Protein AF-0000000086676047 (afdb_homodimer)

InterPro domains:
  IPR011042 Six-bladed beta-propeller, TolB-like [G3DSA:2.120.10.30] (9-260)
  IPR013658 SMP-30/Gluconolactonase/LRE-like region [PF08450] (18-252)
  IPR051262 SMP-30/CGR1 Lactonase [PTHR47572] (7-251)

pLDDT: mean 97.27, std 2.63, range [82.69, 98.94]

Foldseek 3Di:
DFFQAQQFPPVVFQAQWAEWEAAPVQWIWTAHQQFFIKTADNSRPDIDGLDGPRAGWAAWYADNVRQWIWTQGQRQQFIWIAGPVPSDIDGQEQDAPPDGAHGFHYWDADPQGKIKTARFDAPVDAFQGIKIAHPNSHIDRQGTGGANTFAAWEAQPVNQWIWTQRQRVHAIKIWGADPPPRGTDDIDGLEDDPPFGWAHWYQAPVRWIWTQTLPPQWIWTADPVGDIDTQDGDNVCDQRNRWHYWYDDHQWIWTRHSRHRTIHIGGD/DFFQAQQFPPVVFQAQWAEWEAAPVQWIWTAHQQFFIKTADNSRPDIDGLDGPRAGWAAWYADNVRQWIWTQGQRQQFIWIAGPVPSDIDGQEQDAPPDGAHGFHYWDADPQGKIKTAGFDAPVDAFQGIKIAHPNSHIDRQGTGGALTFAAWEAQPVNQWIWTQRQRVHAIKIWGADPPPRGTDDIDGLEDDPPFGWAHWYAAPVRWIWTQTLPPQWIWTADNVRDIDTQDGDNVCDQRNRWHYWYDDHQWIWTRHSGRRTIHIGGD

Organism: NCBI:txid175570

Secondary structure (DSSP, 8-state):
-EEEEE-TTSSS-------EEE-TTS-EEEE-TTSEEEEE-TTSS-EEEEEE-SS-EEEEEE-TTSSEEEEEETTTTEEEEEETTT--EEEEESEETTEE-S-EEEEEE-TT--EEEEE---TTS---SEEEE-TTS-EEEEE-S--SSEEEEEE-TTSSEEEEEETTTTEEEEEEE-TTT--EEEEEEEEE-TT-EEEEEEE-TTS-EEEEEEETTEEEEE-TTS-EEEEEE-TT-SSS-SEEEEEEETTEEEEEETTSSEEEEEE-/-EEEEE-SSSSS-------EEE-TTS-EEEE-TTSEEEEE-TTSS-EEEEEE-SS-EEEEEE-TTSSEEEEEETTTTEEEEEETTT--EEEEESEETTEE-S-EEEEEE-TT--EEEEE---TTS---SEEEE-TTS-EEEEE-S--SSEEEEEE-TTSSEEEEEETTTTEEEEEEE-TTT--EEEEEEEEE-TT-EEEEEEE-TTS-EEEEEEETTEEEEE-TTS-EEEEEE-TTSSSS-SEEEEEEETTEEEEEETTSSEEEEEE-

Sequence (536 aa):
MRTFYDGFLTEPRLDHPEGVAVHPDGSVWCGGEAGQIYRVEPDGSAARVVASTGGFILGVTVTPDGRSVYACDIAHRAVFRYDVETGALERFASGADGVNLRNPNAIAIDDAGRLYVSDSYPPDVPGPSVFRFTPDGSGTIWYAESSAFANGIALAPDGSALYVAESFLPGVRRIAIDPETSAPGARDLVVELPGTVPDGVAFGPDGLLYVACYEPSQILRVRADGSVETVAHDPTAHLLCHPTNVAFRGTTMLVANLGRWHLTAVPVMRTFYDGFLTEPRLDHPEGVAVHPDGSVWCGGEAGQIYRVEPDGSAARVVASTGGFILGVTVTPDGRSVYACDIAHRAVFRYDVETGALERFASGADGVNLRNPNAIAIDDAGRLYVSDSYPPDVPGPSVFRFTPDGSGTIWYAESSAFANGIALAPDGSALYVAESFLPGVRRIAIDPETSAPGARDLVVELPGTVPDGVA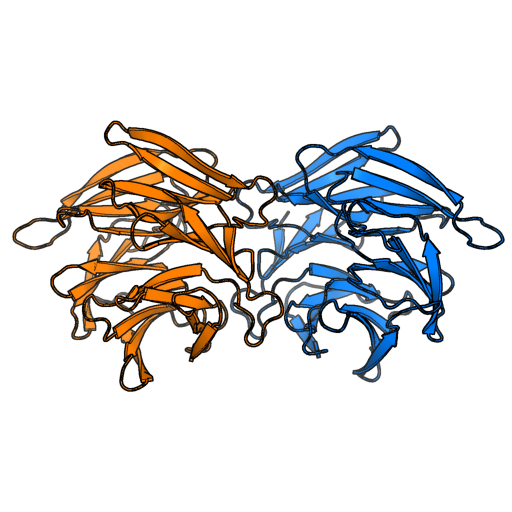FGPDGLLYVACYEPSQILRVRADGSVETVAHDPTAHLLCHPTNVAFRGTTMLVANLGRWHLTAVPV

Structure (mmCIF, N/CA/C/O backbone):
data_AF-0000000086676047-model_v1
#
loop_
_entity.id
_entity.type
_entity.pdbx_description
1 polymer 'SMP-30/Gluconolactonase/LRE-like region domain-containing protein'
#
loop_
_atom_site.group_PDB
_atom_site.id
_atom_site.type_symbol
_atom_site.label_atom_id
_atom_site.label_alt_id
_atom_site.label_comp_id
_atom_site.label_asym_id
_atom_site.label_entity_id
_atom_site.label_seq_id
_atom_site.pdbx_PDB_ins_code
_atom_site.Cartn_x
_atom_site.Cartn_y
_atom_site.Cartn_z
_atom_site.occupancy
_atom_site.B_iso_or_equiv
_atom_site.auth_seq_id
_atom_site.auth_comp_id
_atom_site.auth_asym_id
_atom_site.auth_atom_id
_atom_site.pdbx_PDB_model_num
ATOM 1 N N . MET A 1 1 ? 14.375 1.209 14.758 1 95.81 1 MET A N 1
ATOM 2 C CA . MET A 1 1 ? 12.961 1.284 14.406 1 95.81 1 MET A CA 1
ATOM 3 C C . MET A 1 1 ? 12.266 -0.051 14.648 1 95.81 1 MET A C 1
ATOM 5 O O . MET A 1 1 ? 12.883 -1.109 14.523 1 95.81 1 MET A O 1
ATOM 9 N N . ARG A 1 2 ? 10.977 -0.087 15.109 1 97.5 2 ARG A N 1
ATOM 10 C CA . ARG A 1 2 ? 10.164 -1.264 15.391 1 97.5 2 ARG A CA 1
ATOM 11 C C . ARG A 1 2 ? 8.711 -1.032 14.992 1 97.5 2 ARG A C 1
ATOM 13 O O . ARG A 1 2 ? 8.289 0.11 14.797 1 97.5 2 ARG A O 1
ATOM 20 N N . THR A 1 3 ? 8.008 -2.16 14.836 1 98.19 3 THR A N 1
ATOM 21 C CA . THR A 1 3 ? 6.559 -2.053 14.68 1 98.19 3 THR A CA 1
ATOM 22 C C . THR A 1 3 ? 5.914 -1.553 15.969 1 98.19 3 THR A C 1
ATOM 24 O O . THR A 1 3 ? 6.133 -2.123 17.047 1 98.19 3 THR A O 1
ATOM 27 N N . PHE A 1 4 ? 5.246 -0.454 15.922 1 98.69 4 PHE A N 1
ATOM 28 C CA . PHE A 1 4 ? 4.512 0.044 17.078 1 98.69 4 PHE A CA 1
ATOM 29 C C . PHE A 1 4 ? 3.189 -0.697 17.25 1 98.69 4 PHE A C 1
ATOM 31 O O . PHE A 1 4 ? 2.867 -1.171 18.328 1 98.69 4 PHE A O 1
ATOM 38 N N . TYR A 1 5 ? 2.451 -0.784 16.188 1 98.56 5 TYR A N 1
ATOM 39 C CA . TYR A 1 5 ? 1.206 -1.539 16.094 1 98.56 5 TYR A CA 1
ATOM 40 C C . TYR A 1 5 ? 1.126 -2.295 14.766 1 98.56 5 TYR A C 1
ATOM 42 O O . TYR A 1 5 ? 1.317 -1.712 13.695 1 98.56 5 TYR A O 1
ATOM 50 N N . ASP A 1 6 ? 0.885 -3.559 14.836 1 97.5 6 ASP A N 1
ATOM 51 C CA . ASP A 1 6 ? 0.707 -4.41 13.664 1 97.5 6 ASP A CA 1
ATOM 52 C C . ASP A 1 6 ? -0.765 -4.758 13.461 1 97.5 6 ASP A C 1
ATOM 54 O O . ASP A 1 6 ? -1.322 -5.578 14.188 1 97.5 6 ASP A O 1
ATOM 58 N N . GLY A 1 7 ? -1.38 -4.156 12.43 1 97.38 7 GLY A N 1
ATOM 59 C CA . GLY A 1 7 ? -2.793 -4.387 12.172 1 97.38 7 GLY A CA 1
ATOM 60 C C . GLY A 1 7 ? -3.047 -5.332 11.016 1 97.38 7 GLY A C 1
ATOM 61 O O . GLY A 1 7 ? -4.145 -5.355 10.453 1 97.38 7 GLY A O 1
ATOM 62 N N . PHE A 1 8 ? -2.078 -6.078 10.516 1 94.5 8 PHE A N 1
ATOM 63 C CA . PHE A 1 8 ? -2.119 -6.871 9.289 1 94.5 8 PHE A CA 1
ATOM 64 C C . PHE A 1 8 ? -3.24 -7.898 9.344 1 94.5 8 PHE A C 1
ATOM 66 O O . PHE A 1 8 ? -4.078 -7.969 8.445 1 94.5 8 PHE A O 1
ATOM 73 N N . LEU A 1 9 ? -3.41 -8.719 10.336 1 93.12 9 LEU A N 1
ATOM 74 C CA . LEU A 1 9 ? -4.445 -9.742 10.422 1 93.12 9 LEU A CA 1
ATOM 75 C C . LEU A 1 9 ? -5.273 -9.57 11.695 1 93.12 9 LEU A C 1
ATOM 77 O O . LEU A 1 9 ? -5.836 -10.539 12.211 1 93.12 9 LEU A O 1
ATOM 81 N N . THR A 1 10 ? -5.297 -8.32 12.164 1 94.38 10 THR A N 1
ATOM 82 C CA . THR A 1 10 ? -6.16 -8.016 13.297 1 94.38 10 THR A CA 1
ATOM 83 C C . THR A 1 10 ? -7.582 -7.719 12.836 1 94.38 10 THR A C 1
ATOM 85 O O . THR A 1 10 ? -7.832 -7.594 11.633 1 94.38 10 THR A O 1
ATOM 88 N N . GLU A 1 11 ? -8.469 -7.691 13.797 1 93.31 11 GLU A N 1
ATOM 89 C CA . GLU A 1 11 ? -9.812 -7.164 13.609 1 93.31 11 GLU A CA 1
ATOM 90 C C . GLU A 1 11 ? -10.062 -5.969 14.531 1 93.31 11 GLU A C 1
ATOM 92 O O . GLU A 1 11 ? -10.141 -6.121 15.75 1 93.31 11 GLU A O 1
ATOM 97 N N . PRO A 1 12 ? -10.125 -4.781 14.07 1 95.06 12 PRO A N 1
ATOM 98 C CA . PRO A 1 12 ? -10.023 -4.441 12.648 1 95.06 12 PRO A CA 1
ATOM 99 C C . PRO A 1 12 ? -8.586 -4.473 12.133 1 95.06 12 PRO A C 1
ATOM 101 O O . PRO A 1 12 ? -7.645 -4.27 12.906 1 95.06 12 PRO A O 1
ATOM 104 N N . ARG A 1 13 ? -8.422 -4.75 10.875 1 96.88 13 ARG A N 1
ATOM 105 C CA . ARG A 1 13 ? -7.152 -4.512 10.203 1 96.88 13 ARG A CA 1
ATOM 106 C C . ARG A 1 13 ? -6.863 -3.016 10.086 1 96.88 13 ARG A C 1
ATOM 108 O O . ARG A 1 13 ? -7.77 -2.223 9.82 1 96.88 13 ARG A O 1
ATOM 115 N N . LEU A 1 14 ? -5.652 -2.611 10.344 1 97.94 14 LEU A N 1
ATOM 116 C CA . LEU A 1 14 ? -5.273 -1.234 10.047 1 97.94 14 LEU A CA 1
ATOM 117 C C . LEU A 1 14 ? -5.148 -1.023 8.539 1 97.94 14 LEU A C 1
ATOM 119 O O . LEU A 1 14 ? -4.301 -1.643 7.891 1 97.94 14 LEU A O 1
ATOM 123 N N . ASP A 1 15 ? -5.973 -0.263 8.055 1 97.88 15 ASP A N 1
ATOM 124 C CA . ASP A 1 15 ? -6.223 -0.157 6.617 1 97.88 15 ASP A CA 1
ATOM 125 C C . ASP A 1 15 ? -5.367 0.942 5.988 1 97.88 15 ASP A C 1
ATOM 127 O O . ASP A 1 15 ? -5.879 2.004 5.629 1 97.88 15 ASP A O 1
ATOM 131 N N . HIS A 1 16 ? -3.998 0.664 5.895 1 98.25 16 HIS A N 1
ATOM 132 C CA . HIS A 1 16 ? -3.045 1.517 5.195 1 98.25 16 HIS A CA 1
ATOM 133 C C . HIS A 1 16 ? -3.105 2.951 5.711 1 98.25 16 HIS A C 1
ATOM 135 O O . HIS A 1 16 ? -3.434 3.871 4.957 1 98.25 16 HIS A O 1
ATOM 141 N N . PRO A 1 17 ? -2.674 3.166 6.898 1 98.5 17 PRO A N 1
ATOM 142 C CA . PRO A 1 17 ? -2.775 4.512 7.473 1 98.5 17 PRO A CA 1
ATOM 143 C C . PRO A 1 17 ? -1.907 5.531 6.738 1 98.5 17 PRO A C 1
ATOM 145 O O . PRO A 1 17 ? -0.733 5.266 6.465 1 98.5 17 PRO A O 1
ATOM 148 N N . GLU A 1 18 ? -2.453 6.648 6.387 1 97.88 18 GLU A N 1
ATOM 149 C CA . GLU A 1 18 ? -1.727 7.73 5.73 1 97.88 18 GLU A CA 1
ATOM 150 C C . GLU A 1 18 ? -1.342 8.82 6.727 1 97.88 18 GLU A C 1
ATOM 152 O O . GLU A 1 18 ? -0.207 9.297 6.723 1 97.88 18 GLU A O 1
ATOM 157 N N . GLY A 1 19 ? -2.305 9.32 7.527 1 98.31 19 GLY A N 1
ATOM 158 C CA . GLY A 1 19 ? -2.041 10.312 8.555 1 98.31 19 GLY A CA 1
ATOM 159 C C . GLY A 1 19 ? -1.892 9.711 9.938 1 98.31 19 GLY A C 1
ATOM 160 O O . GLY A 1 19 ? -2.393 8.617 10.211 1 98.31 19 GLY A O 1
ATOM 161 N N . VAL A 1 20 ? -1.201 10.445 10.844 1 98.88 20 VAL A N 1
ATOM 162 C CA . VAL A 1 20 ? -1 9.992 12.219 1 98.88 20 VAL A CA 1
ATOM 163 C C . VAL A 1 20 ? -0.849 11.203 13.141 1 98.88 20 VAL A C 1
ATOM 165 O O . VAL A 1 20 ? -0.25 12.211 12.766 1 98.88 20 VAL A O 1
ATOM 168 N N . ALA A 1 21 ? -1.385 11.133 14.281 1 98.88 21 ALA A N 1
ATOM 169 C CA . ALA A 1 21 ? -1.285 12.148 15.328 1 98.88 21 ALA A CA 1
ATOM 170 C C . ALA A 1 21 ? -1.23 11.516 16.703 1 98.88 21 ALA A C 1
ATOM 172 O O . ALA A 1 21 ? -1.75 10.414 16.922 1 98.88 21 ALA A O 1
ATOM 173 N N . VAL A 1 22 ? -0.597 12.172 17.578 1 98.81 22 VAL A N 1
ATOM 174 C CA . VAL A 1 22 ? -0.524 11.695 18.953 1 98.81 22 VAL A CA 1
ATOM 175 C C . VAL A 1 22 ? -1.46 12.523 19.844 1 98.81 22 VAL A C 1
ATOM 177 O O . VAL A 1 22 ? -1.391 13.75 19.844 1 98.81 22 VAL A O 1
ATOM 180 N N . HIS A 1 23 ? -2.318 11.805 20.5 1 98.81 23 HIS A N 1
ATOM 181 C CA . HIS A 1 23 ? -3.234 12.414 21.453 1 98.81 23 HIS A CA 1
ATOM 182 C C . HIS A 1 23 ? -2.535 12.703 22.766 1 98.81 23 HIS A C 1
ATOM 184 O O . HIS A 1 23 ? -1.607 11.992 23.156 1 98.81 23 HIS A O 1
ATOM 190 N N . PRO A 1 24 ? -3.057 13.734 23.531 1 98.12 24 PRO A N 1
ATOM 191 C CA . PRO A 1 24 ? -2.428 14.07 24.812 1 98.12 24 PRO A CA 1
ATOM 192 C C . PRO A 1 24 ? -2.434 12.898 25.797 1 98.12 24 PRO A C 1
ATOM 194 O O . PRO A 1 24 ? -1.571 12.82 26.672 1 98.12 24 PRO A O 1
ATOM 197 N N . ASP A 1 25 ? -3.303 11.992 25.672 1 98.31 25 ASP A N 1
ATOM 198 C CA . ASP A 1 25 ? -3.369 10.859 26.578 1 98.31 25 ASP A CA 1
ATOM 199 C C . ASP A 1 25 ? -2.393 9.758 26.172 1 98.31 25 ASP A C 1
ATOM 201 O O . ASP A 1 25 ? -2.348 8.695 26.797 1 98.31 25 ASP A O 1
ATOM 205 N N . GLY A 1 26 ? -1.711 9.969 25.094 1 98.56 26 GLY A N 1
ATOM 206 C CA . GLY A 1 26 ? -0.688 9.039 24.656 1 98.56 26 GLY A CA 1
ATOM 207 C C . GLY A 1 26 ? -1.161 8.109 23.547 1 98.56 26 GLY A C 1
ATOM 208 O O . GLY A 1 26 ? -0.354 7.426 22.922 1 98.56 26 GLY A O 1
ATOM 209 N N . SER A 1 27 ? -2.422 8.094 23.297 1 98.81 27 SER A N 1
ATOM 210 C CA . SER A 1 27 ? -2.916 7.258 22.219 1 98.81 27 SER A CA 1
ATOM 211 C C . SER A 1 27 ? -2.516 7.824 20.859 1 98.81 27 SER A C 1
ATOM 213 O O . SER A 1 27 ? -2.139 8.992 20.75 1 98.81 27 SER A O 1
ATOM 215 N N . VAL A 1 28 ? -2.502 6.977 19.891 1 98.94 28 VAL A N 1
ATOM 216 C CA . VAL A 1 28 ? -2.121 7.352 18.531 1 98.94 28 VAL A CA 1
ATOM 217 C C . VAL A 1 28 ? -3.332 7.25 17.609 1 98.94 28 VAL A C 1
ATOM 219 O O . VAL A 1 28 ? -4.023 6.227 17.594 1 98.94 28 VAL A O 1
ATOM 222 N N . TRP A 1 29 ? -3.588 8.297 16.906 1 98.94 29 TRP A N 1
ATOM 223 C CA . TRP A 1 29 ? -4.73 8.367 16 1 98.94 29 TRP A CA 1
ATOM 224 C C . TRP A 1 29 ? -4.277 8.383 14.539 1 98.94 29 TRP A C 1
ATOM 226 O O . TRP A 1 29 ? -3.289 9.031 14.195 1 98.94 29 TRP A O 1
ATOM 236 N N . CYS A 1 30 ? -4.957 7.613 13.719 1 98.88 30 CYS A N 1
ATOM 237 C CA . CYS A 1 30 ? -4.609 7.586 12.305 1 98.88 30 CYS A CA 1
ATOM 238 C C . CYS A 1 30 ? -5.836 7.297 11.445 1 98.88 30 CYS A C 1
ATOM 240 O O . CYS A 1 30 ? -6.887 6.922 11.969 1 98.88 30 CYS A O 1
ATOM 242 N N . GLY A 1 31 ? -5.742 7.633 10.211 1 98.56 31 GLY A N 1
ATOM 243 C CA . GLY A 1 31 ? -6.812 7.398 9.258 1 98.56 31 GLY A CA 1
ATOM 244 C C . GLY A 1 31 ? -6.594 6.16 8.406 1 98.56 31 GLY A C 1
ATOM 245 O O . GLY A 1 31 ? -5.465 5.676 8.289 1 98.56 31 GLY A O 1
ATOM 246 N N . GLY A 1 32 ? -7.684 5.652 7.871 1 98.19 32 GLY A N 1
ATOM 247 C CA . GLY A 1 32 ? -7.645 4.543 6.934 1 98.19 32 GLY A CA 1
ATOM 248 C C . GLY A 1 32 ? -8.188 4.902 5.562 1 98.19 32 GLY A C 1
ATOM 249 O O . GLY A 1 32 ? -8.836 5.938 5.398 1 98.19 32 GLY A O 1
ATOM 250 N N . GLU A 1 33 ? -7.926 4.059 4.586 1 97.75 33 GLU A N 1
ATOM 251 C CA . GLU A 1 33 ? -8.234 4.375 3.193 1 97.75 33 GLU A CA 1
ATOM 252 C C . GLU A 1 33 ? -9.711 4.129 2.889 1 97.75 33 GLU A C 1
ATOM 254 O O . GLU A 1 33 ? -10.172 4.414 1.783 1 97.75 33 GLU A O 1
ATOM 259 N N . ALA A 1 34 ? -10.469 3.604 3.791 1 96.44 34 ALA A N 1
ATOM 260 C CA . ALA A 1 34 ? -11.914 3.492 3.621 1 96.44 34 ALA A CA 1
ATOM 261 C C . ALA A 1 34 ? -12.648 4.453 4.551 1 96.44 34 ALA A C 1
ATOM 263 O O . ALA A 1 34 ? -13.812 4.23 4.887 1 96.44 34 ALA A O 1
ATOM 264 N N . GLY A 1 35 ? -11.953 5.445 5.027 1 98.25 35 GLY A N 1
ATOM 265 C CA . GLY A 1 35 ? -12.562 6.512 5.809 1 98.25 35 GLY A CA 1
ATOM 266 C C . GLY A 1 35 ? -12.5 6.262 7.305 1 98.25 35 GLY A C 1
ATOM 267 O O . GLY A 1 35 ? -13.023 7.055 8.094 1 98.25 35 GLY A O 1
ATOM 268 N N . GLN A 1 36 ? -11.828 5.207 7.707 1 98.69 36 GLN A N 1
ATOM 269 C CA . GLN A 1 36 ? -11.766 4.875 9.125 1 98.69 36 GLN A CA 1
ATOM 270 C C . GLN A 1 36 ? -10.961 5.91 9.898 1 98.69 36 GLN A C 1
ATOM 272 O O . GLN A 1 36 ? -9.953 6.418 9.406 1 98.69 36 GLN A O 1
ATOM 277 N N . ILE A 1 37 ? -11.344 6.223 11.016 1 98.94 37 ILE A N 1
ATOM 278 C CA . ILE A 1 37 ? -10.555 6.91 12.031 1 98.94 37 ILE A CA 1
ATOM 279 C C . ILE A 1 37 ? -10.211 5.945 13.156 1 98.94 37 ILE A C 1
ATOM 281 O O . ILE A 1 37 ? -11.102 5.457 13.859 1 98.94 37 ILE A O 1
ATOM 285 N N . TYR A 1 38 ? -8.93 5.668 13.312 1 98.94 38 TYR A N 1
ATOM 286 C CA . TYR A 1 38 ? -8.461 4.691 14.289 1 98.94 38 TYR A CA 1
ATOM 287 C C . TYR A 1 38 ? -7.914 5.383 15.531 1 98.94 38 TYR A C 1
ATOM 289 O O . TYR A 1 38 ? -7.266 6.426 15.438 1 98.94 38 TYR A O 1
ATOM 297 N N . ARG A 1 39 ? -8.203 4.801 16.656 1 98.88 39 ARG A N 1
ATOM 298 C CA . ARG A 1 39 ? -7.477 5.066 17.891 1 98.88 39 ARG A CA 1
ATOM 299 C C . ARG A 1 39 ? -6.66 3.855 18.312 1 98.88 39 ARG A C 1
ATOM 301 O O . ARG A 1 39 ? -7.215 2.789 18.594 1 98.88 39 ARG A O 1
ATOM 308 N N . VAL A 1 40 ? -5.41 3.99 18.344 1 98.88 40 VAL A N 1
ATOM 309 C CA . VAL A 1 40 ? -4.496 2.957 18.812 1 98.88 40 VAL A CA 1
ATOM 310 C C . VAL A 1 40 ? -4.105 3.238 20.266 1 98.88 40 VAL A C 1
ATOM 312 O O . VAL A 1 40 ? -3.822 4.383 20.625 1 98.88 40 VAL A O 1
ATOM 315 N N . GLU A 1 41 ? -4.066 2.189 21.078 1 98.75 41 GLU A N 1
ATOM 316 C CA . GLU A 1 41 ? -3.727 2.334 22.484 1 98.75 41 GLU A CA 1
ATOM 317 C C . GLU A 1 41 ? -2.305 2.863 22.656 1 98.75 41 GLU A C 1
ATOM 319 O O . GLU A 1 41 ? -1.438 2.609 21.828 1 98.75 41 GLU A O 1
ATOM 324 N N . PRO A 1 42 ? -2.102 3.553 23.797 1 98.56 42 PRO A N 1
ATOM 325 C CA . PRO A 1 42 ? -0.786 4.16 24.016 1 98.56 42 PRO A CA 1
ATOM 326 C C . PRO A 1 42 ? 0.352 3.145 23.938 1 98.56 42 PRO A C 1
ATOM 328 O O . PRO A 1 42 ? 1.45 3.477 23.484 1 98.56 42 PRO A O 1
ATOM 331 N N . ASP A 1 43 ? 0.12 1.914 24.297 1 98 43 ASP A N 1
ATOM 332 C CA . ASP A 1 43 ? 1.187 0.918 24.328 1 98 43 ASP A CA 1
ATOM 333 C C . ASP A 1 43 ? 1.245 0.14 23.016 1 98 43 ASP A C 1
ATOM 335 O O . ASP A 1 43 ? 2.053 -0.78 22.875 1 98 43 ASP A O 1
ATOM 339 N N . GLY A 1 44 ? 0.361 0.495 22.078 1 97.94 44 GLY A N 1
ATOM 340 C CA . GLY A 1 44 ? 0.372 -0.149 20.781 1 97.94 44 GLY A CA 1
ATOM 341 C C . GLY A 1 44 ? -0.198 -1.555 20.797 1 97.94 44 GLY A C 1
ATOM 342 O O . GLY A 1 44 ? 0.104 -2.367 19.922 1 97.94 44 GLY A O 1
ATOM 343 N N . SER A 1 45 ? -1.046 -1.862 21.797 1 97.25 45 SER A N 1
ATOM 344 C CA . SER A 1 45 ? -1.487 -3.238 22 1 97.25 45 SER A CA 1
ATOM 345 C C . SER A 1 45 ? -2.771 -3.525 21.219 1 97.25 45 SER A C 1
ATOM 347 O O . SER A 1 45 ? -3.096 -4.684 20.953 1 97.25 45 SER A O 1
ATOM 349 N N . ALA A 1 46 ? -3.512 -2.477 20.969 1 97.88 46 ALA A N 1
ATOM 350 C CA . ALA A 1 46 ? -4.809 -2.648 20.312 1 97.88 46 ALA A CA 1
ATOM 351 C C . ALA A 1 46 ? -5.215 -1.386 19.562 1 97.88 46 ALA A C 1
ATOM 353 O O . ALA A 1 46 ? -4.68 -0.304 19.812 1 97.88 46 ALA A O 1
ATOM 354 N N . ALA A 1 47 ? -6.047 -1.533 18.672 1 98.56 47 ALA A N 1
ATOM 355 C CA . ALA A 1 47 ? -6.648 -0.428 17.922 1 98.56 47 ALA A CA 1
ATOM 356 C C . ALA A 1 47 ? -8.148 -0.633 17.75 1 98.56 47 ALA A C 1
ATOM 358 O O . ALA A 1 47 ? -8.633 -1.769 17.734 1 98.56 47 ALA A O 1
ATOM 359 N N . ARG A 1 48 ? -8.906 0.418 17.672 1 98.44 48 ARG A N 1
ATOM 360 C CA . ARG A 1 48 ? -10.328 0.368 17.328 1 98.44 48 ARG A CA 1
ATOM 361 C C . ARG A 1 48 ? -10.695 1.459 16.328 1 98.44 48 ARG A C 1
ATOM 363 O O . ARG A 1 48 ? -10.031 2.494 16.266 1 98.44 48 ARG A O 1
ATOM 370 N N . VAL A 1 49 ? -11.648 1.213 15.531 1 98.81 49 VAL A N 1
ATOM 371 C CA . VAL A 1 49 ? -12.266 2.244 14.695 1 98.81 49 VAL A CA 1
ATOM 372 C C . VAL A 1 49 ? -13.281 3.027 15.523 1 98.81 49 VAL A C 1
ATOM 374 O O . VAL A 1 49 ? -14.281 2.469 15.977 1 98.81 49 VAL A O 1
ATOM 377 N N . VAL A 1 50 ? -13.078 4.305 15.656 1 98.81 50 VAL A N 1
ATOM 378 C CA . VAL A 1 50 ? -13.977 5.094 16.5 1 98.81 50 VAL A CA 1
ATOM 379 C C . VAL A 1 50 ? -15.055 5.734 15.625 1 98.81 50 VAL A C 1
ATOM 381 O O . VAL A 1 50 ? -16.141 6.066 16.125 1 98.81 50 VAL A O 1
ATOM 384 N N . ALA A 1 51 ? -14.789 6.004 14.398 1 98.81 51 ALA A N 1
ATOM 385 C CA . ALA A 1 51 ? -15.703 6.566 13.414 1 98.81 51 ALA A CA 1
ATOM 386 C C . ALA A 1 51 ? -15.227 6.293 11.992 1 98.81 51 ALA A C 1
ATOM 388 O O . ALA A 1 51 ? -14.094 5.84 11.789 1 98.81 51 ALA A O 1
ATOM 389 N N . SER A 1 52 ? -16.078 6.512 11.078 1 98.75 52 SER A N 1
ATOM 390 C CA . SER A 1 52 ? -15.711 6.383 9.672 1 98.75 52 SER A CA 1
ATOM 391 C C . SER A 1 52 ? -16.516 7.344 8.805 1 98.75 52 SER A C 1
ATOM 393 O O . SER A 1 52 ? -17.719 7.512 9 1 98.75 52 SER A O 1
ATOM 395 N N . THR A 1 53 ? -15.859 7.93 7.879 1 98.69 53 THR A N 1
ATOM 396 C CA . THR A 1 53 ? -16.531 8.773 6.891 1 98.69 53 THR A CA 1
ATOM 397 C C . THR A 1 53 ? -17.016 7.934 5.711 1 98.69 53 THR A C 1
ATOM 399 O O . THR A 1 53 ? -17.828 8.398 4.91 1 98.69 53 THR A O 1
ATOM 402 N N . GLY A 1 54 ? -16.5 6.703 5.547 1 97.81 54 GLY A N 1
ATOM 403 C CA . GLY A 1 54 ? -16.719 5.91 4.348 1 97.81 54 GLY A CA 1
ATOM 404 C C . GLY A 1 54 ? -15.914 6.391 3.158 1 97.81 54 GLY A C 1
ATOM 405 O O . GLY A 1 54 ? -16.125 5.93 2.033 1 97.81 54 GLY A O 1
ATOM 406 N N . GLY A 1 55 ? -15.055 7.363 3.357 1 98.31 55 GLY A N 1
ATOM 407 C CA . GLY A 1 55 ? -14.25 7.945 2.293 1 98.31 55 GLY A CA 1
ATOM 408 C C . GLY A 1 55 ? -12.828 7.426 2.27 1 98.31 55 GLY A C 1
ATOM 409 O O . GLY A 1 55 ? -12.602 6.215 2.209 1 98.31 55 GLY A O 1
ATOM 410 N N . PHE A 1 56 ? -11.836 8.32 2.438 1 98.62 56 PHE A N 1
ATOM 411 C CA . PHE A 1 56 ? -10.406 8.062 2.43 1 98.62 56 PHE A CA 1
ATOM 412 C C . PHE A 1 56 ? -9.656 9.125 3.223 1 98.62 56 PHE A C 1
ATOM 414 O O . PHE A 1 56 ? -9.477 10.25 2.744 1 98.62 56 PHE A O 1
ATOM 421 N N . ILE A 1 57 ? -9.195 8.719 4.352 1 98.75 57 ILE A N 1
ATOM 422 C CA . ILE A 1 57 ? -8.625 9.68 5.289 1 98.75 57 ILE A CA 1
ATOM 423 C C . ILE A 1 57 ? -7.133 9.844 5.02 1 98.75 57 ILE A C 1
ATOM 425 O O . ILE A 1 57 ? -6.402 8.852 4.926 1 98.75 57 ILE A O 1
ATOM 429 N N . LEU A 1 58 ? -6.699 11.07 4.84 1 98.56 58 LEU A N 1
ATOM 430 C CA . LEU A 1 58 ? -5.289 11.422 4.73 1 98.56 58 LEU A CA 1
ATOM 431 C C . LEU A 1 58 ? -4.781 12.055 6.023 1 98.56 58 LEU A C 1
ATOM 433 O O . LEU A 1 58 ? -4.75 11.398 7.066 1 98.56 58 LEU A O 1
ATOM 437 N N . GLY A 1 59 ? -4.551 13.328 6.062 1 98.75 59 GLY A N 1
ATOM 438 C CA . GLY A 1 59 ? -4.02 14.008 7.23 1 98.75 59 GLY A CA 1
ATOM 439 C C . GLY A 1 59 ? -4.957 13.969 8.422 1 98.75 59 GLY A C 1
ATOM 440 O O . GLY A 1 59 ? -6.176 14.07 8.266 1 98.75 59 GLY A O 1
ATOM 441 N N . VAL A 1 60 ? -4.371 13.836 9.625 1 98.81 60 VAL A N 1
ATOM 442 C CA . VAL A 1 60 ? -5.09 13.82 10.891 1 98.81 60 VAL A CA 1
ATOM 443 C C . VAL A 1 60 ? -4.375 14.711 11.906 1 98.81 60 VAL A C 1
ATOM 445 O O . VAL A 1 60 ? -3.143 14.766 11.93 1 98.81 60 VAL A O 1
ATOM 448 N N . THR A 1 61 ? -5.102 15.406 12.688 1 98.75 61 THR A N 1
ATOM 449 C CA . THR A 1 61 ? -4.523 16.125 13.82 1 98.75 61 THR A CA 1
ATOM 450 C C . THR A 1 61 ? -5.48 16.109 15.008 1 98.75 61 THR A C 1
ATOM 452 O O . THR A 1 61 ? -6.668 15.812 14.859 1 98.75 61 THR A O 1
ATOM 455 N N . VAL A 1 62 ? -4.949 16.297 16.156 1 98.44 62 VAL A N 1
ATOM 456 C CA . VAL A 1 62 ? -5.699 16.359 17.406 1 98.44 62 VAL A CA 1
ATOM 457 C C . VAL A 1 62 ? -5.516 17.734 18.062 1 98.44 62 VAL A C 1
ATOM 459 O O . VAL A 1 62 ? -4.41 18.266 18.078 1 98.44 62 VAL A O 1
ATOM 462 N N . THR A 1 63 ? -6.648 18.25 18.594 1 98.06 63 THR A N 1
ATOM 463 C CA . THR A 1 63 ? -6.531 19.516 19.297 1 98.06 63 THR A CA 1
ATOM 464 C C . THR A 1 63 ? -5.711 19.344 20.578 1 98.06 63 THR A C 1
ATOM 466 O O . THR A 1 63 ? -5.707 18.266 21.172 1 98.06 63 THR A O 1
ATOM 469 N N . PRO A 1 64 ? -5.078 20.5 21 1 96.19 64 PRO A N 1
ATOM 470 C CA . PRO A 1 64 ? -4.219 20.391 22.172 1 96.19 64 PRO A CA 1
ATOM 471 C C . PRO A 1 64 ? -4.973 19.891 23.406 1 96.19 64 PRO A C 1
ATOM 473 O O . PRO A 1 64 ? -4.387 19.219 24.266 1 96.19 64 PRO A O 1
ATOM 476 N N . ASP A 1 65 ? -6.246 20.188 23.531 1 96.88 65 ASP A N 1
ATOM 477 C CA . ASP A 1 65 ? -7.023 19.766 24.688 1 96.88 65 ASP A CA 1
ATOM 478 C C . ASP A 1 65 ? -7.539 18.344 24.531 1 96.88 65 ASP A C 1
ATOM 480 O O . ASP A 1 65 ? -8.195 17.812 25.422 1 96.88 65 ASP A O 1
ATOM 484 N N . GLY A 1 66 ? -7.301 17.75 23.344 1 98 66 GLY A N 1
ATOM 485 C CA . GLY A 1 66 ? -7.652 16.359 23.094 1 98 66 GLY A CA 1
ATOM 486 C C . GLY A 1 66 ? -9.125 16.172 22.797 1 98 66 GLY A C 1
ATOM 487 O O . GLY A 1 66 ? -9.594 15.031 22.656 1 98 66 GLY A O 1
ATOM 488 N N . ARG A 1 67 ? -9.859 17.219 22.609 1 97.88 67 ARG A N 1
ATOM 489 C CA . ARG A 1 67 ? -11.312 17.094 22.531 1 97.88 67 ARG A CA 1
ATOM 490 C C . ARG A 1 67 ? -11.75 16.781 21.094 1 97.88 67 ARG A C 1
ATOM 492 O O . ARG A 1 67 ? -12.828 16.219 20.891 1 97.88 67 ARG A O 1
ATOM 499 N N . SER A 1 68 ? -10.914 17.219 20.141 1 98.38 68 SER A N 1
ATOM 500 C CA . SER A 1 68 ? -11.312 17.047 18.75 1 98.38 68 SER A CA 1
ATOM 501 C C . SER A 1 68 ? -10.195 16.438 17.922 1 98.38 68 SER A C 1
ATOM 503 O O . SER A 1 68 ? -9.016 16.766 18.125 1 98.38 68 SER A O 1
ATOM 505 N N . VAL A 1 69 ? -10.602 15.555 17.062 1 98.75 69 VAL A N 1
ATOM 506 C CA . VAL A 1 69 ? -9.742 15.055 16 1 98.75 69 VAL A CA 1
ATOM 507 C C . VAL A 1 69 ? -10.242 15.555 14.648 1 98.75 69 VAL A C 1
ATOM 509 O O . VAL A 1 69 ? -11.43 15.445 14.336 1 98.75 69 VAL A O 1
ATOM 512 N N . TYR A 1 70 ? -9.414 16.188 13.891 1 98.88 70 TYR A N 1
ATOM 513 C CA . TYR A 1 70 ? -9.727 16.609 12.523 1 98.88 70 TYR A CA 1
ATOM 514 C C . TYR A 1 70 ? -9.047 15.695 11.508 1 98.88 70 TYR A C 1
ATOM 516 O O . TYR A 1 70 ? -7.93 15.227 11.734 1 98.88 70 TYR A O 1
ATOM 524 N N . ALA A 1 71 ? -9.734 15.438 10.438 1 98.88 71 ALA A N 1
ATOM 525 C CA . ALA A 1 71 ? -9.219 14.516 9.43 1 98.88 71 ALA A CA 1
ATOM 526 C C . ALA A 1 71 ? -9.539 15.016 8.023 1 98.88 71 ALA A C 1
ATOM 528 O O . ALA A 1 71 ? -10.672 15.398 7.734 1 98.88 71 ALA A O 1
ATOM 529 N N . CYS A 1 72 ? -8.539 15.039 7.152 1 98.94 72 CYS A N 1
ATOM 530 C CA . CYS A 1 72 ? -8.727 15.32 5.734 1 98.94 72 CYS A CA 1
ATOM 531 C C . CYS A 1 72 ? -9.234 14.086 4.996 1 98.94 72 CYS A C 1
ATOM 533 O O . CYS A 1 72 ? -8.695 12.992 5.168 1 98.94 72 CYS A O 1
ATOM 535 N N . ASP A 1 73 ? -10.266 14.258 4.273 1 98.88 73 ASP A N 1
ATOM 536 C CA . ASP A 1 73 ? -10.828 13.164 3.49 1 98.88 73 ASP A CA 1
ATOM 537 C C . ASP A 1 73 ? -10.82 13.492 1.999 1 98.88 73 ASP A C 1
ATOM 539 O O . ASP A 1 73 ? -11.539 14.391 1.555 1 98.88 73 ASP A O 1
ATOM 543 N N . ILE A 1 74 ? -10.102 12.75 1.229 1 98.25 74 ILE A N 1
ATOM 544 C CA . ILE A 1 74 ? -9.906 13.086 -0.177 1 98.25 74 ILE A CA 1
ATOM 545 C C . ILE A 1 74 ? -11.117 12.641 -0.991 1 98.25 74 ILE A C 1
ATOM 547 O O . ILE A 1 74 ? -11.43 13.242 -2.021 1 98.25 74 ILE A O 1
ATOM 551 N N . ALA A 1 75 ? -11.773 11.578 -0.584 1 98.25 75 ALA A N 1
ATOM 552 C CA . ALA A 1 75 ? -12.961 11.125 -1.308 1 98.25 75 ALA A CA 1
ATOM 553 C C . ALA A 1 75 ? -14.094 12.141 -1.192 1 98.25 75 ALA A C 1
ATOM 555 O O . ALA A 1 75 ? -14.781 12.43 -2.178 1 98.25 75 ALA A O 1
ATOM 556 N N . HIS A 1 76 ? -14.281 12.664 0.021 1 98.56 76 HIS A N 1
ATOM 557 C CA . HIS A 1 76 ? -15.336 13.641 0.264 1 98.56 76 HIS A CA 1
ATOM 558 C C . HIS A 1 76 ? -14.852 15.062 -0.023 1 98.56 76 HIS A C 1
ATOM 560 O O . HIS A 1 76 ? -15.641 16.016 0.003 1 98.56 76 HIS A O 1
ATOM 566 N N . ARG A 1 77 ? -13.602 15.227 -0.284 1 98.25 77 ARG A N 1
ATOM 567 C CA . ARG A 1 77 ? -12.992 16.531 -0.515 1 98.25 77 ARG A CA 1
ATOM 568 C C . ARG A 1 77 ? -13.352 17.516 0.595 1 98.25 77 ARG A C 1
ATOM 570 O O . ARG A 1 77 ? -13.836 18.609 0.323 1 98.25 77 ARG A O 1
ATOM 577 N N . ALA A 1 78 ? -13.039 17.047 1.821 1 98.69 78 ALA A N 1
ATOM 578 C CA . ALA A 1 78 ? -13.469 17.812 2.984 1 98.69 78 ALA A CA 1
ATOM 579 C C . ALA A 1 78 ? -12.602 17.5 4.203 1 98.69 78 ALA A C 1
ATOM 581 O O . ALA A 1 78 ? -11.852 16.531 4.203 1 98.69 78 ALA A O 1
ATOM 582 N N . VAL A 1 79 ? -12.711 18.375 5.152 1 98.81 79 VAL A N 1
ATOM 583 C CA . VAL A 1 79 ? -12.195 18.125 6.496 1 98.81 79 VAL A CA 1
ATOM 584 C C . VAL A 1 79 ? -13.344 17.703 7.414 1 98.81 79 VAL A C 1
ATOM 586 O O . VAL A 1 79 ? -14.406 18.328 7.414 1 98.81 79 VAL A O 1
ATOM 589 N N . PHE A 1 80 ? -13.094 16.656 8.125 1 98.94 80 PHE A N 1
ATOM 590 C CA . PHE A 1 80 ? -14.062 16.219 9.117 1 98.94 80 PHE A CA 1
ATOM 591 C C . PHE A 1 80 ? -13.555 16.5 10.531 1 98.94 80 PHE A C 1
ATOM 593 O O . PHE A 1 80 ? -12.352 16.562 10.758 1 98.94 80 PHE A O 1
ATOM 600 N N . ARG A 1 81 ? -14.477 16.672 11.438 1 98.88 81 ARG A N 1
ATOM 601 C CA . ARG A 1 81 ? -14.188 16.828 12.859 1 98.88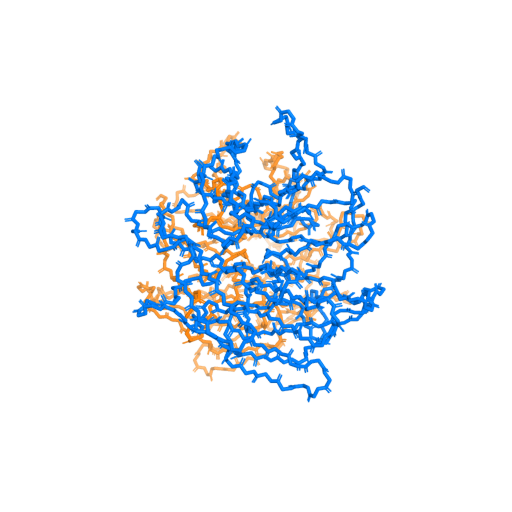 81 ARG A CA 1
ATOM 602 C C . ARG A 1 81 ? -14.875 15.727 13.672 1 98.88 81 ARG A C 1
ATOM 604 O O . ARG A 1 81 ? -16.078 15.508 13.531 1 98.88 81 ARG A O 1
ATOM 611 N N . TYR A 1 82 ? -14.078 15.047 14.398 1 98.88 82 TYR A N 1
ATOM 612 C CA . TYR A 1 82 ? -14.555 14.039 15.344 1 98.88 82 TYR A CA 1
ATOM 613 C C . TYR A 1 82 ? -14.453 14.539 16.781 1 98.88 82 TYR A C 1
ATOM 615 O O . TYR A 1 82 ? -13.375 14.938 17.234 1 98.88 82 TYR A O 1
ATOM 623 N N . ASP A 1 83 ? -15.602 14.5 17.5 1 98.81 83 ASP A N 1
ATOM 624 C CA . ASP A 1 83 ? -15.617 14.844 18.922 1 98.81 83 ASP A CA 1
ATOM 625 C C . ASP A 1 83 ? -15.281 13.633 19.781 1 98.81 83 ASP A C 1
ATOM 627 O O . ASP A 1 83 ? -16.047 12.664 19.828 1 98.81 83 ASP A O 1
ATOM 631 N N . VAL A 1 84 ? -14.234 13.75 20.484 1 98.62 84 VAL A N 1
ATOM 632 C CA . VAL A 1 84 ? -13.695 12.602 21.203 1 98.62 84 VAL A CA 1
ATOM 633 C C . VAL A 1 84 ? -14.633 12.203 22.344 1 98.62 84 VAL A C 1
ATOM 635 O O . VAL A 1 84 ? -14.781 11.016 22.641 1 98.62 84 VAL A O 1
ATOM 638 N N . GLU A 1 85 ? -15.258 13.117 22.953 1 97.81 85 GLU A N 1
ATOM 639 C CA . GLU A 1 85 ? -16.141 12.852 24.094 1 97.81 85 GLU A CA 1
ATOM 640 C C . GLU A 1 85 ? -17.469 12.273 23.641 1 97.81 85 GLU A C 1
ATOM 642 O O . GLU A 1 85 ? -17.922 11.258 24.172 1 97.81 85 GLU A O 1
ATOM 647 N N . THR A 1 86 ? -18.062 12.836 22.641 1 98.31 86 THR A N 1
ATOM 648 C CA . THR A 1 86 ? -19.422 12.469 22.281 1 98.31 86 THR A CA 1
ATOM 649 C C . THR A 1 86 ? -19.406 11.406 21.188 1 98.31 86 THR A C 1
ATOM 651 O O . THR A 1 86 ? -20.406 10.727 20.969 1 98.31 86 THR A O 1
ATOM 654 N N . GLY A 1 87 ? -18.391 11.352 20.453 1 98.38 87 GLY A N 1
ATOM 655 C CA . GLY A 1 87 ? -18.312 10.445 19.328 1 98.38 87 GLY A CA 1
ATOM 656 C C . GLY A 1 87 ? -18.938 11.008 18.062 1 98.38 87 GLY A C 1
ATOM 657 O O . GLY A 1 87 ? -19.031 10.32 17.047 1 98.38 87 GLY A O 1
ATOM 658 N N . ALA A 1 88 ? -19.297 12.219 18.094 1 98.56 88 ALA A N 1
ATOM 659 C CA . ALA A 1 88 ? -19.922 12.836 16.922 1 98.56 88 ALA A CA 1
ATOM 660 C C . ALA A 1 88 ? -18.891 13.117 15.836 1 98.56 88 ALA A C 1
ATOM 662 O O . ALA A 1 88 ? -17.781 13.578 16.125 1 98.56 88 ALA A O 1
ATOM 663 N N . LEU A 1 89 ? -19.234 12.75 14.594 1 98.81 89 LEU A N 1
ATOM 664 C CA . LEU A 1 89 ? -18.422 13.031 13.406 1 98.81 89 LEU A CA 1
ATOM 665 C C . LEU A 1 89 ? -19.172 13.969 12.461 1 98.81 89 LEU A C 1
ATOM 667 O O . LEU A 1 89 ? -20.281 13.664 12.023 1 98.81 89 LEU A O 1
ATOM 671 N N . GLU A 1 90 ? -18.609 15.055 12.141 1 98.25 90 GLU A N 1
ATOM 672 C CA . GLU A 1 90 ? -19.281 16.016 11.273 1 98.25 90 GLU A CA 1
ATOM 673 C C . GLU A 1 90 ? -18.359 16.484 10.156 1 98.25 90 GLU A C 1
ATOM 675 O O . GLU A 1 90 ? -17.141 16.547 10.328 1 98.25 90 GLU A O 1
ATOM 680 N N . ARG A 1 91 ? -18.938 16.797 8.984 1 98.25 91 ARG A N 1
ATOM 681 C CA . ARG A 1 91 ? -18.219 17.5 7.93 1 98.25 91 ARG A CA 1
ATOM 682 C C . ARG A 1 91 ? -17.922 18.938 8.328 1 98.25 91 ARG A C 1
ATOM 684 O O . ARG A 1 91 ? -18.844 19.766 8.359 1 98.25 91 ARG A O 1
ATOM 691 N N . PHE A 1 92 ? -16.719 19.266 8.57 1 98.62 92 PHE A N 1
ATOM 692 C CA . PHE A 1 92 ? -16.328 20.531 9.188 1 98.62 92 PHE A CA 1
ATOM 693 C C . PHE A 1 92 ? -16.141 21.609 8.141 1 98.62 92 PHE A C 1
ATOM 695 O O . PHE A 1 92 ? -16.609 22.75 8.312 1 98.62 92 PHE A O 1
ATOM 702 N N . ALA A 1 93 ? -15.461 21.281 7.043 1 98.38 93 ALA A N 1
ATOM 703 C CA . ALA A 1 93 ? -15.172 22.25 5.992 1 98.38 93 ALA A CA 1
ATOM 704 C C . ALA A 1 93 ? -14.969 21.562 4.648 1 98.38 93 ALA A C 1
ATOM 706 O O . ALA A 1 93 ? -14.453 20.438 4.594 1 98.38 93 ALA A O 1
ATOM 707 N N . SER A 1 94 ? -15.312 22.234 3.566 1 97.88 94 SER A N 1
ATOM 708 C CA . SER A 1 94 ? -15.156 21.656 2.234 1 97.88 94 SER A CA 1
ATOM 709 C C . SER A 1 94 ? -14.547 22.672 1.266 1 97.88 94 SER A C 1
ATOM 711 O O . SER A 1 94 ? -14.422 22.391 0.07 1 97.88 94 SER A O 1
ATOM 713 N N . GLY A 1 95 ? -14.211 23.844 1.764 1 97.88 95 GLY A N 1
ATOM 714 C CA . GLY A 1 95 ? -13.648 24.891 0.932 1 97.88 95 GLY A CA 1
ATOM 715 C C . GLY A 1 95 ? -13.742 26.266 1.565 1 97.88 95 GLY A C 1
ATOM 716 O O . GLY A 1 95 ? -14.141 26.406 2.725 1 97.88 95 GLY A O 1
ATOM 717 N N . ALA A 1 96 ? -13.273 27.266 0.867 1 98.25 96 ALA A N 1
ATOM 718 C CA . ALA A 1 96 ? -13.312 28.656 1.302 1 98.25 96 ALA A CA 1
ATOM 719 C C . ALA A 1 96 ? -13.188 29.609 0.113 1 98.25 96 ALA A C 1
ATOM 721 O O . ALA A 1 96 ? -12.586 29.25 -0.908 1 98.25 96 ALA A O 1
ATOM 722 N N . ASP A 1 97 ? -13.82 30.844 0.304 1 97.88 97 ASP A N 1
ATOM 723 C CA . ASP A 1 97 ? -13.695 31.906 -0.672 1 97.88 97 ASP A CA 1
ATOM 724 C C . ASP A 1 97 ? -14.18 31.469 -2.049 1 97.88 97 ASP A C 1
ATOM 726 O O . ASP A 1 97 ? -13.555 31.781 -3.064 1 97.88 97 ASP A O 1
ATOM 730 N N . GLY A 1 98 ? -15.164 30.641 -2.027 1 96.69 98 GLY A N 1
ATOM 731 C CA . GLY A 1 98 ? -15.789 30.203 -3.266 1 96.69 98 GLY A CA 1
ATOM 732 C C . GLY A 1 98 ? -15.039 29.078 -3.953 1 96.69 98 GLY A C 1
ATOM 733 O O . GLY A 1 98 ? -15.391 28.672 -5.062 1 96.69 98 GLY A O 1
ATOM 734 N N . VAL A 1 99 ? -13.977 28.672 -3.375 1 97.31 99 VAL A N 1
ATOM 735 C CA . VAL A 1 99 ? -13.18 27.594 -3.953 1 97.31 99 VAL A CA 1
ATOM 736 C C . VAL A 1 99 ? -13.297 26.344 -3.084 1 97.31 99 VAL A C 1
ATOM 738 O O . VAL A 1 99 ? -13.07 26.406 -1.873 1 97.31 99 VAL A O 1
ATOM 741 N N . ASN A 1 100 ? -13.648 25.203 -3.711 1 97.56 100 ASN A N 1
ATOM 742 C CA . ASN A 1 100 ? -13.742 23.938 -2.996 1 97.56 100 ASN A CA 1
ATOM 743 C C . ASN A 1 100 ? -12.375 23.281 -2.822 1 97.56 100 ASN A C 1
ATOM 745 O O . ASN A 1 100 ? -11.516 23.391 -3.699 1 97.56 100 ASN A O 1
ATOM 749 N N . LEU A 1 101 ? -12.219 22.625 -1.673 1 98 101 LEU A N 1
ATOM 750 C CA . LEU A 1 101 ? -11.062 21.75 -1.546 1 98 101 LEU A CA 1
ATOM 751 C C . LEU A 1 101 ? -11.055 20.703 -2.656 1 98 101 LEU A C 1
ATOM 753 O O . LEU A 1 101 ? -12.094 20.141 -2.992 1 98 101 LEU A O 1
ATOM 757 N N . ARG A 1 102 ? -9.922 20.453 -3.223 1 97.06 102 ARG A N 1
ATOM 758 C CA . ARG A 1 102 ? -9.773 19.422 -4.246 1 97.06 102 ARG A CA 1
ATOM 759 C C . ARG A 1 102 ? -9.203 18.141 -3.656 1 97.06 102 ARG A C 1
ATOM 761 O O . ARG A 1 102 ? -9.805 17.062 -3.779 1 97.06 102 ARG A O 1
ATOM 768 N N . ASN A 1 103 ? -8.016 18.156 -3.053 1 97.69 103 ASN A N 1
ATOM 769 C CA . ASN A 1 103 ? -7.309 17.062 -2.404 1 97.69 103 ASN A CA 1
ATOM 770 C C . ASN A 1 103 ? -6.758 17.469 -1.045 1 97.69 103 ASN A C 1
ATOM 772 O O . ASN A 1 103 ? -5.543 17.609 -0.876 1 97.69 103 ASN A O 1
ATOM 776 N N . PRO A 1 104 ? -7.75 17.734 -0.029 1 98.75 104 PRO A N 1
ATOM 777 C CA . PRO A 1 104 ? -7.203 18.031 1.299 1 98.75 104 PRO A CA 1
ATOM 778 C C . PRO A 1 104 ? -6.27 16.922 1.803 1 98.75 104 PRO A C 1
ATOM 780 O O . PRO A 1 104 ? -6.691 15.773 1.963 1 98.75 104 PRO A O 1
ATOM 783 N N . ASN A 1 105 ? -5.039 17.312 2.035 1 98.75 105 ASN A N 1
ATOM 784 C CA . ASN A 1 105 ? -4.012 16.297 2.223 1 98.75 105 ASN A CA 1
ATOM 785 C C . ASN A 1 105 ? -3.533 16.25 3.67 1 98.75 105 ASN A C 1
ATOM 787 O O . ASN A 1 105 ? -3.676 15.219 4.336 1 98.75 105 ASN A O 1
ATOM 791 N N . ALA A 1 106 ? -2.969 17.25 4.152 1 98.88 106 ALA A N 1
ATOM 792 C CA . ALA A 1 106 ? -2.439 17.312 5.512 1 98.88 106 ALA A CA 1
ATOM 793 C C . ALA A 1 106 ? -3.041 18.484 6.277 1 98.88 106 ALA A C 1
ATOM 795 O O . ALA A 1 106 ? -3.566 19.438 5.676 1 98.88 106 ALA A O 1
ATOM 796 N N . ILE A 1 107 ? -2.961 18.406 7.594 1 98.88 107 ILE A N 1
ATOM 797 C CA . ILE A 1 107 ? -3.623 19.391 8.453 1 98.88 107 ILE A CA 1
ATOM 798 C C . ILE A 1 107 ? -2.754 19.672 9.68 1 98.88 107 ILE A C 1
ATOM 800 O O . ILE A 1 107 ? -2.186 18.75 10.273 1 98.88 107 ILE A O 1
ATOM 804 N N . ALA A 1 108 ? -2.527 20.906 9.977 1 98.62 108 ALA A N 1
ATOM 805 C CA . ALA A 1 108 ? -1.839 21.375 11.172 1 98.62 108 ALA A CA 1
ATOM 806 C C . ALA A 1 108 ? -2.697 22.375 11.938 1 98.62 108 ALA A C 1
ATOM 808 O O . ALA A 1 108 ? -3.529 23.078 11.352 1 98.62 108 ALA A O 1
ATOM 809 N N . ILE A 1 109 ? -2.541 22.438 13.156 1 98.12 109 ILE A N 1
ATOM 810 C CA . ILE A 1 109 ? -3.33 23.328 14.008 1 98.12 109 ILE A CA 1
ATOM 811 C C . ILE A 1 109 ? -2.402 24.234 14.805 1 98.12 109 ILE A C 1
ATOM 813 O O . ILE A 1 109 ? -1.379 23.781 15.328 1 98.12 109 ILE A O 1
ATOM 817 N N . ASP A 1 110 ? -2.732 25.562 14.82 1 96.62 110 ASP A N 1
ATOM 818 C CA . ASP A 1 110 ? -1.908 26.469 15.594 1 96.62 110 ASP A CA 1
ATOM 819 C C . ASP A 1 110 ? -2.488 26.688 17 1 96.62 110 ASP A C 1
ATOM 821 O O . ASP A 1 110 ? -3.482 26.047 17.359 1 96.62 110 ASP A O 1
ATOM 825 N N . ASP A 1 111 ? -1.865 27.547 17.797 1 92.88 111 ASP A N 1
ATOM 826 C CA . ASP A 1 111 ? -2.213 27.734 19.203 1 92.88 111 ASP A CA 1
ATOM 827 C C . ASP A 1 111 ? -3.582 28.391 19.344 1 92.88 111 ASP A C 1
ATOM 829 O O . ASP A 1 111 ? -4.23 28.266 20.391 1 92.88 111 ASP A O 1
ATOM 833 N N . ALA A 1 112 ? -4.027 29.109 18.312 1 92.38 112 ALA A N 1
ATOM 834 C CA . ALA A 1 112 ? -5.324 29.781 18.359 1 92.38 112 ALA A CA 1
ATOM 835 C C . ALA A 1 112 ? -6.438 28.844 17.875 1 92.38 112 ALA A C 1
ATOM 837 O O . ALA A 1 112 ? -7.605 29.234 17.828 1 92.38 112 ALA A O 1
ATOM 838 N N . GLY A 1 113 ? -6.023 27.609 17.516 1 95.12 113 GLY A N 1
ATOM 839 C CA . GLY A 1 113 ? -6.996 26.625 17.062 1 95.12 113 GLY A CA 1
ATOM 840 C C . GLY A 1 113 ? -7.289 26.719 15.57 1 95.12 113 GLY A C 1
ATOM 841 O O . GLY A 1 113 ? -8.203 26.062 15.07 1 95.12 113 GLY A O 1
ATOM 842 N N . ARG A 1 114 ? -6.59 27.594 14.859 1 97 114 ARG A N 1
ATOM 843 C CA . ARG A 1 114 ? -6.777 27.656 13.414 1 97 114 ARG A CA 1
ATOM 844 C C . ARG A 1 114 ? -6.156 26.453 12.719 1 97 114 ARG A C 1
ATOM 846 O O . ARG A 1 114 ? -5.074 26 13.102 1 97 114 ARG A O 1
ATOM 853 N N . LEU A 1 115 ? -6.867 25.984 11.734 1 98.5 115 LEU A N 1
ATOM 854 C CA . LEU A 1 115 ? -6.434 24.812 10.992 1 98.5 115 LEU A CA 1
ATOM 855 C C . LEU A 1 115 ? -5.871 25.203 9.633 1 98.5 115 LEU A C 1
ATOM 857 O O . LEU A 1 115 ? -6.527 25.922 8.867 1 98.5 115 LEU A O 1
ATOM 861 N N . TYR A 1 116 ? -4.637 24.844 9.383 1 98.88 116 TYR A N 1
ATOM 862 C CA . TYR A 1 116 ? -4.062 24.922 8.047 1 98.88 116 TYR A CA 1
ATOM 863 C C . TYR A 1 116 ? -4.211 23.594 7.312 1 98.88 116 TYR A C 1
ATOM 865 O O . TYR A 1 116 ? -3.896 22.547 7.863 1 98.88 116 TYR A O 1
ATOM 873 N N . VAL A 1 117 ? -4.734 23.641 6.113 1 98.88 117 VAL A N 1
ATOM 874 C CA . VAL A 1 117 ? -4.965 22.438 5.324 1 98.88 117 VAL A CA 1
ATOM 875 C C . VAL A 1 117 ? -4.297 22.562 3.959 1 98.88 117 VAL A C 1
ATOM 877 O O . VAL A 1 117 ? -4.625 23.469 3.188 1 98.88 117 VAL A O 1
ATOM 880 N N . SER A 1 118 ? -3.279 21.734 3.725 1 98.81 118 SER A N 1
ATOM 881 C CA . SER A 1 118 ? -2.727 21.703 2.375 1 98.81 118 SER A CA 1
ATOM 882 C C . SER A 1 118 ? -3.717 21.094 1.385 1 98.81 118 SER A C 1
ATOM 884 O O . SER A 1 118 ? -4.461 20.172 1.729 1 98.81 118 SER A O 1
ATOM 886 N N . ASP A 1 119 ? -3.764 21.594 0.229 1 98.56 119 ASP A N 1
ATOM 887 C CA . ASP A 1 119 ? -4.578 21.094 -0.876 1 98.56 119 ASP A CA 1
ATOM 888 C C . ASP A 1 119 ? -3.707 20.703 -2.066 1 98.56 119 ASP A C 1
ATOM 890 O O . ASP A 1 119 ? -3.121 21.562 -2.727 1 98.56 119 ASP A O 1
ATOM 894 N N . SER A 1 120 ? -3.578 19.375 -2.332 1 97.94 120 SER A N 1
ATOM 895 C CA . SER A 1 120 ? -2.629 18.859 -3.318 1 97.94 120 SER A CA 1
ATOM 896 C C . SER A 1 120 ? -3.176 19 -4.734 1 97.94 120 SER A C 1
ATOM 898 O O . SER A 1 120 ? -4.289 18.547 -5.02 1 97.94 120 SER A O 1
ATOM 900 N N . TYR A 1 121 ? -2.496 19.656 -5.527 1 95.56 121 TYR A N 1
ATOM 901 C CA . TYR A 1 121 ? -2.754 19.734 -6.961 1 95.56 121 TYR A CA 1
ATOM 902 C C . TYR A 1 121 ? -1.601 19.141 -7.758 1 95.56 121 TYR A C 1
ATOM 904 O O . TYR A 1 121 ? -0.437 19.266 -7.371 1 95.56 121 TYR A O 1
ATOM 912 N N . PRO A 1 122 ? -2.014 18.484 -8.891 1 88.69 122 PRO A N 1
ATOM 913 C CA . PRO A 1 122 ? -0.925 18.094 -9.789 1 88.69 122 PRO A CA 1
ATOM 914 C C . PRO A 1 122 ? -0.09 19.281 -10.258 1 88.69 122 PRO A C 1
ATOM 916 O O . PRO A 1 122 ? -0.599 20.406 -10.352 1 88.69 122 PRO A O 1
ATOM 919 N N . PRO A 1 123 ? 1.237 19.047 -10.578 1 83.25 123 PRO A N 1
ATOM 920 C CA . PRO A 1 123 ? 2.131 20.141 -10.953 1 83.25 123 PRO A CA 1
ATOM 921 C C . PRO A 1 123 ? 1.605 20.953 -12.141 1 83.25 123 PRO A C 1
ATOM 923 O O . PRO A 1 123 ? 1.854 22.156 -12.227 1 83.25 123 PRO A O 1
ATOM 926 N N . ASP A 1 124 ? 0.82 20.438 -12.961 1 85.44 124 ASP A N 1
ATOM 927 C CA . ASP A 1 124 ? 0.397 21.141 -14.172 1 85.44 124 ASP A CA 1
ATOM 928 C C . ASP A 1 124 ? -0.979 21.766 -13.992 1 85.44 124 ASP A C 1
ATOM 930 O O . ASP A 1 124 ? -1.514 22.391 -14.914 1 85.44 124 ASP A O 1
ATOM 934 N N . VAL A 1 125 ? -1.521 21.75 -12.773 1 89.56 125 VAL A N 1
ATOM 935 C CA . VAL A 1 125 ? -2.84 22.297 -12.484 1 89.56 125 VAL A CA 1
ATOM 936 C C . VAL A 1 125 ? -2.725 23.391 -11.422 1 89.56 125 VAL A C 1
ATOM 938 O O . VAL A 1 125 ? -2.307 23.125 -10.289 1 89.56 125 VAL A O 1
ATOM 941 N N . PRO A 1 126 ? -3.08 24.578 -11.805 1 87.94 126 PRO A N 1
ATOM 942 C CA . PRO A 1 126 ? -3.02 25.656 -10.812 1 87.94 126 PRO A CA 1
ATOM 943 C C . PRO A 1 126 ? -4.074 25.5 -9.719 1 87.94 126 PRO A C 1
ATOM 945 O O . PRO A 1 126 ? -5.184 25.031 -9.984 1 87.94 126 PRO A O 1
ATOM 948 N N . GLY A 1 127 ? -3.854 25.75 -8.516 1 89.5 127 GLY A N 1
ATOM 949 C CA . GLY A 1 127 ? -4.781 25.766 -7.395 1 89.5 127 GLY A CA 1
ATOM 950 C C . GLY A 1 127 ? -4.133 26.203 -6.094 1 89.5 127 GLY A C 1
ATOM 951 O O . GLY A 1 127 ? -2.926 26.453 -6.047 1 89.5 127 GLY A O 1
ATOM 952 N N . PRO A 1 128 ? -5.02 26.594 -5.18 1 93.75 128 PRO A N 1
ATOM 953 C CA . PRO A 1 128 ? -4.438 26.984 -3.893 1 93.75 128 PRO A CA 1
ATOM 954 C C . PRO A 1 128 ? -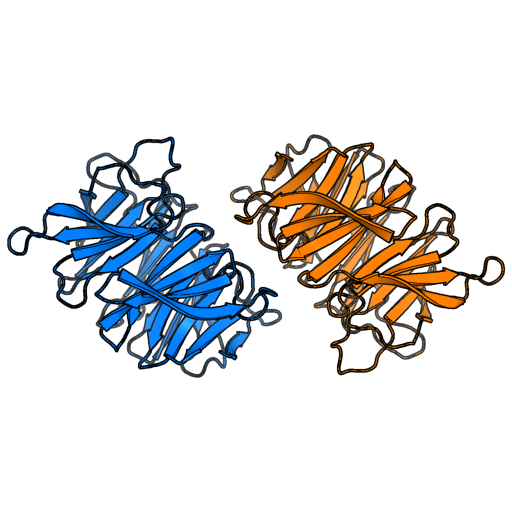3.611 25.875 -3.256 1 93.75 128 PRO A C 1
ATOM 956 O O . PRO A 1 128 ? -3.916 24.688 -3.441 1 93.75 128 PRO A O 1
ATOM 959 N N . SER A 1 129 ? -2.617 26.281 -2.545 1 96.12 129 SER A N 1
ATOM 960 C CA . SER A 1 129 ? -1.763 25.312 -1.865 1 96.12 129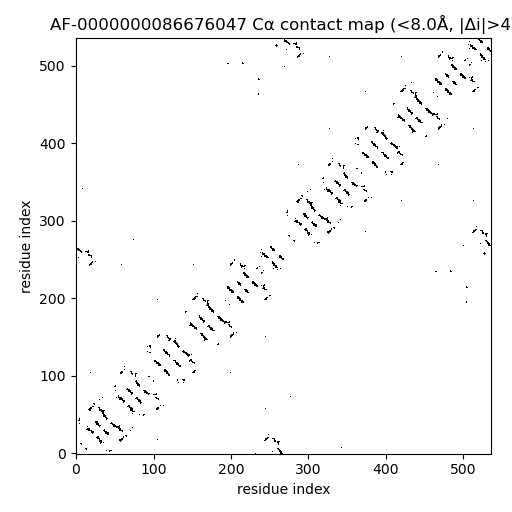 SER A CA 1
ATOM 961 C C . SER A 1 129 ? -2.246 25.047 -0.443 1 96.12 129 SER A C 1
ATOM 963 O O . SER A 1 129 ? -2.145 23.938 0.057 1 96.12 129 SER A O 1
ATOM 965 N N . VAL A 1 130 ? -2.797 26.109 0.197 1 98.75 130 VAL A N 1
ATOM 966 C CA . VAL A 1 130 ? -3.125 25.953 1.609 1 98.75 130 VAL A CA 1
ATOM 967 C C . VAL A 1 130 ? -4.391 26.734 1.938 1 98.75 130 VAL A C 1
ATOM 969 O O . VAL A 1 130 ? -4.504 27.906 1.594 1 98.75 130 VAL A O 1
ATOM 972 N N . PHE A 1 131 ? -5.348 26.078 2.543 1 98.81 131 PHE A N 1
ATOM 973 C CA . PHE A 1 131 ? -6.504 26.703 3.172 1 98.81 131 PHE A CA 1
ATOM 974 C C . PHE A 1 131 ? -6.273 26.891 4.668 1 98.81 131 PHE A C 1
ATOM 976 O O . PHE A 1 131 ? -5.461 26.188 5.27 1 98.81 131 PHE A O 1
ATOM 983 N N . ARG A 1 132 ? -6.965 27.859 5.211 1 98.75 132 ARG A N 1
ATOM 984 C CA . ARG A 1 132 ? -7.004 28.016 6.66 1 98.75 132 ARG A CA 1
ATOM 985 C C . ARG A 1 132 ? -8.438 28.125 7.16 1 98.75 132 ARG A C 1
ATOM 987 O O . ARG A 1 132 ? -9.258 28.828 6.551 1 98.75 132 ARG A O 1
ATOM 994 N N . PHE A 1 133 ? -8.703 27.453 8.18 1 98.56 133 PHE A N 1
ATOM 995 C CA . PHE A 1 133 ? -10.031 27.484 8.781 1 98.56 133 PHE A CA 1
ATOM 996 C C . PHE A 1 133 ? -9.953 27.875 10.25 1 98.56 133 PHE A C 1
ATOM 998 O O . PHE A 1 133 ? -9.023 27.469 10.953 1 98.56 133 PHE A O 1
ATOM 1005 N N . THR A 1 134 ? -10.961 28.641 10.734 1 96.75 134 THR A N 1
ATOM 1006 C CA . THR A 1 134 ? -11.117 28.938 12.156 1 96.75 134 THR A CA 1
ATOM 1007 C C . THR A 1 134 ? -11.969 27.875 12.844 1 96.75 134 THR A C 1
ATOM 1009 O O . THR A 1 134 ? -12.602 27.047 12.172 1 96.75 134 THR A O 1
ATOM 1012 N N . PRO A 1 135 ? -11.898 27.812 14.133 1 93.19 135 PRO A N 1
ATOM 1013 C CA . PRO A 1 135 ? -12.602 26.75 14.859 1 93.19 135 PRO A CA 1
ATOM 1014 C C . PRO A 1 135 ? -14.094 26.703 14.539 1 93.19 135 PRO A C 1
ATOM 1016 O O . PRO A 1 135 ? -14.734 25.672 14.695 1 93.19 135 PRO A O 1
ATOM 1019 N N . ASP A 1 136 ? -14.672 27.781 14.086 1 91.12 136 ASP A N 1
ATOM 1020 C CA . ASP A 1 136 ? -16.109 27.797 13.805 1 91.12 136 ASP A CA 1
ATOM 1021 C C . ASP A 1 136 ? -16.391 27.312 12.383 1 91.12 136 ASP A C 1
ATOM 1023 O O . ASP A 1 136 ? -17.547 27.281 11.953 1 91.12 136 ASP A O 1
ATOM 1027 N N . GLY A 1 137 ? -15.312 27.031 11.664 1 91.5 137 GLY A N 1
ATOM 1028 C CA . GLY A 1 137 ? -15.492 26.469 10.336 1 91.5 137 GLY A CA 1
ATOM 1029 C C . GLY A 1 137 ? -15.328 27.5 9.234 1 91.5 137 GLY A C 1
ATOM 1030 O O . GLY A 1 137 ? -15.297 27.156 8.055 1 91.5 137 GLY A O 1
ATOM 1031 N N . SER A 1 138 ? -15.25 28.812 9.672 1 95.31 138 SER A N 1
ATOM 1032 C CA . SER A 1 138 ? -14.984 29.828 8.664 1 95.31 138 SER A CA 1
ATOM 1033 C C . SER A 1 138 ? -13.609 29.641 8.031 1 95.31 138 SER A C 1
ATOM 1035 O O . SER A 1 138 ? -12.633 29.359 8.734 1 95.31 138 SER A O 1
ATOM 1037 N N . GLY A 1 139 ? -13.602 29.797 6.625 1 97.69 139 GLY A N 1
ATOM 1038 C CA . GLY A 1 139 ? -12.367 29.484 5.93 1 97.69 139 GLY A CA 1
ATOM 1039 C C . GLY A 1 139 ? -11.906 30.594 5.004 1 97.69 139 GLY A C 1
ATOM 1040 O O . GLY A 1 139 ? -12.688 31.469 4.648 1 97.69 139 GLY A O 1
ATOM 1041 N N . THR A 1 140 ? -10.656 30.594 4.664 1 98.19 140 THR A N 1
ATOM 1042 C CA . THR A 1 140 ? -10.039 31.406 3.631 1 98.19 140 THR A CA 1
ATOM 1043 C C . THR A 1 140 ? -8.984 30.625 2.869 1 98.19 140 THR A C 1
ATOM 1045 O O . THR A 1 140 ? -8.469 29.625 3.371 1 98.19 140 THR A O 1
ATOM 1048 N N . ILE A 1 141 ? -8.75 31.016 1.612 1 98.44 141 ILE A N 1
ATOM 1049 C CA . ILE A 1 141 ? -7.52 30.594 0.948 1 98.44 141 ILE A CA 1
ATOM 1050 C C . ILE A 1 141 ? -6.328 31.328 1.55 1 98.44 141 ILE A C 1
ATOM 1052 O O . ILE A 1 141 ? -6.152 32.531 1.315 1 98.44 141 ILE A O 1
ATOM 1056 N N . TRP A 1 142 ? -5.574 30.656 2.328 1 98.56 142 TRP A N 1
ATOM 1057 C CA . TRP A 1 142 ? -4.484 31.297 3.051 1 98.56 142 TRP A CA 1
ATOM 1058 C C . TRP A 1 142 ? -3.281 31.516 2.139 1 98.56 142 TRP A C 1
ATOM 1060 O O . TRP A 1 142 ? -2.66 32.594 2.164 1 98.56 142 TRP A O 1
ATOM 1070 N N . TYR A 1 143 ? -2.941 30.562 1.404 1 98.25 143 TYR A N 1
ATOM 1071 C CA . TYR A 1 143 ? -1.871 30.656 0.417 1 98.25 143 TYR A CA 1
ATOM 1072 C C . TYR A 1 143 ? -2.35 30.172 -0.951 1 98.25 143 TYR A C 1
ATOM 1074 O O . TYR A 1 143 ? -2.521 28.984 -1.174 1 98.25 143 TYR A O 1
ATOM 1082 N N . ALA A 1 144 ? -2.383 31.016 -1.912 1 95.88 144 ALA A N 1
ATOM 1083 C CA . ALA A 1 144 ? -3.088 30.797 -3.17 1 95.88 144 ALA A CA 1
ATOM 1084 C C . ALA A 1 144 ? -2.125 30.344 -4.266 1 95.88 144 ALA A C 1
ATOM 1086 O O . ALA A 1 144 ? -2.551 29.875 -5.324 1 95.88 144 ALA A O 1
ATOM 1087 N N . GLU A 1 145 ? -0.877 30.516 -3.973 1 94.12 145 GLU A N 1
ATOM 1088 C CA . GLU A 1 145 ? 0.086 30.219 -5.031 1 94.12 145 GLU A CA 1
ATOM 1089 C C . GLU A 1 145 ? 0.207 28.719 -5.266 1 94.12 145 GLU A C 1
ATOM 1091 O O . GLU A 1 145 ? 0.154 27.938 -4.32 1 94.12 145 GLU A O 1
ATOM 1096 N N . SER A 1 146 ? 0.43 28.422 -6.477 1 91.62 146 SER A N 1
ATOM 1097 C CA . SER A 1 146 ? 0.579 27.016 -6.855 1 91.62 146 SER A CA 1
ATOM 1098 C C . SER A 1 146 ? 1.799 26.391 -6.188 1 91.62 146 SER A C 1
ATOM 1100 O O . SER A 1 146 ? 2.783 27.078 -5.91 1 91.62 146 SER A O 1
ATOM 1102 N N . SER A 1 147 ? 1.692 25.141 -5.938 1 93.5 147 SER A N 1
ATOM 1103 C CA . SER A 1 147 ? 2.76 24.312 -5.383 1 93.5 147 SER A CA 1
ATOM 1104 C C . SER A 1 147 ? 2.908 23 -6.16 1 93.5 147 SER A C 1
ATOM 1106 O O . SER A 1 147 ? 2 22.609 -6.891 1 93.5 147 SER A O 1
ATOM 1108 N N . ALA A 1 148 ? 4.125 22.438 -6.156 1 94.62 148 ALA A N 1
ATOM 1109 C CA . ALA A 1 148 ? 4.379 21.156 -6.797 1 94.62 148 ALA A CA 1
ATOM 1110 C C . ALA A 1 148 ? 3.82 20 -5.961 1 94.62 148 ALA A C 1
ATOM 1112 O O . ALA A 1 148 ? 4.562 19.109 -5.543 1 94.62 148 ALA A O 1
ATOM 1113 N N . PHE A 1 149 ? 2.422 20.078 -5.766 1 97.38 149 PHE A N 1
ATOM 1114 C CA . PHE A 1 149 ? 1.712 19.078 -4.977 1 97.38 149 PHE A CA 1
ATOM 1115 C C . PHE A 1 149 ? 1.947 19.297 -3.488 1 97.38 149 PHE A C 1
ATOM 1117 O O . PHE A 1 149 ? 2.613 18.5 -2.834 1 97.38 149 PHE A O 1
ATOM 1124 N N . ALA A 1 150 ? 1.354 20.328 -2.959 1 98.19 150 ALA A N 1
ATOM 1125 C CA . ALA A 1 150 ? 1.422 20.594 -1.525 1 98.19 150 ALA A CA 1
ATOM 1126 C C . ALA A 1 150 ? 0.91 19.391 -0.722 1 98.19 150 ALA A C 1
ATOM 1128 O O . ALA A 1 150 ? -0.255 19.016 -0.844 1 98.19 150 ALA A O 1
ATOM 1129 N N . ASN A 1 151 ? 1.772 18.812 0.043 1 98.44 151 ASN A N 1
ATOM 1130 C CA . ASN A 1 151 ? 1.478 17.594 0.789 1 98.44 151 ASN A CA 1
ATOM 1131 C C . ASN A 1 151 ? 1.569 17.828 2.295 1 98.44 151 ASN A C 1
ATOM 1133 O O . ASN A 1 151 ? 0.824 18.641 2.852 1 98.44 151 ASN A O 1
ATOM 1137 N N . GLY A 1 152 ? 2.514 17.219 2.994 1 98.75 152 GLY A N 1
ATOM 1138 C CA . GLY A 1 152 ? 2.66 17.406 4.43 1 98.75 152 GLY A CA 1
ATOM 1139 C C . GLY A 1 152 ? 2.938 18.844 4.82 1 98.75 152 GLY A C 1
ATOM 1140 O O . GLY A 1 152 ? 3.656 19.562 4.121 1 98.75 152 GLY A O 1
ATOM 1141 N N . ILE A 1 153 ? 2.375 19.266 5.98 1 98.88 153 ILE A N 1
ATOM 1142 C CA . ILE A 1 153 ? 2.637 20.609 6.48 1 98.88 153 ILE A CA 1
ATOM 1143 C C . ILE A 1 153 ? 2.912 20.547 7.98 1 98.88 153 ILE A C 1
ATOM 1145 O O . ILE A 1 153 ? 2.393 19.672 8.68 1 98.88 153 ILE A O 1
ATOM 1149 N N . ALA A 1 154 ? 3.689 21.438 8.406 1 98.75 154 ALA A N 1
ATOM 1150 C CA . ALA A 1 154 ? 4 21.609 9.828 1 98.75 154 ALA A CA 1
ATOM 1151 C C . ALA A 1 154 ? 4.227 23.078 10.172 1 98.75 154 ALA A C 1
ATOM 1153 O O . ALA A 1 154 ? 4.844 23.812 9.398 1 98.75 154 ALA A O 1
ATOM 1154 N N . LEU A 1 155 ? 3.682 23.484 11.242 1 98.38 155 LEU A N 1
ATOM 1155 C CA . LEU A 1 155 ? 3.973 24.812 11.758 1 98.38 155 LEU A CA 1
ATOM 1156 C C . LEU A 1 155 ? 5.316 24.828 12.484 1 98.38 155 LEU A C 1
ATOM 1158 O O . LEU A 1 155 ? 5.645 23.906 13.219 1 98.38 155 LEU A O 1
ATOM 1162 N N . ALA A 1 156 ? 6.051 25.922 12.234 1 97.62 156 ALA A N 1
ATOM 1163 C CA . ALA A 1 156 ? 7.25 26.109 13.047 1 97.62 156 ALA A CA 1
ATOM 1164 C C . ALA A 1 156 ? 6.906 26.125 14.531 1 97.62 156 ALA A C 1
ATOM 1166 O O . ALA A 1 156 ? 5.848 26.625 14.93 1 97.62 156 ALA A O 1
ATOM 1167 N N . PRO A 1 157 ? 7.902 25.641 15.352 1 95.31 157 PRO A N 1
ATOM 1168 C CA . PRO A 1 157 ? 7.621 25.594 16.781 1 95.31 157 PRO A CA 1
ATOM 1169 C C . PRO A 1 157 ? 7.227 26.938 17.375 1 95.31 157 PRO A C 1
ATOM 1171 O O . PRO A 1 157 ? 6.441 27 18.312 1 95.31 157 PRO A O 1
ATOM 1174 N N . ASP A 1 158 ? 7.73 28.047 16.797 1 95.38 158 ASP A N 1
ATOM 1175 C CA . ASP A 1 158 ? 7.426 29.375 17.328 1 95.38 158 ASP A CA 1
ATOM 1176 C C . ASP A 1 158 ? 6.254 30 16.578 1 95.38 158 ASP A C 1
ATOM 1178 O O . ASP A 1 158 ? 5.922 31.172 16.797 1 95.38 158 ASP A O 1
ATOM 1182 N N . GLY A 1 159 ? 5.676 29.266 15.664 1 96.38 159 GLY A N 1
ATOM 1183 C CA . GLY A 1 159 ? 4.504 29.719 14.93 1 96.38 159 GLY A CA 1
ATOM 1184 C C . GLY A 1 159 ? 4.836 30.734 13.852 1 96.38 159 GLY A C 1
ATOM 1185 O O . GLY A 1 159 ? 3.936 31.328 13.258 1 96.38 159 GLY A O 1
ATOM 1186 N N . SER A 1 160 ? 6.109 30.891 13.484 1 97.19 160 SER A N 1
ATOM 1187 C CA . SER A 1 160 ? 6.547 31.969 12.609 1 97.19 160 SER A CA 1
ATOM 1188 C C . SER A 1 160 ? 6.406 31.594 11.141 1 97.19 160 SER A C 1
ATOM 1190 O O . SER A 1 160 ? 6.512 32.438 10.258 1 97.19 160 SER A O 1
ATOM 1192 N N . ALA A 1 161 ? 6.152 30.328 10.922 1 98.44 161 ALA A N 1
ATOM 1193 C CA . ALA A 1 161 ? 6.109 29.891 9.531 1 98.44 161 ALA A CA 1
ATOM 1194 C C . ALA A 1 161 ? 5.379 28.562 9.391 1 98.44 161 ALA A C 1
ATOM 1196 O O . ALA A 1 161 ? 5.227 27.828 10.367 1 98.44 161 ALA A O 1
ATOM 1197 N N . LEU A 1 162 ? 4.91 28.328 8.18 1 98.75 162 LEU A N 1
ATOM 1198 C CA . LEU A 1 162 ? 4.379 27.031 7.77 1 98.75 162 LEU A CA 1
ATOM 1199 C C . LEU A 1 162 ? 5.336 26.328 6.812 1 98.75 162 LEU A C 1
ATOM 1201 O O . LEU A 1 162 ? 5.758 26.922 5.812 1 98.75 162 LEU A O 1
ATOM 1205 N N . TYR A 1 163 ? 5.734 25.156 7.156 1 98.5 163 TYR A N 1
ATOM 1206 C CA . TYR A 1 163 ? 6.555 24.328 6.281 1 98.5 163 TYR A CA 1
ATOM 1207 C C . TYR A 1 163 ? 5.688 23.375 5.465 1 98.5 163 TYR A C 1
ATOM 1209 O O . TYR A 1 163 ? 4.758 22.766 5.992 1 98.5 163 TYR A O 1
ATOM 1217 N N . VAL A 1 164 ? 5.957 23.312 4.188 1 98.69 164 VAL A N 1
ATOM 1218 C CA . VAL A 1 164 ? 5.141 22.531 3.256 1 98.69 164 VAL A CA 1
ATOM 1219 C C . VAL A 1 164 ? 6.027 21.594 2.447 1 98.69 164 VAL A C 1
ATOM 1221 O O . VAL A 1 164 ? 6.957 22.031 1.769 1 98.69 164 VAL A O 1
ATOM 1224 N N . ALA A 1 165 ? 5.816 20.312 2.588 1 98.62 165 ALA A N 1
ATOM 1225 C CA . ALA A 1 165 ? 6.449 19.375 1.668 1 98.62 165 ALA A CA 1
ATOM 1226 C C . ALA A 1 165 ? 5.852 19.484 0.268 1 98.62 165 ALA A C 1
ATOM 1228 O O . ALA A 1 165 ? 4.629 19.469 0.103 1 98.62 165 ALA A O 1
ATOM 1229 N N . GLU A 1 166 ? 6.617 19.688 -0.675 1 97.81 166 GLU A N 1
ATOM 1230 C CA . GLU A 1 166 ? 6.23 19.594 -2.08 1 97.81 166 GLU A CA 1
ATOM 1231 C C . GLU A 1 166 ? 6.773 18.328 -2.727 1 97.81 166 GLU A C 1
ATOM 1233 O O . GLU A 1 166 ? 7.953 18.266 -3.078 1 97.81 166 GLU A O 1
ATOM 1238 N N . SER A 1 167 ? 5.934 17.391 -2.947 1 97.94 167 SER A N 1
ATOM 1239 C CA . SER A 1 167 ? 6.34 16.016 -3.24 1 97.94 167 SER A CA 1
ATOM 1240 C C . SER A 1 167 ? 7.039 15.922 -4.594 1 97.94 167 SER A C 1
ATOM 1242 O O . SER A 1 167 ? 7.914 15.078 -4.789 1 97.94 167 SER A O 1
ATOM 1244 N N . PHE A 1 168 ? 6.648 16.812 -5.488 1 95.44 168 PHE A N 1
ATOM 1245 C CA . PHE A 1 168 ? 7.176 16.641 -6.836 1 95.44 168 PHE A CA 1
ATOM 1246 C C . PHE A 1 168 ? 8.125 17.781 -7.199 1 95.44 168 PHE A C 1
ATOM 1248 O O . PHE A 1 168 ? 8.445 17.969 -8.375 1 95.44 168 PHE A O 1
ATOM 1255 N N . LEU A 1 169 ? 8.43 18.609 -6.031 1 86.69 169 LEU A N 1
ATOM 1256 C CA . LEU A 1 169 ? 9.453 19.641 -6.211 1 86.69 169 LEU A CA 1
ATOM 1257 C C . LEU A 1 169 ? 10.781 19.016 -6.633 1 86.69 169 LEU A C 1
ATOM 1259 O O . LEU A 1 169 ? 11.43 19.484 -7.562 1 86.69 169 LEU A O 1
ATOM 1263 N N . PRO A 1 170 ? 11.484 17.734 -5.773 1 96.88 170 PRO A N 1
ATOM 1264 C CA . PRO A 1 170 ? 10.938 17.406 -4.453 1 96.88 170 PRO A CA 1
ATOM 1265 C C . PRO A 1 170 ? 11.695 18.094 -3.318 1 96.88 170 PRO A C 1
ATOM 1267 O O . PRO A 1 170 ? 12.922 18.203 -3.371 1 96.88 170 PRO A O 1
ATOM 1270 N N . GLY A 1 171 ? 11.047 18.547 -2.338 1 97.25 171 GLY A N 1
ATOM 1271 C CA . GLY A 1 171 ? 11.656 19.266 -1.23 1 97.25 171 GLY A CA 1
ATOM 1272 C C . GLY A 1 171 ? 10.641 19.891 -0.283 1 97.25 171 GLY A C 1
ATOM 1273 O O . GLY A 1 171 ? 9.477 19.484 -0.27 1 97.25 171 GLY A O 1
ATOM 1274 N N . VAL A 1 172 ? 11.117 20.719 0.591 1 97.81 172 VAL A N 1
ATOM 1275 C CA . VAL A 1 172 ? 10.289 21.406 1.571 1 97.81 172 VAL A CA 1
ATOM 1276 C C . VAL A 1 172 ? 10.43 22.922 1.395 1 97.81 172 VAL A C 1
ATOM 1278 O O . VAL A 1 172 ? 11.539 23.422 1.206 1 97.81 172 VAL A O 1
ATOM 1281 N N . ARG A 1 173 ? 9.328 23.578 1.408 1 97.31 173 ARG A N 1
ATOM 1282 C CA . ARG A 1 173 ? 9.281 25.031 1.394 1 97.31 173 ARG A CA 1
ATOM 1283 C C . ARG A 1 173 ? 8.773 25.578 2.725 1 97.31 173 ARG A C 1
ATOM 1285 O O . ARG A 1 173 ? 8.102 24.859 3.479 1 97.31 173 ARG A O 1
ATOM 1292 N N . ARG A 1 174 ? 9.164 26.766 2.939 1 97.38 174 ARG A N 1
ATOM 1293 C CA . ARG A 1 174 ? 8.719 27.484 4.121 1 97.38 174 ARG A CA 1
ATOM 1294 C C . ARG A 1 174 ? 7.973 28.766 3.729 1 97.38 174 ARG A C 1
ATOM 1296 O O . ARG A 1 174 ? 8.445 29.531 2.879 1 97.38 174 ARG A O 1
ATOM 1303 N N . ILE A 1 175 ? 6.789 28.969 4.262 1 98.5 175 ILE A N 1
ATOM 1304 C CA . ILE A 1 175 ? 6.004 30.172 4.082 1 98.5 175 ILE A CA 1
ATOM 1305 C C . ILE A 1 175 ? 5.941 30.953 5.398 1 98.5 175 ILE A C 1
ATOM 1307 O O . ILE A 1 175 ? 5.414 30.453 6.395 1 98.5 175 ILE A O 1
ATOM 1311 N N . ALA A 1 176 ? 6.465 32.125 5.371 1 98.62 176 ALA A N 1
ATOM 1312 C CA . ALA A 1 176 ? 6.445 32.938 6.578 1 98.62 176 ALA A CA 1
ATOM 1313 C C . ALA A 1 176 ? 5.016 33.312 6.984 1 98.62 176 ALA A C 1
ATOM 1315 O O . ALA A 1 176 ? 4.133 33.406 6.129 1 98.62 176 ALA A O 1
ATOM 1316 N N . ILE A 1 177 ? 4.809 33.438 8.25 1 98.44 177 ILE A N 1
ATOM 1317 C CA . ILE A 1 177 ? 3.533 33.875 8.797 1 98.44 177 ILE A CA 1
ATOM 1318 C C . ILE A 1 177 ? 3.711 35.219 9.484 1 98.44 177 ILE A C 1
ATOM 1320 O O . ILE A 1 177 ? 4.512 35.375 10.406 1 98.44 177 ILE A O 1
ATOM 1324 N N . ASP A 1 178 ? 2.93 36.219 9.039 1 97.38 178 ASP A N 1
ATOM 1325 C CA . ASP A 1 178 ? 2.979 37.531 9.672 1 97.38 178 ASP A CA 1
ATOM 1326 C C . ASP A 1 178 ? 2.516 37.438 11.125 1 97.38 178 ASP A C 1
ATOM 1328 O O . ASP A 1 178 ? 1.408 37 11.406 1 97.38 178 ASP A O 1
ATOM 1332 N N . PRO A 1 179 ? 3.299 37.906 12.023 1 93.75 179 PRO A N 1
ATOM 1333 C CA . PRO A 1 179 ? 2.963 37.75 13.438 1 93.75 179 PRO A CA 1
ATOM 1334 C C . PRO A 1 179 ? 1.747 38.562 13.867 1 93.75 179 PRO A C 1
ATOM 1336 O O . PRO A 1 179 ? 1.086 38.219 14.852 1 93.75 179 PRO A O 1
ATOM 1339 N N . GLU A 1 180 ? 1.405 39.594 13.164 1 94 180 GLU A N 1
ATOM 1340 C CA . GLU A 1 180 ? 0.295 40.469 13.531 1 94 180 GLU A CA 1
ATOM 1341 C C . GLU A 1 180 ? -1.001 40.031 12.859 1 94 180 GLU A C 1
ATOM 1343 O O . GLU A 1 180 ? -2.049 39.969 13.5 1 94 180 GLU A O 1
ATOM 1348 N N . THR A 1 181 ? -0.948 39.656 11.609 1 94.25 181 THR A N 1
ATOM 1349 C CA . THR A 1 181 ? -2.164 39.438 10.836 1 94.25 181 THR A CA 1
ATOM 1350 C C . THR A 1 181 ? -2.354 37.938 10.578 1 94.25 181 THR A C 1
ATOM 1352 O O . THR A 1 181 ? -3.43 37.5 10.156 1 94.25 181 THR A O 1
ATOM 1355 N N . SER A 1 182 ? -1.27 37.125 10.789 1 95.25 182 SER A N 1
ATOM 1356 C CA . SER A 1 182 ? -1.234 35.688 10.492 1 95.25 182 SER A CA 1
ATOM 1357 C C . SER A 1 182 ? -1.351 35.438 9 1 95.25 182 SER A C 1
ATOM 1359 O O . SER A 1 182 ? -1.701 34.344 8.578 1 95.25 182 SER A O 1
ATOM 1361 N N . ALA A 1 183 ? -1.131 36.5 8.172 1 97.12 183 ALA A N 1
ATOM 1362 C CA . ALA A 1 183 ? -1.135 36.375 6.723 1 97.12 183 ALA A CA 1
ATOM 1363 C C . ALA A 1 183 ? 0.157 35.719 6.227 1 97.12 183 ALA A C 1
ATOM 1365 O O . ALA A 1 183 ? 1.188 35.781 6.902 1 97.12 183 ALA A O 1
ATOM 1366 N N . PRO A 1 184 ? -0.009 35.031 5.074 1 98.19 184 PRO A N 1
ATOM 1367 C CA . PRO A 1 184 ? 1.228 34.469 4.531 1 98.19 184 PRO A CA 1
ATOM 1368 C C . PRO A 1 184 ? 2.193 35.531 4.023 1 98.19 184 PRO A C 1
ATOM 1370 O O . PRO A 1 184 ? 1.762 36.594 3.535 1 98.19 184 PRO A O 1
ATOM 1373 N N . GLY A 1 185 ? 3.486 35.219 4.16 1 97.69 185 GLY A N 1
ATOM 1374 C CA . GLY A 1 185 ? 4.551 36.062 3.648 1 97.69 185 GLY A CA 1
ATOM 1375 C C . GLY A 1 185 ? 5.406 35.375 2.598 1 97.69 185 GLY A C 1
ATOM 1376 O O . GLY A 1 185 ? 4.883 34.75 1.689 1 97.69 185 GLY A O 1
ATOM 1377 N N . ALA A 1 186 ? 6.68 35.625 2.688 1 96.62 186 ALA A N 1
ATOM 1378 C CA . ALA A 1 186 ? 7.629 35.125 1.704 1 96.62 186 ALA A CA 1
ATOM 1379 C C . ALA A 1 186 ? 7.664 33.594 1.724 1 96.62 186 ALA A C 1
ATOM 1381 O O . ALA A 1 186 ? 7.551 32.969 2.785 1 96.62 186 ALA A O 1
ATOM 1382 N N . ARG A 1 187 ? 7.758 33 0.572 1 96.5 187 ARG A N 1
ATOM 1383 C CA . ARG A 1 187 ? 7.977 31.547 0.391 1 96.5 187 ARG A CA 1
ATOM 1384 C C . ARG A 1 187 ? 9.43 31.266 0.023 1 96.5 187 ARG A C 1
ATOM 1386 O O . ARG A 1 187 ? 9.93 31.766 -0.984 1 96.5 187 ARG A O 1
ATOM 1393 N N . ASP A 1 188 ? 10.094 30.453 0.819 1 95.31 188 ASP A N 1
ATOM 1394 C CA . ASP A 1 188 ? 11.508 30.156 0.594 1 95.31 188 ASP A CA 1
ATOM 1395 C C . ASP A 1 188 ? 11.742 28.641 0.53 1 95.31 188 ASP A C 1
ATOM 1397 O O . ASP A 1 188 ? 11.023 27.875 1.164 1 95.31 188 ASP A O 1
ATOM 1401 N N . LEU A 1 189 ? 12.789 28.312 -0.25 1 95.69 189 LEU A N 1
ATOM 1402 C CA . LEU A 1 189 ? 13.211 26.922 -0.288 1 95.69 189 LEU A CA 1
ATOM 1403 C C . LEU A 1 189 ? 14.031 26.562 0.95 1 95.69 189 LEU A C 1
ATOM 1405 O O . LEU A 1 189 ? 15.016 27.234 1.261 1 95.69 189 LEU A O 1
ATOM 1409 N N . VAL A 1 190 ? 13.586 25.547 1.664 1 96.75 190 VAL A N 1
ATOM 1410 C CA . VAL A 1 190 ? 14.32 25.078 2.832 1 96.75 190 VAL A CA 1
ATOM 1411 C C . VAL A 1 190 ? 15.352 24.031 2.406 1 96.75 190 VAL A C 1
ATOM 1413 O O . VAL A 1 190 ? 16.516 24.094 2.818 1 96.75 190 VAL A O 1
ATOM 1416 N N . VAL A 1 191 ? 14.93 23.078 1.583 1 97.56 191 VAL A N 1
ATOM 1417 C CA . VAL A 1 191 ? 15.805 21.984 1.162 1 97.56 191 VAL A CA 1
ATOM 1418 C C . VAL A 1 191 ? 15.242 21.344 -0.101 1 97.56 191 VAL A C 1
ATOM 1420 O O . VAL A 1 191 ? 14.031 21.219 -0.262 1 97.56 191 VAL A O 1
ATOM 1423 N N . GLU A 1 192 ? 16.094 20.953 -1.005 1 97.19 192 GLU A N 1
ATOM 1424 C CA . GLU A 1 192 ? 15.758 20.047 -2.102 1 97.19 192 GLU A CA 1
ATOM 1425 C C . GLU A 1 192 ? 16.109 18.609 -1.75 1 97.19 192 GLU A C 1
ATOM 1427 O O . GLU A 1 192 ? 17.125 18.344 -1.113 1 97.19 192 GLU A O 1
ATOM 1432 N N . LEU A 1 193 ? 15.289 17.703 -2.148 1 97.94 193 LEU A N 1
ATOM 1433 C CA . LEU A 1 193 ? 15.492 16.281 -1.837 1 97.94 193 LEU A CA 1
ATOM 1434 C C . LEU A 1 193 ? 15.375 15.43 -3.094 1 97.94 193 LEU A C 1
ATOM 1436 O O . LEU A 1 193 ? 14.492 14.578 -3.191 1 97.94 193 LEU A O 1
ATOM 1440 N N . PRO A 1 194 ? 16.312 15.625 -4.016 1 97.12 194 PRO A N 1
ATOM 1441 C CA . PRO A 1 194 ? 16.234 14.836 -5.246 1 97.12 194 PRO A CA 1
ATOM 1442 C C . PRO A 1 194 ? 16.25 13.336 -4.988 1 97.12 194 PRO A C 1
ATOM 1444 O O . PRO A 1 194 ? 16.938 12.867 -4.074 1 97.12 194 PRO A O 1
ATOM 1447 N N . GLY A 1 195 ? 15.516 12.594 -5.82 1 97.25 195 GLY A N 1
ATOM 1448 C CA . GLY A 1 195 ? 15.484 11.148 -5.723 1 97.25 195 GLY A CA 1
ATOM 1449 C C . GLY A 1 195 ? 14.508 10.641 -4.672 1 97.25 195 GLY A C 1
ATOM 1450 O O . GLY A 1 195 ? 14.43 9.438 -4.422 1 97.25 195 GLY A O 1
ATOM 1451 N N . THR A 1 196 ? 13.797 11.547 -4.023 1 98.31 196 THR A N 1
ATOM 1452 C CA . THR A 1 196 ? 12.812 11.164 -3.021 1 98.31 196 THR A CA 1
ATOM 1453 C C . THR A 1 196 ? 11.422 11.672 -3.406 1 98.31 196 THR A C 1
ATOM 1455 O O . THR A 1 196 ? 11.281 12.43 -4.367 1 98.31 196 THR A O 1
ATOM 1458 N N . VAL A 1 197 ? 10.453 11.18 -2.754 1 98.5 197 VAL A N 1
ATOM 1459 C CA . VAL A 1 197 ? 9.102 11.727 -2.762 1 98.5 197 VAL A CA 1
ATOM 1460 C C . VAL A 1 197 ? 8.703 12.141 -1.349 1 98.5 197 VAL A C 1
ATOM 1462 O O . VAL A 1 197 ? 8.094 11.359 -0.613 1 98.5 197 VAL A O 1
ATOM 1465 N N . PRO A 1 198 ? 9.07 13.391 -0.968 1 98.75 198 PRO A N 1
ATOM 1466 C CA . PRO A 1 198 ? 8.68 13.844 0.369 1 98.75 198 PRO A CA 1
ATOM 1467 C C . PRO A 1 198 ? 7.164 13.914 0.545 1 98.75 198 PRO A C 1
ATOM 1469 O O . PRO A 1 198 ? 6.445 14.289 -0.388 1 98.75 198 PRO A O 1
ATOM 1472 N N . ASP A 1 199 ? 6.668 13.492 1.677 1 98.69 199 ASP A N 1
ATOM 1473 C CA . ASP A 1 199 ? 5.238 13.43 1.965 1 98.69 199 ASP A CA 1
ATOM 1474 C C . ASP A 1 199 ? 4.898 14.195 3.24 1 98.69 199 ASP A C 1
ATOM 1476 O O . ASP A 1 199 ? 4.707 15.414 3.205 1 98.69 199 ASP A O 1
ATOM 1480 N N . GLY A 1 200 ? 5.078 13.586 4.414 1 98.69 200 GLY A N 1
ATOM 1481 C CA . GLY A 1 200 ? 4.793 14.25 5.68 1 98.69 200 GLY A CA 1
ATOM 1482 C C . GLY A 1 200 ? 6.012 14.906 6.297 1 98.69 200 GLY A C 1
ATOM 1483 O O . GLY A 1 200 ? 7.145 14.477 6.059 1 98.69 200 GLY A O 1
ATOM 1484 N N . VAL A 1 201 ? 5.781 15.945 7.109 1 98.81 201 VAL A N 1
ATOM 1485 C CA . VAL A 1 201 ? 6.848 16.641 7.824 1 98.81 201 VAL A CA 1
ATOM 1486 C C . VAL A 1 201 ? 6.387 16.984 9.242 1 98.81 201 VAL A C 1
ATOM 1488 O O . VAL A 1 201 ? 5.191 17.172 9.484 1 98.81 201 VAL A O 1
ATOM 1491 N N . ALA A 1 202 ? 7.27 17.078 10.102 1 98.69 202 ALA A N 1
ATOM 1492 C CA . ALA A 1 202 ? 7.023 17.5 11.477 1 98.69 202 ALA A CA 1
ATOM 1493 C C . ALA A 1 202 ? 8.305 18 12.141 1 98.69 202 ALA A C 1
ATOM 1495 O O . ALA A 1 202 ? 9.406 17.625 11.719 1 98.69 202 ALA A O 1
ATOM 1496 N N . PHE A 1 203 ? 8.172 18.859 13.07 1 98.06 203 PHE A N 1
ATOM 1497 C CA . PHE A 1 203 ? 9.305 19.234 13.898 1 98.06 203 PHE A CA 1
ATOM 1498 C C . PHE A 1 203 ? 9.453 18.281 15.078 1 98.06 203 PHE A C 1
ATOM 1500 O O . PHE A 1 203 ? 8.469 17.938 15.734 1 98.06 203 PHE A O 1
ATOM 1507 N N . GLY A 1 204 ? 10.695 17.828 15.297 1 97.88 204 GLY A N 1
ATOM 1508 C CA . GLY A 1 204 ? 10.984 16.938 16.406 1 97.88 204 GLY A CA 1
ATOM 1509 C C . GLY A 1 204 ? 11.266 17.688 17.703 1 97.88 204 GLY A C 1
ATOM 1510 O O . GLY A 1 204 ? 11.297 18.906 17.734 1 97.88 204 GLY A O 1
ATOM 1511 N N . PRO A 1 205 ? 11.445 16.828 18.766 1 96.75 205 PRO A N 1
ATOM 1512 C CA . PRO A 1 205 ? 11.734 17.438 20.062 1 96.75 205 PRO A CA 1
ATOM 1513 C C . PRO A 1 205 ? 13.055 18.203 20.094 1 96.75 205 PRO A C 1
ATOM 1515 O O . PRO A 1 205 ? 13.281 19.031 20.969 1 96.75 205 PRO A O 1
ATOM 1518 N N . ASP A 1 206 ? 13.938 17.922 19.188 1 95.56 206 ASP A N 1
ATOM 1519 C CA . ASP A 1 206 ? 15.219 18.609 19.094 1 95.56 206 ASP A CA 1
ATOM 1520 C C . ASP A 1 206 ? 15.078 19.922 18.312 1 95.56 206 ASP A C 1
ATOM 1522 O O . ASP A 1 206 ? 16.062 20.609 18.078 1 95.56 206 ASP A O 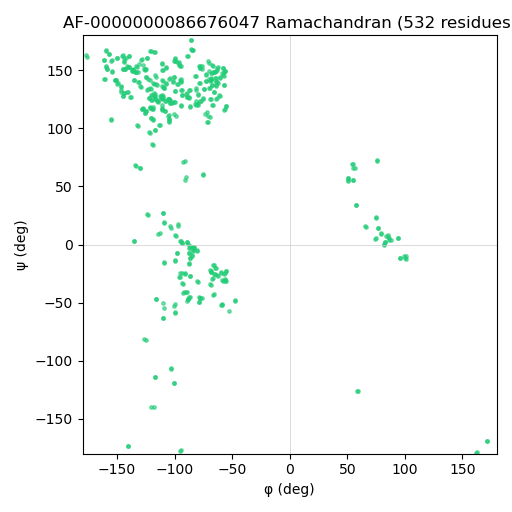1
ATOM 1526 N N . GLY A 1 207 ? 13.906 20.188 17.844 1 95.94 207 GLY A N 1
ATOM 1527 C CA . GLY A 1 207 ? 13.633 21.438 17.125 1 95.94 207 GLY A CA 1
ATOM 1528 C C . GLY A 1 207 ? 13.953 21.344 15.641 1 95.94 207 GLY A C 1
ATOM 1529 O O . GLY A 1 207 ? 13.859 22.344 14.914 1 95.94 207 GLY A O 1
ATOM 1530 N N . LEU A 1 208 ? 14.305 20.188 15.18 1 97.19 208 LEU A N 1
ATOM 1531 C CA . LEU A 1 208 ? 14.672 20.047 13.781 1 97.19 208 LEU A CA 1
ATOM 1532 C C . LEU A 1 208 ? 13.508 19.469 12.969 1 97.19 208 LEU A C 1
ATOM 1534 O O . LEU A 1 208 ? 12.57 18.906 13.531 1 97.19 208 LEU A O 1
ATOM 1538 N N . LEU A 1 209 ? 13.609 19.703 11.641 1 98.06 209 LEU A N 1
ATOM 1539 C CA . LEU A 1 209 ? 12.562 19.266 10.719 1 98.06 209 LEU A CA 1
ATOM 1540 C C . LEU A 1 209 ? 12.805 17.828 10.25 1 98.06 209 LEU A C 1
ATOM 1542 O O . LEU A 1 209 ? 13.906 17.5 9.812 1 98.06 209 LEU A O 1
ATOM 1546 N N . TYR A 1 210 ? 11.836 17.016 10.406 1 98.81 210 TYR A N 1
ATOM 1547 C CA . TYR A 1 210 ? 11.852 15.648 9.906 1 98.81 210 TYR A CA 1
ATOM 1548 C C . TYR A 1 210 ? 10.922 15.484 8.711 1 98.81 210 TYR A C 1
ATOM 1550 O O . TYR A 1 210 ? 9.828 16.062 8.68 1 98.81 210 TYR A O 1
ATOM 1558 N N . VAL A 1 211 ? 11.383 14.75 7.723 1 98.81 211 VAL A N 1
ATOM 1559 C CA . VAL A 1 211 ? 10.648 14.539 6.48 1 98.81 211 VAL A CA 1
ATOM 1560 C C . VAL A 1 211 ? 10.484 13.047 6.219 1 98.81 211 VAL A C 1
ATOM 1562 O O . VAL A 1 211 ? 11.469 12.312 6.117 1 98.81 211 VAL A O 1
ATOM 1565 N N . ALA A 1 212 ? 9.258 12.594 6.254 1 98.88 212 ALA A N 1
ATOM 1566 C CA . ALA A 1 212 ? 8.977 11.25 5.773 1 98.88 212 ALA A CA 1
ATOM 1567 C C . ALA A 1 212 ? 8.992 11.195 4.246 1 98.88 212 ALA A C 1
ATOM 1569 O O . ALA A 1 212 ? 8.297 11.977 3.588 1 98.88 212 ALA A O 1
ATOM 1570 N N . CYS A 1 213 ? 9.781 10.312 3.734 1 98.81 213 CYS A N 1
ATOM 1571 C CA . CYS A 1 213 ? 9.828 10.156 2.285 1 98.81 213 CYS A CA 1
ATOM 1572 C C . CYS A 1 213 ? 9.094 8.898 1.851 1 98.81 213 CYS A C 1
ATOM 1574 O O . CYS A 1 213 ? 9.547 7.781 2.113 1 98.81 213 CYS A O 1
ATOM 1576 N N . TYR A 1 214 ? 7.969 9.094 1.181 1 98.69 214 TYR A N 1
ATOM 1577 C CA . TYR A 1 214 ? 7.195 8.016 0.588 1 98.69 214 TYR A CA 1
ATOM 1578 C C . TYR A 1 214 ? 8.094 7.07 -0.202 1 98.69 214 TYR A C 1
ATOM 1580 O O . TYR A 1 214 ? 8.023 5.848 -0.036 1 98.69 214 TYR A O 1
ATOM 1588 N N . GLU A 1 215 ? 8.859 7.527 -0.953 1 98.5 215 GLU A N 1
ATOM 1589 C CA . GLU A 1 215 ? 9.961 6.82 -1.6 1 98.5 215 GLU A CA 1
ATOM 1590 C C . GLU A 1 215 ? 11.305 7.488 -1.3 1 98.5 215 GLU A C 1
ATOM 1592 O O . GLU A 1 215 ? 11.391 8.719 -1.25 1 98.5 215 GLU A O 1
ATOM 1597 N N . PRO A 1 216 ? 12.367 6.738 -1.108 1 97.88 216 PRO A N 1
ATOM 1598 C CA . PRO A 1 216 ? 12.5 5.281 -1.045 1 97.88 216 PRO A CA 1
ATOM 1599 C C . PRO A 1 216 ? 12.336 4.734 0.371 1 97.88 216 PRO A C 1
ATOM 1601 O O . PRO A 1 216 ? 13.148 3.93 0.827 1 97.88 216 PRO A O 1
ATOM 1604 N N . SER A 1 217 ? 11.219 4.965 1.058 1 98.62 217 SER A N 1
ATOM 1605 C CA . SER A 1 217 ? 10.883 4.496 2.396 1 98.62 217 SER A CA 1
ATOM 1606 C C . SER A 1 217 ? 11.953 4.883 3.408 1 98.62 217 SER A C 1
ATOM 1608 O O . SER A 1 217 ? 12.539 4.02 4.066 1 98.62 217 SER A O 1
ATOM 1610 N N . GLN A 1 218 ? 12.062 6.125 3.6 1 98.56 218 GLN A N 1
ATOM 1611 C CA . GLN A 1 218 ? 13.062 6.621 4.543 1 98.56 218 GLN A CA 1
ATOM 1612 C C . GLN A 1 218 ? 12.555 7.867 5.27 1 98.56 218 GLN A C 1
ATOM 1614 O O . GLN A 1 218 ? 11.57 8.477 4.859 1 98.56 218 GLN A O 1
ATOM 1619 N N . ILE A 1 219 ? 13.172 8.203 6.375 1 98.81 219 ILE A N 1
ATOM 1620 C CA . ILE A 1 219 ? 12.953 9.414 7.156 1 98.81 219 ILE A CA 1
ATOM 1621 C C . ILE A 1 219 ? 14.234 10.258 7.172 1 98.81 219 ILE A C 1
ATOM 1623 O O . ILE A 1 219 ? 15.312 9.742 7.461 1 98.81 219 ILE A O 1
ATOM 1627 N N . LEU A 1 220 ? 14.047 11.469 6.82 1 98.81 220 LEU A N 1
ATOM 1628 C CA . LEU A 1 220 ? 15.172 12.406 6.809 1 98.81 220 LEU A CA 1
ATOM 1629 C C . LEU A 1 220 ? 15.023 13.445 7.91 1 98.81 220 LEU A C 1
ATOM 1631 O O . LEU A 1 220 ? 13.906 13.75 8.344 1 98.81 220 LEU A O 1
ATOM 1635 N N . ARG A 1 221 ? 16.109 13.891 8.367 1 98.56 221 ARG A N 1
ATOM 1636 C CA . ARG A 1 221 ? 16.188 15.039 9.266 1 98.56 221 ARG A CA 1
ATOM 1637 C C . ARG A 1 221 ? 16.969 16.188 8.625 1 98.56 221 ARG A C 1
ATOM 1639 O O . ARG A 1 221 ? 18.078 15.977 8.109 1 98.56 221 ARG A O 1
ATOM 1646 N N . VAL A 1 222 ? 16.344 17.328 8.594 1 97.81 222 VAL A N 1
ATOM 1647 C CA . VAL A 1 222 ? 16.953 18.5 7.98 1 97.81 222 VAL A CA 1
ATOM 1648 C C . VAL A 1 222 ? 17.531 19.406 9.062 1 97.81 222 VAL A C 1
ATOM 1650 O O . VAL A 1 222 ? 16.797 19.875 9.938 1 97.81 222 VAL A O 1
ATOM 1653 N N . ARG A 1 223 ? 18.812 19.672 8.953 1 91.5 223 ARG A N 1
ATOM 1654 C CA . ARG A 1 223 ? 19.469 20.547 9.922 1 91.5 223 ARG A CA 1
ATOM 1655 C C . ARG A 1 223 ? 19.312 22.016 9.531 1 91.5 223 ARG A C 1
ATOM 1657 O O . ARG A 1 223 ? 18.844 22.312 8.43 1 91.5 223 ARG A O 1
ATOM 1664 N N . ALA A 1 224 ? 19.656 22.875 10.484 1 83.06 224 ALA A N 1
ATOM 1665 C CA . ALA A 1 224 ? 19.469 24.312 10.312 1 83.06 224 ALA A CA 1
ATOM 1666 C C . ALA A 1 224 ? 20.297 24.844 9.148 1 83.06 224 ALA A C 1
ATOM 1668 O O . ALA A 1 224 ? 19.891 25.781 8.461 1 83.06 224 ALA A O 1
ATOM 1669 N N . ASP A 1 225 ? 21.375 24.172 8.867 1 86.12 225 ASP A N 1
ATOM 1670 C CA . ASP A 1 225 ? 22.25 24.641 7.801 1 86.12 225 ASP A CA 1
ATOM 1671 C C . ASP A 1 225 ? 21.844 24.047 6.453 1 86.12 225 ASP A C 1
ATOM 1673 O O . ASP A 1 225 ? 22.516 24.266 5.441 1 86.12 225 ASP A O 1
ATOM 1677 N N . GLY A 1 226 ? 20.781 23.266 6.469 1 85.75 226 GLY A N 1
ATOM 1678 C CA . GLY A 1 226 ? 20.281 22.703 5.227 1 85.75 226 GLY A CA 1
ATOM 1679 C C . GLY A 1 226 ? 20.781 21.312 4.953 1 85.75 226 GLY A C 1
ATOM 1680 O O . GLY A 1 226 ? 20.312 20.641 4.031 1 85.75 226 GLY A O 1
ATOM 1681 N N . SER A 1 227 ? 21.766 20.922 5.734 1 94.31 227 SER A N 1
ATOM 1682 C CA . SER A 1 227 ? 22.234 19.562 5.535 1 94.31 227 SER A CA 1
ATOM 1683 C C . SER A 1 227 ? 21.172 18.531 5.934 1 94.31 227 SER A C 1
ATOM 1685 O O . SER A 1 227 ? 20.359 18.797 6.82 1 94.31 227 SER A O 1
ATOM 1687 N N . VAL A 1 228 ? 21.219 17.375 5.207 1 98.12 228 VAL A N 1
ATOM 1688 C CA . VAL A 1 228 ? 20.188 16.359 5.371 1 98.12 228 VAL A CA 1
ATOM 1689 C C . VAL A 1 228 ? 20.812 15.07 5.887 1 98.12 228 VAL A C 1
ATOM 1691 O O . VAL A 1 228 ? 21.844 14.633 5.387 1 98.12 228 VAL A O 1
ATOM 1694 N N . GLU A 1 229 ? 20.203 14.555 6.93 1 97.5 229 GLU A N 1
ATOM 1695 C CA . GLU A 1 229 ? 20.625 13.273 7.5 1 97.5 229 GLU A CA 1
ATOM 1696 C C . GLU A 1 229 ? 19.516 12.227 7.371 1 97.5 229 GLU A C 1
ATOM 1698 O O . GLU A 1 229 ? 18.344 12.539 7.566 1 97.5 229 GLU A O 1
ATOM 1703 N N . THR A 1 230 ? 19.953 10.945 6.988 1 98.19 230 THR A N 1
ATOM 1704 C CA . THR A 1 230 ? 18.984 9.844 7.02 1 98.19 230 THR A CA 1
ATOM 1705 C C . THR A 1 230 ? 18.828 9.312 8.438 1 98.19 230 THR A C 1
ATOM 1707 O O . THR A 1 230 ? 19.797 8.828 9.039 1 98.19 230 THR A O 1
ATOM 1710 N N . VAL A 1 231 ? 17.625 9.367 8.945 1 98 231 VAL A N 1
ATOM 1711 C CA . VAL A 1 231 ? 17.312 8.922 10.297 1 98 231 VAL A CA 1
ATOM 1712 C C . VAL A 1 231 ? 16.938 7.441 10.281 1 98 231 VAL A C 1
ATOM 1714 O O . VAL A 1 231 ? 17.281 6.688 11.188 1 98 231 VAL A O 1
ATOM 1717 N N . ALA A 1 232 ? 16.219 7.059 9.344 1 98.56 232 ALA A N 1
ATOM 1718 C CA . ALA A 1 232 ? 15.773 5.688 9.141 1 98.56 232 ALA A CA 1
ATOM 1719 C C . ALA A 1 232 ? 15.562 5.391 7.656 1 98.56 232 ALA A C 1
ATOM 1721 O O . ALA A 1 232 ? 15.148 6.27 6.895 1 98.56 232 ALA A O 1
ATOM 1722 N N . HIS A 1 233 ? 15.891 4.273 7.262 1 98.56 233 HIS A N 1
ATOM 1723 C CA . HIS A 1 233 ? 15.703 3.803 5.895 1 98.56 233 HIS A CA 1
ATOM 1724 C C . HIS A 1 233 ? 15.406 2.309 5.863 1 98.56 233 HIS A C 1
ATOM 1726 O O . HIS A 1 233 ? 16.047 1.529 6.582 1 98.56 233 HIS A O 1
ATOM 1732 N N . ASP A 1 234 ? 14.422 1.883 5.137 1 98.31 234 ASP A N 1
ATOM 1733 C CA . ASP A 1 234 ? 14.102 0.474 4.922 1 98.31 234 ASP A CA 1
ATOM 1734 C C . ASP A 1 234 ? 14.109 0.129 3.436 1 98.31 234 ASP A C 1
ATOM 1736 O O . ASP A 1 234 ? 13.086 0.243 2.762 1 98.31 234 ASP A O 1
ATOM 1740 N N . PRO A 1 235 ? 15.188 -0.387 2.963 1 96.5 235 PRO A N 1
ATOM 1741 C CA . PRO A 1 235 ? 15.297 -0.663 1.527 1 96.5 235 PRO A CA 1
ATOM 1742 C C . PRO A 1 235 ? 14.336 -1.758 1.063 1 96.5 235 PRO A C 1
ATOM 1744 O O . PRO A 1 235 ? 14.094 -1.904 -0.137 1 96.5 235 PRO A O 1
ATOM 1747 N N . THR A 1 236 ? 13.797 -2.576 1.972 1 96.75 236 THR A N 1
ATOM 1748 C CA . THR A 1 236 ? 12.898 -3.656 1.586 1 96.75 236 THR A CA 1
ATOM 1749 C C . THR A 1 236 ? 11.438 -3.23 1.757 1 96.75 236 THR A C 1
ATOM 1751 O O . THR A 1 236 ? 10.523 -3.957 1.367 1 96.75 236 THR A O 1
ATOM 1754 N N . ALA A 1 237 ? 11.188 -2.043 2.361 1 97.62 237 ALA A N 1
ATOM 1755 C CA . ALA A 1 237 ? 9.859 -1.459 2.561 1 97.62 237 ALA A CA 1
ATOM 1756 C C . ALA A 1 237 ? 8.938 -2.428 3.295 1 97.62 237 ALA A C 1
ATOM 1758 O O . ALA A 1 237 ? 7.82 -2.688 2.85 1 97.62 237 ALA A O 1
ATOM 1759 N N . HIS A 1 238 ? 9.398 -2.883 4.469 1 95.81 238 HIS A N 1
ATOM 1760 C CA . HIS A 1 238 ? 8.555 -3.764 5.273 1 95.81 238 HIS A CA 1
ATOM 1761 C C . HIS A 1 238 ? 8.18 -3.107 6.598 1 95.81 238 HIS A C 1
ATOM 1763 O O . HIS A 1 238 ? 7.012 -3.119 6.988 1 95.81 238 HIS A O 1
ATOM 1769 N N . LEU A 1 239 ? 9.18 -2.531 7.262 1 96.81 239 LEU A N 1
ATOM 1770 C CA . LEU A 1 239 ? 8.906 -1.839 8.516 1 96.81 239 LEU A CA 1
ATOM 1771 C C . LEU A 1 239 ? 8.555 -0.376 8.266 1 96.81 239 LEU A C 1
ATOM 1773 O O . LEU A 1 239 ? 7.695 0.187 8.945 1 96.81 239 LEU A O 1
ATOM 1777 N N . LEU A 1 240 ? 9.297 0.3 7.504 1 98.25 240 LEU A N 1
ATOM 1778 C CA . LEU A 1 240 ? 8.945 1.563 6.867 1 98.25 240 LEU A CA 1
ATOM 1779 C C . LEU A 1 240 ? 8.516 1.342 5.418 1 98.25 240 LEU A C 1
ATOM 1781 O O . LEU A 1 240 ? 9.328 0.919 4.59 1 98.25 240 LEU A O 1
ATOM 1785 N N . CYS A 1 241 ? 7.242 1.544 5.184 1 98.44 241 CYS A N 1
ATOM 1786 C CA . CYS A 1 241 ? 6.715 1.236 3.861 1 98.44 241 CYS A CA 1
ATOM 1787 C C . CYS A 1 241 ? 5.867 2.387 3.332 1 98.44 241 CYS A C 1
ATOM 1789 O O . CYS A 1 241 ? 4.691 2.512 3.684 1 98.44 241 CYS A O 1
ATOM 1791 N N . HIS A 1 242 ? 6.539 3.164 2.398 1 98.56 242 HIS A N 1
ATOM 1792 C CA . HIS A 1 242 ? 5.895 4.383 1.922 1 98.56 242 HIS A CA 1
ATOM 1793 C C . HIS A 1 242 ? 5.422 5.246 3.086 1 98.56 242 HIS A C 1
ATOM 1795 O O . HIS A 1 242 ? 4.242 5.613 3.156 1 98.56 242 HIS A O 1
ATOM 1801 N N . PRO A 1 243 ? 6.398 5.594 3.949 1 98.75 243 PRO A N 1
ATOM 1802 C CA . PRO A 1 243 ? 5.996 6.457 5.062 1 98.75 243 PRO A CA 1
ATOM 1803 C C . PRO A 1 243 ? 5.438 7.801 4.594 1 98.75 243 PRO A C 1
ATOM 1805 O O . PRO A 1 243 ? 6.078 8.5 3.805 1 98.75 243 PRO A O 1
ATOM 1808 N N . THR A 1 244 ? 4.254 8.141 5.09 1 98.69 244 THR A N 1
ATOM 1809 C CA . THR A 1 244 ? 3.557 9.32 4.594 1 98.69 244 THR A CA 1
ATOM 1810 C C . THR A 1 244 ? 3.539 10.422 5.648 1 98.69 244 THR A C 1
ATOM 1812 O O . THR A 1 244 ? 3.846 11.578 5.352 1 98.69 244 THR A O 1
ATOM 1815 N N . ASN A 1 245 ? 3.145 10.148 6.879 1 98.12 245 ASN A N 1
ATOM 1816 C CA . ASN A 1 245 ? 3.109 11.156 7.93 1 98.12 245 ASN A CA 1
ATOM 1817 C C . ASN A 1 245 ? 3.797 10.664 9.203 1 98.12 245 ASN A C 1
ATOM 1819 O O . ASN A 1 245 ? 3.957 9.461 9.398 1 98.12 245 ASN A O 1
ATOM 1823 N N . VAL A 1 246 ? 4.266 11.633 9.984 1 98.56 246 VAL A N 1
ATOM 1824 C CA . VAL A 1 246 ? 4.977 11.344 11.227 1 98.56 246 VAL A CA 1
ATOM 1825 C C . VAL A 1 246 ? 4.457 12.242 12.344 1 98.56 246 VAL A C 1
ATOM 1827 O O . VAL A 1 246 ? 4.031 13.375 12.094 1 98.56 246 VAL A O 1
ATOM 1830 N N . ALA A 1 247 ? 4.469 11.781 13.5 1 98.75 247 ALA A N 1
ATOM 1831 C CA . ALA A 1 247 ? 4.137 12.508 14.727 1 98.75 247 ALA A CA 1
ATOM 1832 C C . ALA A 1 247 ? 5.039 12.07 15.875 1 98.75 247 ALA A C 1
ATOM 1834 O O . ALA A 1 247 ? 5.504 10.93 15.914 1 98.75 247 ALA A O 1
ATOM 1835 N N . PHE A 1 248 ? 5.262 12.977 16.781 1 98.62 248 PHE A N 1
ATOM 1836 C CA . PHE A 1 248 ? 6.211 12.68 17.844 1 98.62 248 PHE A CA 1
ATOM 1837 C C . PHE A 1 248 ? 5.488 12.484 19.172 1 98.62 248 PHE A C 1
ATOM 1839 O O . PHE A 1 248 ? 4.551 13.219 19.5 1 98.62 248 PHE A O 1
ATOM 1846 N N . ARG A 1 249 ? 5.828 11.5 19.875 1 98.31 249 ARG A N 1
ATOM 1847 C CA . ARG A 1 249 ? 5.562 11.273 21.297 1 98.31 249 ARG A CA 1
ATOM 1848 C C . ARG A 1 249 ? 6.859 11.219 22.094 1 98.31 249 ARG A C 1
ATOM 1850 O O . ARG A 1 249 ? 7.492 10.164 22.188 1 98.31 249 ARG A O 1
ATOM 1857 N N . GLY A 1 250 ? 7.203 12.367 22.734 1 97.19 250 GLY A N 1
ATOM 1858 C CA . GLY A 1 250 ? 8.547 12.453 23.281 1 97.19 250 GLY A CA 1
ATOM 1859 C C . GLY A 1 250 ? 9.633 12.266 22.25 1 97.19 250 GLY A C 1
ATOM 1860 O O . GLY A 1 250 ? 9.648 12.953 21.219 1 97.19 250 GLY A O 1
ATOM 1861 N N . THR A 1 251 ? 10.555 11.312 22.516 1 97.62 251 THR A N 1
ATOM 1862 C CA . THR A 1 251 ? 11.672 11.07 21.609 1 97.62 251 THR A CA 1
ATOM 1863 C C . THR A 1 251 ? 11.359 9.906 20.672 1 97.62 251 THR A C 1
ATOM 1865 O O . THR A 1 251 ? 12.273 9.312 20.078 1 97.62 251 THR A O 1
ATOM 1868 N N . THR A 1 252 ? 10.156 9.547 20.578 1 98.38 252 THR A N 1
ATOM 1869 C CA . THR A 1 252 ? 9.719 8.5 19.656 1 98.38 252 THR A CA 1
ATOM 1870 C C . THR A 1 252 ? 8.883 9.094 18.516 1 98.38 252 THR A C 1
ATOM 1872 O O . THR A 1 252 ? 7.906 9.805 18.766 1 98.38 252 THR A O 1
ATOM 1875 N N . MET A 1 253 ? 9.281 8.812 17.328 1 98.75 253 MET A N 1
ATOM 1876 C CA . MET A 1 253 ? 8.516 9.211 16.156 1 98.75 253 MET A CA 1
ATOM 1877 C C . MET A 1 253 ? 7.59 8.086 15.703 1 98.75 253 MET A C 1
ATOM 1879 O O . MET A 1 253 ? 8.031 6.957 15.492 1 98.75 253 MET A O 1
ATOM 1883 N N . LEU A 1 254 ? 6.309 8.312 15.68 1 98.94 254 LEU A N 1
ATOM 1884 C CA . LEU A 1 254 ? 5.332 7.391 15.109 1 98.94 254 LEU A CA 1
ATOM 1885 C C . LEU A 1 254 ? 5.105 7.684 13.625 1 98.94 254 LEU A C 1
ATOM 1887 O O . LEU A 1 254 ? 4.906 8.836 13.242 1 98.94 254 LEU A O 1
ATOM 1891 N N . VAL A 1 255 ? 5.184 6.672 12.828 1 98.88 255 VAL A N 1
ATOM 1892 C CA . VAL A 1 255 ? 5.168 6.816 11.375 1 98.88 255 VAL A CA 1
ATOM 1893 C C . VAL A 1 255 ? 4.004 6.016 10.789 1 98.88 255 VAL A C 1
ATOM 1895 O O . VAL A 1 255 ? 3.818 4.844 11.125 1 98.88 255 VAL A O 1
ATOM 1898 N N . ALA A 1 256 ? 3.174 6.695 10.008 1 98.81 256 ALA A N 1
ATOM 1899 C CA . ALA A 1 256 ? 2.137 6.012 9.234 1 98.81 256 ALA A CA 1
ATOM 1900 C C . ALA A 1 256 ? 2.707 5.434 7.945 1 98.81 256 ALA A C 1
ATOM 1902 O O . ALA A 1 256 ? 3.48 6.094 7.246 1 98.81 256 ALA A O 1
ATOM 1903 N N . ASN A 1 257 ? 2.402 4.223 7.645 1 98.5 257 ASN A N 1
ATOM 1904 C CA . ASN A 1 257 ? 2.865 3.516 6.453 1 98.5 257 ASN A CA 1
ATOM 1905 C C . ASN A 1 257 ? 1.718 3.23 5.488 1 98.5 257 ASN A C 1
ATOM 1907 O O . ASN A 1 257 ? 0.978 2.262 5.664 1 98.5 257 ASN A O 1
ATOM 1911 N N . LEU A 1 258 ? 1.637 4.02 4.41 1 98.44 258 LEU A N 1
ATOM 1912 C CA . LEU A 1 258 ? 0.549 3.857 3.451 1 98.44 258 LEU A CA 1
ATOM 1913 C C . LEU A 1 258 ? 0.643 2.508 2.746 1 98.44 258 LEU A C 1
ATOM 1915 O O . LEU A 1 258 ? -0.373 1.956 2.316 1 98.44 258 LEU A O 1
ATOM 1919 N N . GLY A 1 259 ? 1.829 1.979 2.674 1 97.94 259 GLY A N 1
ATOM 1920 C CA . GLY A 1 259 ? 2.049 0.757 1.916 1 97.94 259 GLY A CA 1
ATOM 1921 C C . GLY A 1 259 ? 1.751 -0.499 2.711 1 97.94 259 GLY A C 1
ATOM 1922 O O . GLY A 1 259 ? 1.768 -1.604 2.166 1 97.94 259 GLY A O 1
ATOM 1923 N N . ARG A 1 260 ? 1.531 -0.393 4.027 1 97.62 260 ARG A N 1
ATOM 1924 C CA . ARG A 1 260 ? 1.328 -1.574 4.859 1 97.62 260 ARG A CA 1
ATOM 1925 C C . ARG A 1 260 ? 0.235 -1.332 5.895 1 97.62 260 ARG A C 1
ATOM 1927 O O . ARG A 1 260 ? -0.518 -0.362 5.797 1 97.62 260 ARG A O 1
ATOM 1934 N N . TRP A 1 261 ? 0.03 -2.268 6.797 1 98.31 261 TRP A N 1
ATOM 1935 C CA . TRP A 1 261 ? -1.067 -2.314 7.758 1 98.31 261 TRP A CA 1
ATOM 1936 C C . TRP A 1 261 ? -0.563 -2.057 9.172 1 98.31 261 TRP A C 1
ATOM 1938 O O . TRP A 1 261 ? -1.083 -2.627 10.141 1 98.31 261 TRP A O 1
ATOM 1948 N N . HIS A 1 262 ? 0.544 -1.312 9.312 1 98.56 262 HIS A N 1
ATOM 1949 C CA . HIS A 1 262 ? 1.107 -1.104 10.641 1 98.56 262 HIS A CA 1
ATOM 1950 C C . HIS A 1 262 ? 1.584 0.334 10.812 1 98.56 262 HIS A C 1
ATOM 1952 O O . HIS A 1 262 ? 1.647 1.096 9.852 1 98.56 262 HIS A O 1
ATOM 1958 N N . LEU A 1 263 ? 1.76 0.727 12.016 1 98.88 263 LEU A N 1
ATOM 1959 C CA . LEU A 1 263 ? 2.521 1.913 12.383 1 98.88 263 LEU A CA 1
ATOM 1960 C C . LEU A 1 263 ? 3.922 1.535 12.859 1 98.88 263 LEU A C 1
ATOM 1962 O O . LEU A 1 263 ? 4.105 0.503 13.508 1 98.88 263 LEU A O 1
ATOM 1966 N N . THR A 1 264 ? 4.852 2.35 12.547 1 98.88 264 THR A N 1
ATOM 1967 C CA . THR A 1 264 ? 6.23 2.129 12.961 1 98.88 264 THR A CA 1
ATOM 1968 C C . THR A 1 264 ? 6.656 3.16 14 1 98.88 264 THR A C 1
ATOM 1970 O O . THR A 1 264 ? 6.27 4.328 13.922 1 98.88 264 THR A O 1
ATOM 1973 N N . ALA A 1 265 ? 7.41 2.75 14.977 1 98.81 265 ALA A N 1
ATOM 1974 C CA . ALA A 1 265 ? 8.062 3.633 15.945 1 98.81 265 ALA A CA 1
ATOM 1975 C C . ALA A 1 265 ? 9.562 3.742 15.656 1 98.81 265 ALA A C 1
ATOM 1977 O O . ALA A 1 265 ? 10.242 2.73 15.5 1 98.81 265 ALA A O 1
ATOM 1978 N N . VAL A 1 266 ? 10 4.926 15.516 1 98.56 266 VAL A N 1
ATOM 1979 C CA . VAL A 1 266 ? 11.406 5.23 15.273 1 98.56 266 VAL A CA 1
ATOM 1980 C C . VAL A 1 266 ? 11.953 6.094 16.406 1 98.56 266 VAL A C 1
ATOM 1982 O O . VAL A 1 266 ? 11.492 7.219 16.625 1 98.56 266 VAL A O 1
ATOM 1985 N N . PRO A 1 267 ? 12.898 5.625 17.141 1 96.62 267 PRO A N 1
ATOM 1986 C CA . PRO A 1 267 ? 13.516 6.48 18.156 1 96.62 267 PRO A CA 1
ATOM 1987 C C . PRO A 1 267 ? 14.352 7.605 17.547 1 96.62 267 PRO A C 1
ATOM 1989 O O . PRO A 1 267 ? 15.023 7.402 16.531 1 96.62 267 PRO A O 1
ATOM 1992 N N . VAL A 1 268 ? 14.164 8.742 18.078 1 93.56 268 VAL A N 1
ATOM 1993 C CA . VAL A 1 268 ? 14.945 9.867 17.562 1 93.56 268 VAL A CA 1
ATOM 1994 C C . VAL A 1 268 ? 15.695 10.539 18.719 1 93.56 268 VAL A C 1
ATOM 1996 O O . VAL A 1 268 ? 15.234 10.523 19.859 1 93.56 268 VAL A O 1
ATOM 1999 N N . MET B 1 1 ? 4.613 1.818 -20.031 1 95.81 1 MET B N 1
ATOM 2000 C CA . MET B 1 1 ? 3.686 1.301 -19.031 1 95.81 1 MET B CA 1
ATOM 2001 C C . MET B 1 1 ? 2.555 2.293 -18.766 1 95.81 1 MET B C 1
ATOM 2003 O O . MET B 1 1 ? 2.752 3.506 -18.875 1 95.81 1 MET B O 1
ATOM 2007 N N . ARG B 1 2 ? 1.293 1.843 -18.5 1 97.5 2 ARG B N 1
ATOM 2008 C CA . ARG B 1 2 ? 0.102 2.641 -18.234 1 97.5 2 ARG B CA 1
ATOM 2009 C C . ARG B 1 2 ? -0.779 1.97 -17.188 1 97.5 2 ARG B C 1
ATOM 2011 O O . ARG B 1 2 ? -0.636 0.775 -16.922 1 97.5 2 ARG B O 1
ATOM 2018 N N . THR B 1 3 ? -1.647 2.805 -16.594 1 98.19 3 THR B N 1
ATOM 2019 C CA . THR B 1 3 ? -2.689 2.23 -15.75 1 98.19 3 THR B CA 1
ATOM 2020 C C . THR B 1 3 ? -3.678 1.422 -16.578 1 98.19 3 THR B C 1
ATOM 2022 O O . THR B 1 3 ? -4.23 1.928 -17.562 1 98.19 3 THR B O 1
ATOM 2025 N N . PHE B 1 4 ? -3.82 0.171 -16.312 1 98.69 4 PHE B N 1
ATOM 2026 C CA . PHE B 1 4 ? -4.82 -0.65 -16.984 1 98.69 4 PHE B CA 1
ATOM 2027 C C . PHE B 1 4 ? -6.203 -0.414 -16.391 1 98.69 4 PHE B C 1
ATOM 2029 O O . PHE B 1 4 ? -7.168 -0.183 -17.125 1 98.69 4 PHE B O 1
ATOM 2036 N N . TYR B 1 5 ? -6.289 -0.477 -15.109 1 98.56 5 TYR B N 1
ATOM 2037 C CA . TYR B 1 5 ? -7.492 -0.178 -14.336 1 98.56 5 TYR B CA 1
ATOM 2038 C C . TYR B 1 5 ? -7.148 0.621 -13.078 1 98.56 5 TYR B C 1
ATOM 2040 O O . TYR B 1 5 ? -6.27 0.231 -12.312 1 98.56 5 TYR B O 1
ATOM 2048 N N . ASP B 1 6 ? -7.801 1.717 -12.898 1 97.56 6 ASP B N 1
ATOM 2049 C CA . ASP B 1 6 ? -7.645 2.557 -11.711 1 97.56 6 ASP B CA 1
ATOM 2050 C C . ASP B 1 6 ? -8.836 2.402 -10.773 1 97.56 6 ASP B C 1
ATOM 2052 O O . ASP B 1 6 ? -9.922 2.916 -11.047 1 97.56 6 ASP B O 1
ATOM 2056 N N . GLY B 1 7 ? -8.609 1.731 -9.641 1 97.62 7 GLY B N 1
ATOM 2057 C CA . GLY B 1 7 ? -9.688 1.487 -8.703 1 97.62 7 GLY B CA 1
ATOM 2058 C C . GLY B 1 7 ? -9.633 2.387 -7.48 1 97.62 7 GLY B C 1
ATOM 2059 O O . GLY B 1 7 ? -10.227 2.078 -6.445 1 97.62 7 GLY B O 1
ATOM 2060 N N . PHE B 1 8 ? -8.875 3.479 -7.473 1 94.94 8 PHE B N 1
ATOM 2061 C CA . PHE B 1 8 ? -8.57 4.316 -6.32 1 94.94 8 PHE B CA 1
ATOM 2062 C C . PHE B 1 8 ? -9.844 4.883 -5.707 1 94.94 8 PHE B C 1
ATOM 2064 O O . PHE B 1 8 ? -10.094 4.707 -4.516 1 94.94 8 PHE B O 1
ATOM 2071 N N . LEU B 1 9 ? -10.742 5.52 -6.387 1 93.44 9 LEU B N 1
ATOM 2072 C CA . LEU B 1 9 ? -11.961 6.109 -5.852 1 93.44 9 LEU B CA 1
ATOM 2073 C C . LEU B 1 9 ? -13.188 5.543 -6.551 1 93.44 9 LEU B C 1
ATOM 2075 O O . LEU B 1 9 ? -14.234 6.195 -6.609 1 93.44 9 LEU B O 1
ATOM 2079 N N . THR B 1 10 ? -13.016 4.32 -7.086 1 94.75 10 THR B N 1
ATOM 2080 C CA . THR B 1 10 ? -14.164 3.635 -7.672 1 94.75 10 THR B CA 1
ATOM 2081 C C . THR B 1 10 ? -14.969 2.91 -6.598 1 94.75 10 THR B C 1
ATOM 2083 O O . THR B 1 10 ? -14.531 2.816 -5.449 1 94.75 10 THR B O 1
ATOM 2086 N N . GLU B 1 11 ? -16.141 2.494 -6.992 1 93.5 11 GLU B N 1
ATOM 2087 C CA . GLU B 1 11 ? -16.938 1.557 -6.219 1 93.5 11 GLU B CA 1
ATOM 2088 C C . GLU B 1 11 ? -17.188 0.264 -6.992 1 93.5 11 GLU B C 1
ATOM 2090 O O . GLU B 1 11 ? -17.891 0.263 -8 1 93.5 11 GLU B O 1
ATOM 2095 N N . PRO B 1 12 ? -16.609 -0.812 -6.684 1 95.38 12 PRO B N 1
ATOM 2096 C CA . PRO B 1 12 ? -15.711 -0.959 -5.535 1 95.38 12 PRO B CA 1
ATOM 2097 C C . PRO B 1 12 ? -14.32 -0.391 -5.797 1 95.38 12 PRO B C 1
ATOM 2099 O O . PRO B 1 12 ? -13.875 -0.334 -6.949 1 95.38 12 PRO B O 1
ATOM 2102 N N . ARG B 1 13 ? -13.656 0.039 -4.762 1 97 13 ARG B N 1
ATOM 2103 C CA . ARG B 1 13 ? -12.227 0.31 -4.828 1 97 13 ARG B CA 1
ATOM 2104 C C . ARG B 1 13 ? -11.438 -0.979 -5.027 1 97 13 ARG B C 1
ATOM 2106 O O . ARG B 1 13 ? -11.758 -2.008 -4.43 1 97 13 ARG B O 1
ATOM 2113 N N . LEU B 1 14 ? -10.453 -0.974 -5.871 1 98.06 14 LEU B N 1
ATOM 2114 C CA . LEU B 1 14 ? -9.539 -2.107 -5.938 1 98.06 14 LEU B CA 1
ATOM 2115 C C . LEU B 1 14 ? -8.602 -2.123 -4.734 1 98.06 14 LEU B C 1
ATOM 2117 O O . LEU B 1 14 ? -7.777 -1.22 -4.566 1 98.06 14 LEU B O 1
ATOM 2121 N N . ASP B 1 15 ? -8.773 -3.064 -3.953 1 97.88 15 ASP B N 1
ATOM 2122 C CA . ASP B 1 15 ? -8.211 -3.102 -2.605 1 97.88 15 ASP B CA 1
ATOM 2123 C C . ASP B 1 15 ? -6.84 -3.777 -2.6 1 97.88 15 ASP B C 1
ATOM 2125 O O . ASP B 1 15 ? -6.707 -4.91 -2.131 1 97.88 15 ASP B O 1
ATOM 2129 N N . HIS B 1 16 ? -5.801 -3.047 -3.16 1 98.31 16 HIS B N 1
ATOM 2130 C CA . HIS B 1 16 ? -4.402 -3.461 -3.117 1 98.31 16 HIS B CA 1
ATOM 2131 C C . HIS B 1 16 ? -4.23 -4.871 -3.666 1 98.31 16 HIS B C 1
ATOM 2133 O O . HIS B 1 16 ? -3.801 -5.777 -2.943 1 98.31 16 HIS B O 1
ATOM 2139 N N . PRO B 1 17 ? -4.406 -5.027 -4.926 1 98.56 17 PRO B N 1
ATOM 2140 C CA . PRO B 1 17 ? -4.324 -6.375 -5.496 1 98.56 17 PRO B CA 1
ATOM 2141 C C . PRO B 1 17 ? -2.922 -6.973 -5.395 1 98.56 17 PRO B C 1
ATOM 2143 O O . PRO B 1 17 ? -1.937 -6.301 -5.715 1 98.56 17 PRO B O 1
ATOM 2146 N N . GLU B 1 18 ? -2.812 -8.188 -4.93 1 97.94 18 GLU B N 1
ATOM 2147 C CA . GLU B 1 18 ? -1.541 -8.898 -4.836 1 97.94 18 GLU B CA 1
ATOM 2148 C C . GLU B 1 18 ? -1.371 -9.875 -5.992 1 97.94 18 GLU B C 1
ATOM 2150 O O . GLU B 1 18 ? -0.316 -9.914 -6.629 1 97.94 18 GLU B O 1
ATOM 2155 N N . GLY B 1 19 ? -2.352 -10.766 -6.223 1 98.38 19 GLY B N 1
ATOM 2156 C CA . GLY B 1 19 ? -2.318 -11.703 -7.336 1 98.38 19 GLY B CA 1
ATOM 2157 C C . GLY B 1 19 ? -3.084 -11.219 -8.547 1 98.38 19 GLY B C 1
ATOM 2158 O O . GLY B 1 19 ? -3.982 -10.383 -8.43 1 98.38 19 GLY B O 1
ATOM 2159 N N . VAL B 1 20 ? -2.736 -11.75 -9.742 1 98.88 20 VAL B N 1
ATOM 2160 C CA . VAL B 1 20 ? -3.408 -11.383 -10.984 1 98.88 20 VAL B CA 1
ATOM 2161 C C . VAL B 1 20 ? -3.34 -12.547 -11.969 1 98.88 20 VAL B C 1
ATOM 2163 O O . VAL B 1 20 ? -2.334 -13.258 -12.039 1 98.88 20 VAL B O 1
ATOM 2166 N N . ALA B 1 21 ? -4.355 -12.766 -12.688 1 98.88 21 ALA B N 1
ATOM 2167 C CA . ALA B 1 21 ? -4.453 -13.781 -13.727 1 98.88 21 ALA B CA 1
ATOM 2168 C C . ALA B 1 21 ? -5.312 -13.297 -14.891 1 98.88 21 ALA B C 1
ATOM 2170 O O . ALA B 1 21 ? -6.203 -12.461 -14.703 1 98.88 21 ALA B O 1
ATOM 2171 N N . VAL B 1 22 ? -5.023 -13.781 -16.016 1 98.81 22 VAL B N 1
ATOM 2172 C CA . VAL B 1 22 ? -5.816 -13.438 -17.203 1 98.81 22 VAL B CA 1
ATOM 2173 C C . VAL B 1 22 ? -6.719 -14.609 -17.562 1 98.81 22 VAL B C 1
ATOM 2175 O O . VAL B 1 22 ? -6.25 -15.742 -17.734 1 98.81 22 VAL B O 1
ATOM 2178 N N . HIS B 1 23 ? -7.977 -14.297 -17.625 1 98.81 23 HIS B N 1
ATOM 2179 C CA . HIS B 1 23 ? -8.977 -15.266 -18.047 1 98.81 23 HIS B CA 1
ATOM 2180 C C . HIS B 1 23 ? -8.977 -15.43 -19.562 1 98.81 23 HIS B C 1
ATOM 2182 O O . HIS B 1 23 ? -8.672 -14.484 -20.297 1 98.81 23 HIS B O 1
ATOM 2188 N N . PRO B 1 24 ? -9.422 -16.656 -20.062 1 98.12 24 PRO B N 1
ATOM 2189 C CA . PRO B 1 24 ? -9.453 -16.859 -21.516 1 98.12 24 PRO B CA 1
ATOM 2190 C C . PRO B 1 24 ? -10.336 -15.867 -22.234 1 98.12 24 PRO B C 1
ATOM 2192 O O . PRO B 1 24 ? -10.117 -15.578 -23.422 1 98.12 24 PRO B O 1
ATOM 2195 N N . ASP B 1 25 ? -11.273 -15.297 -21.609 1 98.31 25 ASP B N 1
ATOM 2196 C CA . ASP B 1 25 ? -12.172 -14.344 -22.266 1 98.31 25 ASP B CA 1
ATOM 2197 C C . ASP B 1 25 ? -11.555 -12.945 -22.297 1 98.31 25 ASP B C 1
ATOM 2199 O O . ASP B 1 25 ? -12.188 -11.992 -22.75 1 98.31 25 ASP B O 1
ATOM 2203 N N . GLY B 1 26 ? -10.398 -12.805 -21.719 1 98.56 26 GLY B N 1
ATOM 2204 C CA . GLY B 1 26 ? -9.68 -11.547 -21.766 1 98.56 26 GLY B CA 1
ATOM 2205 C C . GLY B 1 26 ? -9.82 -10.734 -20.484 1 98.56 26 GLY B C 1
ATOM 2206 O O . GLY B 1 26 ? -9.094 -9.766 -20.281 1 98.56 26 GLY B O 1
ATOM 2207 N N . SER B 1 27 ? -10.711 -11.117 -19.656 1 98.81 27 SER B N 1
ATOM 2208 C CA . SER B 1 27 ? -10.852 -10.406 -18.391 1 98.81 27 SER B CA 1
ATOM 2209 C C . SER B 1 27 ? -9.664 -10.672 -17.469 1 98.81 27 SER B C 1
ATOM 2211 O O . SER B 1 27 ? -8.914 -11.633 -17.672 1 98.81 27 SER B O 1
ATOM 2213 N N . VAL B 1 28 ? -9.445 -9.781 -16.578 1 98.94 28 VAL B N 1
ATOM 2214 C CA . VAL B 1 28 ? -8.336 -9.875 -15.625 1 98.94 28 VAL B CA 1
ATOM 2215 C C . VAL B 1 28 ? -8.875 -10.102 -14.219 1 98.94 28 VAL B C 1
ATOM 2217 O O . VAL B 1 28 ? -9.766 -9.375 -13.766 1 98.94 28 VAL B O 1
ATOM 2220 N N . TRP B 1 29 ? -8.383 -11.102 -13.578 1 98.94 29 TRP B N 1
ATOM 2221 C CA . TRP B 1 29 ? -8.812 -11.477 -12.242 1 98.94 29 TRP B CA 1
ATOM 2222 C C . TRP B 1 29 ? -7.723 -11.195 -11.211 1 98.94 29 TRP B C 1
ATOM 2224 O O . TRP B 1 29 ? -6.543 -11.438 -11.469 1 98.94 29 TRP B O 1
ATOM 2234 N N . CYS B 1 30 ? -8.109 -10.633 -10.094 1 98.88 30 CYS B N 1
ATOM 2235 C CA . CYS B 1 30 ? -7.137 -10.359 -9.039 1 98.88 30 CYS B CA 1
ATOM 2236 C C . CYS B 1 30 ? -7.789 -10.422 -7.664 1 98.88 30 CYS B C 1
ATOM 2238 O O . CYS B 1 30 ? -9.016 -10.484 -7.555 1 98.88 30 CYS B O 1
ATOM 2240 N N . GLY B 1 31 ? -6.984 -10.578 -6.68 1 98.56 31 GLY B N 1
ATOM 2241 C CA . GLY B 1 31 ? -7.445 -10.633 -5.301 1 98.56 31 GLY B CA 1
ATOM 2242 C C . GLY B 1 31 ? -7.254 -9.32 -4.562 1 98.56 31 GLY B C 1
ATOM 2243 O O . GLY B 1 31 ? -6.449 -8.484 -4.969 1 98.56 31 GLY B O 1
ATOM 2244 N N . GLY B 1 32 ? -8.031 -9.156 -3.516 1 98.25 32 GLY B N 1
ATOM 2245 C CA . GLY B 1 32 ? -7.902 -8.023 -2.619 1 98.25 32 GLY B CA 1
ATOM 2246 C C . GLY B 1 32 ? -7.52 -8.414 -1.206 1 98.25 32 GLY B C 1
ATOM 2247 O O . GLY B 1 32 ? -7.613 -9.586 -0.835 1 98.25 32 GLY B O 1
ATOM 2248 N N . GLU B 1 33 ? -7.094 -7.438 -0.417 1 97.75 33 GLU B N 1
ATOM 2249 C CA . GLU B 1 33 ? -6.539 -7.715 0.904 1 97.75 33 GLU B CA 1
ATOM 2250 C C . GLU B 1 33 ? -7.645 -7.949 1.93 1 97.75 33 GLU B C 1
ATOM 2252 O O . GLU B 1 33 ? -7.367 -8.289 3.082 1 97.75 33 GLU B O 1
ATOM 2257 N N . ALA B 1 34 ? -8.883 -7.785 1.587 1 96.5 34 ALA B N 1
ATOM 2258 C CA . ALA B 1 34 ? -9.992 -8.148 2.469 1 96.5 34 ALA B CA 1
ATOM 2259 C C . ALA B 1 34 ? -10.727 -9.383 1.952 1 96.5 34 ALA B C 1
ATOM 2261 O O . ALA B 1 34 ? -11.898 -9.594 2.273 1 96.5 34 ALA B O 1
ATOM 2262 N N . GLY B 1 35 ? -10.086 -10.125 1.09 1 98.31 35 GLY B N 1
ATOM 2263 C CA . GLY B 1 35 ? -10.602 -11.398 0.627 1 98.31 35 GLY B CA 1
ATOM 2264 C C . GLY B 1 35 ? -11.391 -11.297 -0.666 1 98.31 35 GLY B C 1
ATOM 2265 O O . GLY B 1 35 ? -11.945 -12.289 -1.148 1 98.31 35 GLY B O 1
ATOM 2266 N N . GLN B 1 36 ? -11.406 -10.117 -1.252 1 98.69 36 GLN B N 1
ATOM 2267 C CA . GLN B 1 36 ? -12.18 -9.922 -2.471 1 98.69 36 GLN B CA 1
ATOM 2268 C C . GLN B 1 36 ? -11.578 -10.695 -3.641 1 98.69 36 GLN B C 1
ATOM 2270 O O . GLN B 1 36 ? -10.352 -10.773 -3.771 1 98.69 36 GLN B O 1
ATOM 2275 N N . ILE B 1 37 ? -12.336 -11.227 -4.438 1 98.94 37 ILE B N 1
ATOM 2276 C CA . ILE B 1 37 ? -11.977 -11.703 -5.766 1 98.94 37 ILE B CA 1
ATOM 2277 C C . ILE B 1 37 ? -12.594 -10.789 -6.824 1 98.94 37 ILE B C 1
ATOM 2279 O O . ILE B 1 37 ? -13.82 -10.703 -6.938 1 98.94 37 ILE B O 1
ATOM 2283 N N . TYR B 1 38 ? -11.75 -10.109 -7.574 1 98.94 38 TYR B N 1
ATOM 2284 C CA . TYR B 1 38 ? -12.188 -9.125 -8.562 1 98.94 38 TYR B CA 1
ATOM 2285 C C . TYR B 1 38 ? -12.141 -9.711 -9.969 1 98.94 38 TYR B C 1
ATOM 2287 O O . TYR B 1 38 ? -11.219 -10.453 -10.305 1 98.94 38 TYR B O 1
ATOM 2295 N N . ARG B 1 39 ? -13.125 -9.383 -10.734 1 98.88 39 ARG B N 1
ATOM 2296 C CA . ARG B 1 39 ? -13.078 -9.5 -12.188 1 98.88 39 ARG B CA 1
ATOM 2297 C C . ARG B 1 39 ? -13.047 -8.133 -12.852 1 98.88 39 ARG B C 1
ATOM 2299 O O . ARG B 1 39 ? -13.984 -7.348 -12.711 1 98.88 39 ARG B O 1
ATOM 2306 N N . VAL B 1 40 ? -12.016 -7.828 -13.5 1 98.88 40 VAL B N 1
ATOM 2307 C CA . VAL B 1 40 ? -11.875 -6.598 -14.266 1 98.88 40 VAL B CA 1
ATOM 2308 C C . VAL B 1 40 ? -12.195 -6.867 -15.734 1 98.88 40 VAL B C 1
ATOM 2310 O O . VAL B 1 40 ? -11.758 -7.875 -16.297 1 98.88 40 VAL B O 1
ATOM 2313 N N . GLU B 1 41 ? -12.922 -5.949 -16.359 1 98.75 41 GLU B N 1
ATOM 2314 C CA . GLU B 1 41 ? -13.305 -6.102 -17.766 1 98.75 41 GLU B CA 1
ATOM 2315 C C . GLU B 1 41 ? -12.078 -6.129 -18.672 1 98.75 41 GLU B C 1
ATOM 2317 O O . GLU B 1 41 ? -11.047 -5.52 -18.359 1 98.75 41 GLU B O 1
ATOM 2322 N N . PRO B 1 42 ? -12.242 -6.816 -19.812 1 98.5 42 PRO B N 1
ATOM 2323 C CA . PRO B 1 42 ? -11.102 -6.957 -20.719 1 98.5 42 PRO B CA 1
ATOM 2324 C C . PRO B 1 42 ? -10.492 -5.613 -21.125 1 98.5 42 PRO B C 1
ATOM 2326 O O . PRO B 1 42 ? -9.281 -5.512 -21.312 1 98.5 42 PRO B O 1
ATOM 2329 N N . ASP B 1 43 ? -11.273 -4.574 -21.203 1 97.94 43 ASP B N 1
ATOM 2330 C CA . ASP B 1 43 ? -10.773 -3.281 -21.656 1 97.94 43 ASP B CA 1
ATOM 2331 C C . ASP B 1 43 ? -10.344 -2.408 -20.484 1 97.94 43 ASP B C 1
ATOM 2333 O O . ASP B 1 43 ? -9.938 -1.259 -20.672 1 97.94 43 ASP B O 1
ATOM 2337 N N . GLY B 1 44 ? -10.469 -2.953 -19.266 1 97.94 44 GLY B N 1
ATOM 2338 C CA . GLY B 1 44 ? -10.039 -2.223 -18.094 1 97.94 44 GLY B CA 1
ATOM 2339 C C . GLY B 1 44 ? -10.984 -1.104 -17.703 1 97.94 44 GLY B C 1
ATOM 2340 O O . GLY B 1 44 ? -10.594 -0.158 -17.016 1 97.94 44 GLY B O 1
ATOM 2341 N N . SER B 1 45 ? -12.258 -1.206 -18.109 1 97.31 45 SER B N 1
ATOM 2342 C CA . SER B 1 45 ? -13.188 -0.092 -17.938 1 97.31 45 SER B CA 1
ATOM 2343 C C . SER B 1 45 ? -13.922 -0.183 -16.609 1 97.31 45 SER B C 1
ATOM 2345 O O . SER B 1 45 ? -14.43 0.82 -16.094 1 97.31 45 SER B O 1
ATOM 2347 N N . ALA B 1 46 ? -14.016 -1.392 -16.109 1 97.94 46 ALA B N 1
ATOM 2348 C CA . ALA B 1 46 ? -14.781 -1.607 -14.883 1 97.94 46 ALA B CA 1
ATOM 2349 C C . ALA B 1 46 ? -14.297 -2.855 -14.148 1 97.94 46 ALA B C 1
ATOM 2351 O O . ALA B 1 46 ? -13.633 -3.713 -14.734 1 97.94 46 ALA B O 1
ATOM 2352 N N . ALA B 1 47 ? -14.555 -2.904 -12.945 1 98.62 47 ALA B N 1
ATOM 2353 C CA . ALA B 1 47 ? -14.281 -4.07 -12.109 1 98.62 47 ALA B CA 1
ATOM 2354 C C . ALA B 1 47 ? -15.469 -4.371 -11.195 1 98.62 47 ALA B C 1
ATOM 2356 O O . ALA B 1 47 ? -16.234 -3.471 -10.836 1 98.62 47 ALA B O 1
ATOM 2357 N N . ARG B 1 48 ? -15.672 -5.598 -10.836 1 98.5 48 ARG B N 1
ATOM 2358 C CA . ARG B 1 48 ? -16.656 -6.004 -9.844 1 98.5 48 ARG B CA 1
ATOM 2359 C C . ARG B 1 48 ? -16.078 -7.055 -8.898 1 98.5 48 ARG B C 1
ATOM 2361 O O . ARG B 1 48 ? -15.172 -7.801 -9.273 1 98.5 48 ARG B O 1
ATOM 2368 N N . VAL B 1 49 ? -16.531 -7.07 -7.707 1 98.81 49 VAL B N 1
ATOM 2369 C CA . VAL B 1 49 ? -16.25 -8.164 -6.781 1 98.81 49 VAL B CA 1
ATOM 2370 C C . VAL B 1 49 ? -17.219 -9.32 -7.055 1 98.81 49 VAL B C 1
ATOM 2372 O O . VAL B 1 49 ? -18.422 -9.172 -6.906 1 98.81 49 VAL B O 1
ATOM 2375 N N . VAL B 1 50 ? -16.688 -10.461 -7.379 1 98.81 50 VAL B N 1
ATOM 2376 C CA . VAL B 1 50 ? -17.547 -11.578 -7.723 1 98.81 50 VAL B CA 1
ATOM 2377 C C . VAL B 1 50 ? -17.766 -12.469 -6.5 1 98.81 50 VAL B C 1
ATOM 2379 O O . VAL B 1 50 ? -18.766 -13.188 -6.418 1 98.81 50 VAL B O 1
ATOM 2382 N N . ALA B 1 51 ? -16.844 -12.508 -5.605 1 98.81 51 ALA B N 1
ATOM 2383 C CA . ALA B 1 51 ? -16.891 -13.258 -4.355 1 98.81 51 ALA B CA 1
ATOM 2384 C C . ALA B 1 51 ? -15.898 -12.703 -3.344 1 98.81 51 ALA B C 1
ATOM 2386 O O . ALA B 1 51 ? -15.055 -11.875 -3.688 1 98.81 51 ALA B O 1
ATOM 2387 N N . SER B 1 52 ? -16.031 -13.117 -2.154 1 98.75 52 SER B N 1
ATOM 2388 C CA . SER B 1 52 ? -15.086 -12.734 -1.116 1 98.75 52 SER B CA 1
ATOM 2389 C C . SER B 1 52 ? -14.961 -13.82 -0.055 1 98.75 52 SER B C 1
ATOM 2391 O O . SER B 1 52 ? -15.969 -14.406 0.361 1 98.75 52 SER B O 1
ATOM 2393 N N . THR B 1 53 ? -13.781 -14.062 0.362 1 98.69 53 THR B N 1
ATOM 2394 C CA . THR B 1 53 ? -13.539 -14.977 1.47 1 98.69 53 THR B CA 1
ATOM 2395 C C . THR B 1 53 ? -13.617 -14.242 2.807 1 98.69 53 THR B C 1
ATOM 2397 O O . THR B 1 53 ? -13.719 -14.875 3.861 1 98.69 53 THR B O 1
ATOM 2400 N N . GLY B 1 54 ? -13.555 -12.898 2.795 1 97.81 54 GLY B N 1
ATOM 2401 C CA . GLY B 1 54 ? -13.406 -12.109 4.008 1 97.81 54 GLY B CA 1
ATOM 2402 C C . GLY B 1 54 ? -12 -12.172 4.59 1 97.81 54 GLY B C 1
ATOM 2403 O O . GLY B 1 54 ? -11.766 -11.688 5.695 1 97.81 54 GLY B O 1
ATOM 2404 N N . GLY B 1 55 ? -11.086 -12.828 3.9 1 98.31 55 GLY B N 1
ATOM 2405 C CA . GLY B 1 55 ? -9.719 -12.992 4.367 1 98.31 55 GLY B CA 1
ATOM 2406 C C . GLY B 1 55 ? -8.75 -12.023 3.717 1 98.31 55 GLY B C 1
ATOM 2407 O O . GLY B 1 55 ? -8.945 -10.812 3.766 1 98.31 55 GLY B O 1
ATOM 2408 N N . PHE B 1 56 ? -7.742 -12.547 3.002 1 98.62 56 PHE B N 1
ATOM 2409 C CA . PHE B 1 56 ? -6.684 -11.82 2.311 1 98.62 56 PHE B CA 1
ATOM 2410 C C . PHE B 1 56 ? -6.121 -12.648 1.158 1 98.62 56 PHE B C 1
ATOM 2412 O O . PHE B 1 56 ? -5.355 -13.586 1.375 1 98.62 56 PHE B O 1
ATOM 2419 N N . ILE B 1 57 ? -6.465 -12.211 -0.007 1 98.75 57 ILE B N 1
ATOM 2420 C CA . ILE B 1 57 ? -6.152 -13.008 -1.187 1 98.75 57 ILE B CA 1
ATOM 2421 C C . ILE B 1 57 ? -4.773 -12.633 -1.719 1 98.75 57 ILE B C 1
ATOM 2423 O O . ILE B 1 57 ? -4.48 -11.445 -1.917 1 98.75 57 ILE B O 1
ATOM 2427 N N . LEU B 1 58 ? -3.918 -13.617 -1.895 1 98.62 58 LEU B N 1
ATOM 2428 C CA . LEU B 1 58 ? -2.617 -13.461 -2.535 1 98.62 58 LEU B CA 1
ATOM 2429 C C . LEU B 1 58 ? -2.643 -14 -3.959 1 98.62 58 LEU B C 1
ATOM 2431 O O . LEU B 1 58 ? -3.361 -13.484 -4.816 1 98.62 58 LEU B O 1
ATOM 2435 N N . GLY B 1 59 ? -2.035 -15.117 -4.23 1 98.75 59 GLY B N 1
ATOM 2436 C CA . GLY B 1 59 ? -1.962 -15.68 -5.566 1 98.75 59 GLY B CA 1
ATOM 2437 C C . GLY B 1 59 ? -3.316 -16.078 -6.121 1 98.75 59 GLY B C 1
ATOM 2438 O O . GLY B 1 59 ? -4.172 -16.578 -5.387 1 98.75 59 GLY B O 1
ATOM 2439 N N . VAL B 1 60 ? -3.494 -15.875 -7.434 1 98.81 60 VAL B N 1
ATOM 2440 C CA . VAL B 1 60 ? -4.707 -16.219 -8.164 1 98.81 60 VAL B CA 1
ATOM 2441 C C . VAL B 1 60 ? -4.34 -16.906 -9.477 1 98.81 60 VAL B C 1
ATOM 2443 O O . VAL B 1 60 ? -3.354 -16.531 -10.125 1 98.81 60 VAL B O 1
ATOM 2446 N N . THR B 1 61 ? -5.066 -17.875 -9.859 1 98.75 61 THR B N 1
ATOM 2447 C CA . THR B 1 61 ? -4.93 -18.469 -11.188 1 98.75 61 THR B CA 1
ATOM 2448 C C . THR B 1 61 ? -6.289 -18.891 -11.734 1 98.75 61 THR B C 1
ATOM 2450 O O . THR B 1 61 ? -7.258 -19 -10.984 1 98.75 61 THR B O 1
ATOM 2453 N N . VAL B 1 62 ? -6.371 -18.984 -13.008 1 98.44 62 VAL B N 1
ATOM 2454 C CA . VAL B 1 62 ? -7.574 -19.422 -13.719 1 98.44 62 VAL B CA 1
ATOM 2455 C C . VAL B 1 62 ? -7.289 -20.703 -14.5 1 98.44 62 VAL B C 1
ATOM 2457 O O . VAL B 1 62 ? -6.234 -20.828 -15.117 1 98.44 62 VAL B O 1
ATOM 2460 N N . THR B 1 63 ? -8.281 -21.625 -14.438 1 98.06 63 THR B N 1
ATOM 2461 C CA . THR B 1 63 ? -8.117 -22.828 -15.227 1 98.06 63 THR B CA 1
ATOM 2462 C C . THR B 1 63 ? -8.164 -22.516 -16.719 1 98.06 63 THR B C 1
ATOM 2464 O O . THR B 1 63 ? -8.828 -21.562 -17.141 1 98.06 63 THR B O 1
ATOM 2467 N N . PRO B 1 64 ? -7.477 -23.406 -17.5 1 96.12 64 PRO B N 1
ATOM 2468 C CA . PRO B 1 64 ? -7.418 -23.141 -18.938 1 96.12 64 PRO B CA 1
ATOM 2469 C C . PRO B 1 64 ? -8.797 -23.047 -19.578 1 96.12 64 PRO B C 1
ATOM 2471 O O . PRO B 1 64 ? -8.992 -22.297 -20.547 1 96.12 64 PRO B O 1
ATOM 2474 N N . ASP B 1 65 ? -9.773 -23.766 -19.062 1 96.88 65 ASP B N 1
ATOM 2475 C CA . ASP B 1 65 ? -11.117 -23.75 -19.641 1 96.88 65 ASP B CA 1
ATOM 2476 C C . ASP B 1 65 ? -11.93 -22.562 -19.109 1 96.88 65 ASP B C 1
ATOM 2478 O O . ASP B 1 65 ? -13.078 -22.375 -19.5 1 96.88 65 ASP B O 1
ATOM 2482 N N . GLY B 1 66 ? -11.352 -21.828 -18.156 1 97.94 66 GLY B N 1
ATOM 2483 C CA . GLY B 1 66 ? -11.977 -20.625 -17.641 1 97.94 66 GLY B CA 1
ATOM 2484 C C . GLY B 1 66 ? -13.07 -20.906 -16.625 1 97.94 66 GLY B C 1
ATOM 2485 O O . GLY B 1 66 ? -13.758 -19.984 -16.172 1 97.94 66 GLY B O 1
ATOM 2486 N N . ARG B 1 67 ? -13.203 -22.109 -16.203 1 97.88 67 ARG B N 1
ATOM 2487 C CA . ARG B 1 67 ? -14.359 -22.484 -15.398 1 97.88 67 ARG B CA 1
ATOM 2488 C C . ARG B 1 67 ? -14.109 -22.203 -13.922 1 97.88 67 ARG B C 1
ATOM 2490 O O . ARG B 1 67 ? -15.047 -22.016 -13.148 1 97.88 67 ARG B O 1
ATOM 2497 N N . SER B 1 68 ? -12.828 -22.234 -13.555 1 98.38 68 SER B N 1
ATOM 2498 C CA . SER B 1 68 ? -12.508 -22.078 -12.141 1 98.38 68 SER B CA 1
ATOM 2499 C C . SER B 1 68 ? -11.406 -21.047 -11.93 1 98.38 68 SER B C 1
ATOM 2501 O O . SER B 1 68 ? -10.461 -20.984 -12.711 1 98.38 68 SER B O 1
ATOM 2503 N N . VAL B 1 69 ? -11.602 -20.281 -10.906 1 98.75 69 VAL B N 1
ATOM 2504 C CA . VAL B 1 69 ? -10.555 -19.422 -10.375 1 98.75 69 VAL B CA 1
ATOM 2505 C C . VAL B 1 69 ? -10.102 -19.938 -9.008 1 98.75 69 VAL B C 1
ATOM 2507 O O . VAL B 1 69 ? -10.93 -20.203 -8.133 1 98.75 69 VAL B O 1
ATOM 2510 N N . TYR B 1 70 ? -8.844 -20.172 -8.82 1 98.88 70 TYR B N 1
ATOM 2511 C CA . TYR B 1 70 ? -8.273 -20.547 -7.527 1 98.88 70 TYR B CA 1
ATOM 2512 C C . TYR B 1 70 ? -7.535 -19.375 -6.898 1 98.88 70 TYR B C 1
ATOM 2514 O O . TYR B 1 70 ? -6.91 -18.578 -7.605 1 98.88 70 TYR B O 1
ATOM 2522 N N . ALA B 1 71 ? -7.641 -19.266 -5.613 1 98.88 71 ALA B N 1
ATOM 2523 C CA . ALA B 1 71 ? -7.039 -18.141 -4.914 1 98.88 71 ALA B CA 1
ATOM 2524 C C . ALA B 1 71 ? -6.422 -18.578 -3.588 1 98.88 71 ALA B C 1
ATOM 2526 O O . ALA B 1 71 ? -7.051 -19.297 -2.811 1 98.88 71 ALA B O 1
ATOM 2527 N N . CYS B 1 72 ? -5.184 -18.172 -3.342 1 98.94 72 CYS B N 1
ATOM 2528 C CA . CYS B 1 72 ? -4.535 -18.359 -2.049 1 98.94 72 CYS B CA 1
ATOM 2529 C C . CYS B 1 72 ? -4.992 -17.312 -1.047 1 98.94 72 CYS B C 1
ATOM 2531 O O . CYS B 1 72 ? -5.02 -16.109 -1.363 1 98.94 72 CYS B O 1
ATOM 2533 N N . ASP B 1 73 ? -5.387 -17.75 0.076 1 98.88 73 ASP B N 1
ATOM 2534 C CA . ASP B 1 73 ? -5.812 -16.844 1.132 1 98.88 73 ASP B CA 1
ATOM 2535 C C . ASP B 1 73 ? -4.953 -17.016 2.383 1 98.88 73 ASP B C 1
ATOM 2537 O O . ASP B 1 73 ? -5 -18.047 3.039 1 98.88 73 ASP B O 1
ATOM 2541 N N . ILE B 1 74 ? -4.25 -15.992 2.758 1 98.25 74 ILE B N 1
ATOM 2542 C CA . ILE B 1 74 ? -3.279 -16.094 3.84 1 98.25 74 ILE B CA 1
ATOM 2543 C C . ILE B 1 74 ? -3.996 -16.031 5.188 1 98.25 74 ILE B C 1
ATOM 2545 O O . ILE B 1 74 ? -3.531 -16.609 6.176 1 98.25 74 ILE B O 1
ATOM 2549 N N . ALA B 1 75 ? -5.082 -15.297 5.27 1 98.25 75 ALA B N 1
ATOM 2550 C CA . ALA B 1 75 ? -5.824 -15.203 6.527 1 98.25 75 ALA B CA 1
ATOM 2551 C C . ALA B 1 75 ? -6.441 -16.547 6.902 1 98.25 75 ALA B C 1
ATOM 2553 O O . ALA B 1 75 ? -6.398 -16.953 8.062 1 98.25 75 ALA B O 1
ATOM 2554 N N . HIS B 1 76 ? -7.012 -17.219 5.891 1 98.56 76 HIS B N 1
ATOM 2555 C CA . HIS B 1 76 ? -7.645 -18.516 6.117 1 98.56 76 HIS B CA 1
ATOM 2556 C C . HIS B 1 76 ? -6.629 -19.641 5.992 1 98.56 76 HIS B C 1
ATOM 2558 O O . HIS B 1 76 ? -6.949 -20.797 6.281 1 98.56 76 HIS B O 1
ATOM 2564 N N . ARG B 1 77 ? -5.453 -19.359 5.578 1 98.31 77 ARG B N 1
ATOM 2565 C CA . ARG B 1 77 ? -4.402 -20.344 5.348 1 98.31 77 ARG B CA 1
ATOM 2566 C C . ARG B 1 77 ? -4.91 -21.5 4.484 1 98.31 77 ARG B C 1
ATOM 2568 O O . ARG B 1 77 ? -4.785 -22.656 4.855 1 98.31 77 ARG B O 1
ATOM 2575 N N . ALA B 1 78 ? -5.43 -21.062 3.314 1 98.69 78 ALA B N 1
ATOM 2576 C CA . ALA B 1 78 ? -6.094 -22.047 2.455 1 98.69 78 ALA B CA 1
ATOM 2577 C C . ALA B 1 78 ? -6.113 -21.578 1.004 1 98.69 78 ALA B C 1
ATOM 2579 O O . ALA B 1 78 ? -5.855 -20.406 0.72 1 98.69 78 ALA B O 1
ATOM 2580 N N . VAL B 1 79 ? -6.371 -22.516 0.151 1 98.88 79 VAL B N 1
ATOM 2581 C CA . VAL B 1 79 ? -6.719 -22.234 -1.237 1 98.88 79 VAL B CA 1
ATOM 2582 C C . VAL B 1 79 ? -8.234 -22.312 -1.419 1 98.88 79 VAL B C 1
ATOM 2584 O O . VAL B 1 79 ? -8.867 -23.266 -0.947 1 98.88 79 VAL B O 1
ATOM 2587 N N . PHE B 1 80 ? -8.75 -21.328 -2.047 1 98.94 80 PHE B N 1
ATOM 2588 C CA . PHE B 1 80 ? -10.172 -21.328 -2.385 1 98.94 80 PHE B CA 1
ATOM 2589 C C . PHE B 1 80 ? -10.375 -21.562 -3.877 1 98.94 80 PHE B C 1
ATOM 2591 O O . PHE B 1 80 ? -9.5 -21.234 -4.684 1 98.94 80 PHE B O 1
ATOM 2598 N N . ARG B 1 81 ? -11.492 -22.125 -4.215 1 98.88 81 ARG B N 1
ATOM 2599 C CA . ARG B 1 81 ? -11.922 -22.297 -5.598 1 98.88 81 ARG B CA 1
ATOM 2600 C C . ARG B 1 81 ? -13.242 -21.578 -5.852 1 98.88 81 ARG B C 1
ATOM 2602 O O . ARG B 1 81 ? -14.211 -21.766 -5.109 1 98.88 81 ARG B O 1
ATOM 2609 N N . TYR B 1 82 ? -13.211 -20.734 -6.816 1 98.88 82 TYR B N 1
ATOM 2610 C CA . TYR B 1 82 ? -14.406 -20.047 -7.289 1 98.88 82 TYR B CA 1
ATOM 2611 C C . TYR B 1 82 ? -14.875 -20.609 -8.625 1 98.88 82 TYR B C 1
ATOM 2613 O O . TYR B 1 82 ? -14.102 -20.656 -9.586 1 98.88 82 TYR B O 1
ATOM 2621 N N . ASP B 1 83 ? -16.156 -21.031 -8.664 1 98.81 83 ASP B N 1
ATOM 2622 C CA . ASP B 1 83 ? -16.75 -21.5 -9.906 1 98.81 83 ASP B CA 1
ATOM 2623 C C . ASP B 1 83 ? -17.328 -20.328 -10.703 1 98.81 83 ASP B C 1
ATOM 2625 O O . ASP B 1 83 ? -18.281 -19.688 -10.266 1 98.81 83 ASP B O 1
ATOM 2629 N N . VAL B 1 84 ? -16.812 -20.156 -11.859 1 98.62 84 VAL B N 1
ATOM 2630 C CA . VAL B 1 84 ? -17.125 -18.953 -12.641 1 98.62 84 VAL B CA 1
ATOM 2631 C C . VAL B 1 84 ? -18.578 -19 -13.109 1 98.62 84 VAL B C 1
ATOM 2633 O O . VAL B 1 84 ? -19.25 -17.969 -13.188 1 98.62 84 VAL B O 1
ATOM 2636 N N . GLU B 1 85 ? -19.078 -20.125 -13.398 1 97.81 85 GLU B N 1
ATOM 2637 C CA . GLU B 1 85 ? -20.438 -20.281 -13.922 1 97.81 85 GLU B CA 1
ATOM 2638 C C . GLU B 1 85 ? -21.469 -20.156 -12.812 1 97.81 85 GLU B C 1
ATOM 2640 O O . GLU B 1 85 ? -22.438 -19.406 -12.945 1 97.81 85 GLU B O 1
ATOM 2645 N N . THR B 1 86 ? -21.25 -20.797 -11.719 1 98.31 86 THR B N 1
ATOM 2646 C CA . THR B 1 86 ? -22.266 -20.875 -10.688 1 98.31 86 THR B CA 1
ATOM 2647 C C . THR B 1 86 ? -22.078 -19.766 -9.648 1 98.31 86 THR B C 1
ATOM 2649 O O . THR B 1 86 ? -23 -19.453 -8.891 1 98.31 86 THR B O 1
ATOM 2652 N N . GLY B 1 87 ? -20.922 -19.297 -9.539 1 98.38 87 GLY B N 1
ATOM 2653 C CA . GLY B 1 87 ? -20.609 -18.328 -8.516 1 98.38 87 GLY B CA 1
ATOM 2654 C C . GLY B 1 87 ? -20.281 -18.938 -7.168 1 98.38 87 GLY B C 1
ATOM 2655 O O . GLY B 1 87 ? -20.062 -18.234 -6.184 1 98.38 87 GLY B O 1
ATOM 2656 N N . ALA B 1 88 ? -20.172 -20.203 -7.121 1 98.56 88 ALA B N 1
ATOM 2657 C CA . ALA B 1 88 ? -19.875 -20.875 -5.867 1 98.56 88 ALA B CA 1
ATOM 2658 C C . ALA B 1 88 ? -18.422 -20.688 -5.465 1 98.56 88 ALA B C 1
ATOM 2660 O O . ALA B 1 88 ? -17.531 -20.766 -6.305 1 98.56 88 ALA B O 1
ATOM 2661 N N . LEU B 1 89 ? -18.188 -20.344 -4.191 1 98.81 89 LEU B N 1
ATOM 2662 C CA . LEU B 1 89 ? -16.859 -20.234 -3.596 1 98.81 89 LEU B CA 1
ATOM 2663 C C . LEU B 1 89 ? -16.672 -21.266 -2.494 1 98.81 89 LEU B C 1
ATOM 2665 O O . LEU B 1 89 ? -17.438 -21.312 -1.535 1 98.81 89 LEU B O 1
ATOM 2669 N N . GLU B 1 90 ? -15.68 -22.047 -2.602 1 98.25 90 GLU B N 1
ATOM 2670 C CA . GLU B 1 90 ? -15.461 -23.094 -1.604 1 98.25 90 GLU B CA 1
ATOM 2671 C C . GLU B 1 90 ? -14.008 -23.125 -1.146 1 98.25 90 GLU B C 1
ATOM 2673 O O . GLU B 1 90 ? -13.102 -22.781 -1.914 1 98.25 90 GLU B O 1
ATOM 2678 N N . ARG B 1 91 ? -13.781 -23.516 0.124 1 98.25 91 ARG B N 1
ATOM 2679 C CA . ARG B 1 91 ? -12.438 -23.812 0.598 1 98.25 91 ARG B CA 1
ATOM 2680 C C . ARG B 1 91 ? -11.922 -25.109 -0.021 1 98.25 91 ARG B C 1
ATOM 2682 O O . ARG B 1 91 ? -12.398 -26.203 0.324 1 98.25 91 ARG B O 1
ATOM 2689 N N . PHE B 1 92 ? -10.977 -25.031 -0.873 1 98.62 92 PHE B N 1
ATOM 2690 C CA . PHE B 1 92 ? -10.547 -26.141 -1.721 1 98.62 92 PHE B CA 1
ATOM 2691 C C . PHE B 1 92 ? -9.508 -27 -1.005 1 98.62 92 PHE B C 1
ATOM 2693 O O . PHE B 1 92 ? -9.586 -28.219 -1.029 1 98.62 92 PHE B O 1
ATOM 2700 N N . ALA B 1 93 ? -8.531 -26.344 -0.379 1 98.38 93 ALA B N 1
ATOM 2701 C CA . ALA B 1 93 ? -7.449 -27.062 0.292 1 98.38 93 ALA B CA 1
ATOM 2702 C C . ALA B 1 93 ? -6.844 -26.219 1.409 1 98.38 93 ALA B C 1
ATOM 2704 O O . ALA B 1 93 ? -6.777 -24.984 1.303 1 98.38 93 ALA B O 1
ATOM 2705 N N . SER B 1 94 ? -6.359 -26.859 2.457 1 98 94 SER B N 1
ATOM 2706 C CA . SER B 1 94 ? -5.758 -26.141 3.576 1 98 94 SER B CA 1
ATOM 2707 C C . SER B 1 94 ? -4.449 -26.797 4.016 1 98 94 SER B C 1
ATOM 2709 O O . SER B 1 94 ? -3.844 -26.375 5.004 1 98 94 SER B O 1
ATOM 2711 N N . GLY B 1 95 ? -4.043 -27.828 3.312 1 98 95 GLY B N 1
ATOM 2712 C CA . GLY B 1 95 ? -2.822 -28.547 3.652 1 98 95 GLY B CA 1
ATOM 2713 C C . GLY B 1 95 ? -2.738 -29.922 3.018 1 98 95 GLY B C 1
ATOM 2714 O O . GLY B 1 95 ? -3.58 -30.281 2.195 1 98 95 GLY B O 1
ATOM 2715 N N . ALA B 1 96 ? -1.682 -30.625 3.307 1 98.31 96 ALA B N 1
ATOM 2716 C CA . ALA B 1 96 ? -1.446 -31.984 2.816 1 98.31 96 ALA B CA 1
ATOM 2717 C C . ALA B 1 96 ? -0.439 -32.719 3.697 1 98.31 96 ALA B C 1
ATOM 2719 O O . ALA B 1 96 ? 0.423 -32.094 4.316 1 98.31 96 ALA B O 1
ATOM 2720 N N . ASP B 1 97 ? -0.631 -34.094 3.717 1 97.94 97 ASP B N 1
ATOM 2721 C CA . ASP B 1 97 ? 0.317 -34.969 4.402 1 97.94 97 ASP B CA 1
ATOM 2722 C C . ASP B 1 97 ? 0.458 -34.594 5.871 1 97.94 97 ASP B C 1
ATOM 2724 O O . ASP B 1 97 ? 1.566 -34.562 6.41 1 97.94 97 ASP B O 1
ATOM 2728 N N . GLY B 1 98 ? -0.624 -34.156 6.418 1 96.75 98 GLY B N 1
ATOM 2729 C CA . GLY B 1 98 ? -0.665 -33.844 7.84 1 96.75 98 GLY B CA 1
ATOM 2730 C C . GLY B 1 98 ? -0.103 -32.469 8.164 1 96.75 98 GLY B C 1
ATOM 2731 O O . GLY B 1 98 ? 0.019 -32.125 9.336 1 96.75 98 GLY B O 1
ATOM 2732 N N . VAL B 1 99 ? 0.313 -31.781 7.176 1 97.38 99 VAL B N 1
ATOM 2733 C CA . VAL B 1 99 ? 0.874 -30.438 7.383 1 97.38 99 VAL B CA 1
ATOM 2734 C C . VAL B 1 99 ? -0.068 -29.391 6.805 1 97.38 99 VAL B C 1
ATOM 2736 O O . VAL B 1 99 ? -0.469 -29.484 5.641 1 97.38 99 VAL B O 1
ATOM 2739 N N . ASN B 1 100 ? -0.417 -28.375 7.633 1 97.69 100 ASN B N 1
ATOM 2740 C CA . ASN B 1 100 ? -1.274 -27.297 7.18 1 97.69 100 ASN B CA 1
ATOM 2741 C C . ASN B 1 100 ? -0.484 -26.234 6.41 1 97.69 100 ASN B C 1
ATOM 2743 O O . ASN B 1 100 ? 0.675 -25.969 6.73 1 97.69 100 ASN B O 1
ATOM 2747 N N . LEU B 1 101 ? -1.146 -25.672 5.395 1 98.06 101 LEU B N 1
ATOM 2748 C CA . LEU B 1 101 ? -0.583 -24.469 4.789 1 98.06 101 LEU B CA 1
ATOM 2749 C C . LEU B 1 101 ? -0.383 -23.375 5.84 1 98.06 101 LEU B C 1
ATOM 2751 O O . LEU B 1 101 ? -1.243 -23.172 6.695 1 98.06 101 LEU B O 1
ATOM 2755 N N . ARG B 1 102 ? 0.709 -22.703 5.793 1 97.19 102 ARG B N 1
ATOM 2756 C CA . ARG B 1 102 ? 0.979 -21.594 6.699 1 97.19 102 ARG B CA 1
ATOM 2757 C C . ARG B 1 102 ? 0.705 -20.25 6.02 1 97.19 102 ARG B C 1
ATOM 2759 O O . ARG B 1 102 ? -0.074 -19.438 6.523 1 97.19 102 ARG B O 1
ATOM 2766 N N . ASN B 1 103 ? 1.355 -19.938 4.914 1 97.81 103 ASN B N 1
ATOM 2767 C CA . ASN B 1 103 ? 1.227 -18.734 4.098 1 97.81 103 ASN B CA 1
ATOM 2768 C C . ASN B 1 103 ? 1.138 -19.078 2.613 1 97.81 103 ASN B C 1
ATOM 2770 O O . ASN B 1 103 ? 2.07 -18.797 1.853 1 97.81 103 ASN B O 1
ATOM 2774 N N . PRO B 1 104 ? -0.073 -19.75 2.215 1 98.75 104 PRO B N 1
ATOM 2775 C CA . PRO B 1 104 ? -0.196 -19.953 0.771 1 98.75 104 PRO B CA 1
ATOM 2776 C C . PRO B 1 104 ? -0.07 -18.656 -0.029 1 98.75 104 PRO B C 1
ATOM 2778 O O . PRO B 1 104 ? -0.871 -17.734 0.149 1 98.75 104 PRO B O 1
ATOM 2781 N N . ASN B 1 105 ? 0.928 -18.641 -0.881 1 98.75 105 ASN B N 1
ATOM 2782 C CA . ASN B 1 105 ? 1.307 -17.344 -1.464 1 98.75 105 ASN B CA 1
ATOM 2783 C C . ASN B 1 105 ? 0.945 -17.281 -2.945 1 98.75 105 ASN B C 1
ATOM 2785 O O . ASN B 1 105 ? 0.146 -16.438 -3.354 1 98.75 105 ASN B O 1
ATOM 2789 N N . ALA B 1 106 ? 1.502 -18.078 -3.736 1 98.88 106 ALA B N 1
ATOM 2790 C CA . ALA B 1 106 ? 1.27 -18.094 -5.176 1 98.88 106 ALA B CA 1
ATOM 2791 C C . ALA B 1 106 ? 0.804 -19.469 -5.645 1 98.88 106 ALA B C 1
ATOM 2793 O O . ALA B 1 106 ? 1.002 -20.469 -4.949 1 98.88 106 ALA B O 1
ATOM 2794 N N . ILE B 1 107 ? 0.187 -19.484 -6.816 1 98.88 107 ILE B N 1
ATOM 2795 C CA . ILE B 1 107 ? -0.442 -20.703 -7.316 1 98.88 107 ILE B CA 1
ATOM 2796 C C . ILE B 1 107 ? -0.267 -20.797 -8.828 1 98.88 107 ILE B C 1
ATOM 2798 O O . ILE B 1 107 ? -0.424 -19.797 -9.539 1 98.88 107 ILE B O 1
ATOM 2802 N N . ALA B 1 108 ? 0.186 -21.906 -9.312 1 98.62 108 ALA B N 1
ATOM 2803 C CA . ALA B 1 108 ? 0.299 -22.219 -10.734 1 98.62 108 ALA B CA 1
ATOM 2804 C C . ALA B 1 108 ? -0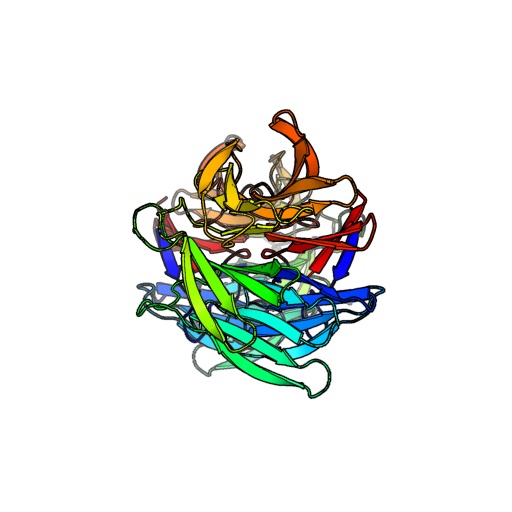.427 -23.531 -11.055 1 98.62 108 ALA B C 1
ATOM 2806 O O . ALA B 1 108 ? -0.558 -24.406 -10.195 1 98.62 108 ALA B O 1
ATOM 2807 N N . ILE B 1 109 ? -0.888 -23.641 -12.188 1 98.12 109 ILE B N 1
ATOM 2808 C CA . ILE B 1 109 ? -1.639 -24.812 -12.609 1 98.12 109 ILE B CA 1
ATOM 2809 C C . ILE B 1 109 ? -0.979 -25.438 -13.844 1 98.12 109 ILE B C 1
ATOM 2811 O O . ILE B 1 109 ? -0.569 -24.719 -14.758 1 98.12 109 ILE B O 1
ATOM 2815 N N . ASP B 1 110 ? -0.819 -26.781 -13.812 1 96.62 110 ASP B N 1
ATOM 2816 C CA . ASP B 1 110 ? -0.239 -27.438 -14.984 1 96.62 110 ASP B CA 1
ATOM 2817 C C . ASP B 1 110 ? -1.327 -27.969 -15.914 1 96.62 110 ASP B C 1
ATOM 2819 O O . ASP B 1 110 ? -2.516 -27.75 -15.672 1 96.62 110 ASP B O 1
ATOM 2823 N N . ASP B 1 111 ? -0.928 -28.641 -17 1 92.88 111 ASP B N 1
ATOM 2824 C CA . ASP B 1 111 ? -1.842 -29.062 -18.047 1 92.88 111 ASP B CA 1
ATOM 2825 C C . ASP B 1 111 ? -2.779 -30.156 -17.547 1 92.88 111 ASP B C 1
ATOM 2827 O O . ASP B 1 111 ? -3.855 -30.375 -18.109 1 92.88 111 ASP B O 1
ATOM 2831 N N . ALA B 1 112 ? -2.375 -30.891 -16.516 1 92.38 112 ALA B N 1
ATOM 2832 C CA . ALA B 1 112 ? -3.195 -31.953 -15.961 1 92.38 112 ALA B CA 1
ATOM 2833 C C . ALA B 1 112 ? -4.164 -31.422 -14.914 1 92.38 112 ALA B C 1
ATOM 2835 O O . ALA B 1 112 ? -4.934 -32.188 -14.32 1 92.38 112 ALA B O 1
ATOM 2836 N N . GLY B 1 113 ? -4.074 -30.094 -14.68 1 95.12 113 GLY B N 1
ATOM 2837 C CA . GLY B 1 113 ? -4.957 -29.469 -13.711 1 95.12 113 GLY B CA 1
ATOM 2838 C C . GLY B 1 113 ? -4.422 -29.5 -12.297 1 95.12 113 GLY B C 1
ATOM 2839 O O . GLY B 1 113 ? -5.129 -29.156 -11.344 1 95.12 113 GLY B O 1
ATOM 2840 N N . ARG B 1 114 ? -3.221 -30 -12.109 1 97 114 ARG B N 1
ATOM 2841 C CA . ARG B 1 114 ? -2.627 -29.984 -10.781 1 97 114 ARG B CA 1
ATOM 2842 C C . ARG B 1 114 ? -2.193 -28.578 -10.383 1 97 114 ARG B C 1
ATOM 2844 O O . ARG B 1 114 ? -1.68 -27.828 -11.211 1 97 114 ARG B O 1
ATOM 2851 N N . LEU B 1 115 ? -2.426 -28.297 -9.141 1 98.5 115 LEU B N 1
ATOM 2852 C CA . LEU B 1 115 ? -2.104 -26.984 -8.602 1 98.5 115 LEU B CA 1
ATOM 2853 C C . LEU B 1 115 ? -0.843 -27.031 -7.746 1 98.5 115 LEU B C 1
ATOM 2855 O O . LEU B 1 115 ? -0.748 -27.844 -6.824 1 98.5 115 LEU B O 1
ATOM 2859 N N . TYR B 1 116 ? 0.136 -26.25 -8.109 1 98.88 116 TYR B N 1
ATOM 2860 C CA . TYR B 1 116 ? 1.287 -26 -7.254 1 98.88 116 TYR B CA 1
ATOM 2861 C C . TYR B 1 116 ? 1.085 -24.734 -6.422 1 98.88 116 TYR B C 1
ATOM 2863 O O . TYR B 1 116 ? 0.698 -23.688 -6.953 1 98.88 116 TYR B O 1
ATOM 2871 N N . VAL B 1 117 ? 1.279 -24.844 -5.133 1 98.88 117 VAL B N 1
ATOM 2872 C CA . VAL B 1 117 ? 1.077 -23.719 -4.227 1 98.88 117 VAL B CA 1
ATOM 2873 C C . VAL B 1 117 ? 2.336 -23.484 -3.393 1 98.88 117 VAL B C 1
ATOM 2875 O O . VAL B 1 117 ? 2.764 -24.375 -2.646 1 98.88 117 VAL B O 1
ATOM 2878 N N . SER B 1 118 ? 2.992 -22.344 -3.621 1 98.81 118 SER B N 1
ATOM 2879 C CA . SER B 1 118 ? 4.098 -22 -2.729 1 98.81 118 SER B CA 1
ATOM 2880 C C . SER B 1 118 ? 3.594 -21.672 -1.326 1 98.81 118 SER B C 1
ATOM 2882 O O . SER B 1 118 ? 2.516 -21.094 -1.166 1 98.81 118 SER B O 1
ATOM 2884 N N . ASP B 1 119 ? 4.305 -22.031 -0.349 1 98.56 119 ASP B N 1
ATOM 2885 C CA . ASP B 1 119 ? 4.039 -21.734 1.055 1 98.56 119 ASP B CA 1
ATOM 2886 C C . ASP B 1 119 ? 5.191 -20.953 1.68 1 98.56 119 ASP B C 1
ATOM 2888 O O . ASP B 1 119 ? 6.281 -21.5 1.879 1 98.56 119 ASP B O 1
ATOM 2892 N N . SER B 1 120 ? 4.98 -19.656 1.971 1 98 120 SER B N 1
ATOM 2893 C CA . SER B 1 120 ? 6.051 -18.766 2.391 1 98 120 SER B CA 1
ATOM 2894 C C . SER B 1 120 ? 6.352 -18.922 3.877 1 98 120 SER B C 1
ATOM 2896 O O . SER B 1 120 ? 5.449 -18.844 4.711 1 98 120 SER B O 1
ATOM 2898 N N . TYR B 1 121 ? 7.5 -19.203 4.172 1 95.69 121 TYR B N 1
ATOM 2899 C CA . TYR B 1 121 ? 8.023 -19.219 5.535 1 95.69 121 TYR B CA 1
ATOM 2900 C C . TYR B 1 121 ? 9.125 -18.188 5.711 1 95.69 121 TYR B C 1
ATOM 2902 O O . TYR B 1 121 ? 9.898 -17.922 4.785 1 95.69 121 TYR B O 1
ATOM 2910 N N . PRO B 1 122 ? 9.141 -17.625 6.945 1 89.19 122 PRO B N 1
ATOM 2911 C CA . PRO B 1 122 ? 10.312 -16.797 7.219 1 89.19 122 PRO B CA 1
ATOM 2912 C C . PRO B 1 122 ? 11.625 -17.562 7.082 1 89.19 122 PRO B C 1
ATOM 2914 O O . PRO B 1 122 ? 11.656 -18.781 7.305 1 89.19 122 PRO B O 1
ATOM 2917 N N . PRO B 1 123 ? 12.758 -16.844 6.719 1 84 123 PRO B N 1
ATOM 2918 C CA . PRO B 1 123 ? 14.031 -17.516 6.469 1 84 123 PRO B CA 1
ATOM 2919 C C . PRO B 1 123 ? 14.508 -18.344 7.66 1 84 123 PRO B C 1
ATOM 2921 O O . PRO B 1 123 ? 15.164 -19.375 7.48 1 84 123 PRO B O 1
ATOM 2924 N N . ASP B 1 124 ? 14.141 -18.062 8.82 1 86.12 124 ASP B N 1
ATOM 2925 C CA . ASP B 1 124 ? 14.664 -18.75 10 1 86.12 124 ASP B CA 1
ATOM 2926 C C . ASP B 1 124 ? 13.703 -19.844 10.469 1 86.12 124 ASP B C 1
ATOM 2928 O O . ASP B 1 124 ? 13.969 -20.516 11.469 1 86.12 124 ASP B O 1
ATOM 2932 N N . VAL B 1 125 ? 12.656 -20.125 9.703 1 89.94 125 VAL B N 1
ATOM 2933 C CA . VAL B 1 125 ? 11.664 -21.141 10.07 1 89.94 125 VAL B CA 1
ATOM 2934 C C . VAL B 1 125 ? 11.594 -22.203 8.984 1 89.94 125 VAL B C 1
ATOM 2936 O O . VAL B 1 125 ? 11.25 -21.922 7.832 1 89.94 125 VAL B O 1
ATOM 2939 N N . PRO B 1 126 ? 11.906 -23.391 9.367 1 88.38 126 PRO B N 1
ATOM 2940 C CA . PRO B 1 126 ? 11.812 -24.469 8.367 1 88.38 126 PRO B CA 1
ATOM 2941 C C . PRO B 1 126 ? 10.375 -24.797 7.988 1 88.38 126 PRO B C 1
ATOM 2943 O O . PRO B 1 126 ? 9.469 -24.688 8.82 1 88.38 126 PRO B O 1
ATOM 2946 N N . GLY B 1 127 ? 10.039 -25.094 6.82 1 89.62 127 GLY B N 1
ATOM 2947 C CA . GLY B 1 127 ? 8.742 -25.531 6.32 1 89.62 127 GLY B CA 1
ATOM 2948 C C . GLY B 1 127 ? 8.758 -25.875 4.84 1 89.62 127 GLY B C 1
ATOM 2949 O O . GLY B 1 127 ? 9.766 -25.672 4.164 1 89.62 127 GLY B O 1
ATOM 2950 N N . PRO B 1 128 ? 7.703 -26.609 4.465 1 94.06 128 PRO B N 1
ATOM 2951 C CA . PRO B 1 128 ? 7.633 -26.906 3.033 1 94.06 128 PRO B CA 1
ATOM 2952 C C . PRO B 1 128 ? 7.59 -25.656 2.172 1 94.06 128 PRO B C 1
ATOM 2954 O O . PRO B 1 128 ? 7.035 -24.625 2.59 1 94.06 128 PRO B O 1
ATOM 2957 N N . SER B 1 129 ? 8.172 -25.797 1.036 1 96.44 129 SER B N 1
ATOM 2958 C CA . SER B 1 129 ? 8.18 -24.656 0.127 1 96.44 129 SER B CA 1
ATOM 2959 C C . SER B 1 129 ? 7.008 -24.703 -0.846 1 96.44 129 SER B C 1
ATOM 2961 O O . SER B 1 129 ? 6.48 -23.672 -1.248 1 96.44 129 SER B O 1
ATOM 2963 N N . VAL B 1 130 ? 6.613 -25.922 -1.234 1 98.75 130 VAL B N 1
ATOM 2964 C CA . VAL B 1 130 ? 5.59 -26.016 -2.271 1 98.75 130 VAL B CA 1
ATOM 2965 C C . VAL B 1 130 ? 4.688 -27.219 -1.996 1 98.75 130 VAL B C 1
ATOM 2967 O O . VAL B 1 130 ? 5.168 -28.328 -1.753 1 98.75 130 VAL B O 1
ATOM 2970 N N . PHE B 1 131 ? 3.408 -26.984 -1.978 1 98.81 131 PHE B N 1
ATOM 2971 C CA . PHE B 1 131 ? 2.383 -28.016 -1.998 1 98.81 131 PHE B CA 1
ATOM 2972 C C . PHE B 1 131 ? 1.888 -28.25 -3.418 1 98.81 131 PHE B C 1
ATOM 2974 O O . PHE B 1 131 ? 1.998 -27.375 -4.277 1 98.81 131 PHE B O 1
ATOM 2981 N N . ARG B 1 132 ? 1.384 -29.438 -3.635 1 98.75 132 ARG B N 1
ATOM 2982 C CA . ARG B 1 132 ? 0.684 -29.734 -4.879 1 98.75 132 ARG B CA 1
ATOM 2983 C C . ARG B 1 132 ? -0.668 -30.391 -4.605 1 98.75 132 ARG B C 1
ATOM 2985 O O . ARG B 1 132 ? -0.78 -31.266 -3.736 1 98.75 132 ARG B O 1
ATOM 2992 N N . PHE B 1 133 ? -1.618 -29.953 -5.293 1 98.56 133 PHE B N 1
ATOM 2993 C CA . PHE B 1 133 ? -2.969 -30.484 -5.148 1 98.56 133 PHE B CA 1
ATOM 2994 C C . PHE B 1 133 ? -3.508 -30.969 -6.492 1 98.56 133 PHE B C 1
ATOM 2996 O O . PHE B 1 133 ? -3.258 -30.328 -7.523 1 98.56 133 PHE B O 1
ATOM 3003 N N . THR B 1 134 ? -4.293 -32.062 -6.488 1 96.75 134 THR B N 1
ATOM 3004 C CA . THR B 1 134 ? -5.031 -32.531 -7.656 1 96.75 134 THR B CA 1
ATOM 3005 C C . THR B 1 134 ? -6.406 -31.875 -7.727 1 96.75 134 THR B C 1
ATOM 3007 O O . THR B 1 134 ? -6.852 -31.25 -6.762 1 96.75 134 THR B O 1
ATOM 3010 N N . PRO B 1 135 ? -7.016 -31.906 -8.859 1 93.25 135 PRO B N 1
ATOM 3011 C CA . PRO B 1 135 ? -8.297 -31.219 -9.039 1 93.25 135 PRO B CA 1
ATOM 3012 C C . PRO B 1 135 ? -9.344 -31.656 -8.016 1 93.25 135 PRO B C 1
ATOM 3014 O O . PRO B 1 135 ? -10.281 -30.906 -7.738 1 93.25 135 PRO B O 1
ATOM 3017 N N . ASP B 1 136 ? -9.211 -32.812 -7.434 1 91.19 136 ASP B N 1
ATOM 3018 C CA . ASP B 1 136 ? -10.203 -33.312 -6.477 1 91.19 136 ASP B CA 1
ATOM 3019 C C . ASP B 1 136 ? -9.891 -32.812 -5.066 1 91.19 136 ASP B C 1
ATOM 3021 O O . ASP B 1 136 ? -10.602 -33.125 -4.117 1 91.19 136 ASP B O 1
ATOM 3025 N N . GLY B 1 137 ? -8.773 -32.094 -4.961 1 91.5 137 GLY B N 1
ATOM 3026 C CA . GLY B 1 137 ? -8.43 -31.531 -3.672 1 91.5 137 GLY B CA 1
ATOM 3027 C C . GLY B 1 137 ? -7.406 -32.344 -2.9 1 91.5 137 GLY B C 1
ATOM 3028 O O . GLY B 1 137 ? -6.914 -31.891 -1.859 1 91.5 137 GLY B O 1
ATOM 3029 N N . SER B 1 138 ? -7.121 -33.562 -3.432 1 95.38 138 SER B N 1
ATOM 3030 C CA . SER B 1 138 ? -6.062 -34.344 -2.791 1 95.38 138 SER B CA 1
ATOM 3031 C C . SER B 1 138 ? -4.715 -33.625 -2.916 1 95.38 138 SER B C 1
ATOM 3033 O O . SER B 1 138 ? -4.379 -33.125 -3.98 1 95.38 138 SER B O 1
ATOM 3035 N N . GLY B 1 139 ? -3.955 -33.656 -1.724 1 97.69 139 GLY B N 1
ATOM 3036 C CA . GLY B 1 139 ? -2.727 -32.875 -1.708 1 97.69 139 GLY B CA 1
ATOM 3037 C C . GLY B 1 139 ? -1.521 -33.656 -1.254 1 97.69 139 GLY B C 1
ATOM 3038 O O . GLY B 1 139 ? -1.666 -34.719 -0.641 1 97.69 139 GLY B O 1
ATOM 3039 N N . THR B 1 140 ? -0.355 -33.219 -1.583 1 98.25 140 THR B N 1
ATOM 3040 C CA . THR B 1 140 ? 0.934 -33.688 -1.081 1 98.25 140 THR B CA 1
ATOM 3041 C C . THR B 1 140 ? 1.888 -32.5 -0.874 1 98.25 140 THR B C 1
ATOM 3043 O O . THR B 1 140 ? 1.71 -31.438 -1.47 1 98.25 140 THR B O 1
ATOM 3046 N N . ILE B 1 141 ? 2.824 -32.656 0.051 1 98.5 141 ILE B N 1
ATOM 3047 C CA . ILE B 1 141 ? 3.994 -31.797 0.055 1 98.5 141 ILE B CA 1
ATOM 3048 C C . ILE B 1 141 ? 4.902 -32.156 -1.123 1 98.5 141 ILE B C 1
ATOM 3050 O O . ILE B 1 141 ? 5.566 -33.188 -1.115 1 98.5 141 ILE B O 1
ATOM 3054 N N . TRP B 1 142 ? 4.879 -31.328 -2.1 1 98.62 142 TRP B N 1
ATOM 3055 C CA . TRP B 1 142 ? 5.613 -31.625 -3.326 1 98.62 142 TRP B CA 1
ATOM 3056 C C . TRP B 1 142 ? 7.102 -31.344 -3.158 1 98.62 142 TRP B C 1
ATOM 3058 O O . TRP B 1 142 ? 7.941 -32.125 -3.588 1 98.62 142 TRP B O 1
ATOM 3068 N N . TYR B 1 143 ? 7.41 -30.25 -2.602 1 98.31 143 TYR B N 1
ATOM 3069 C CA . TYR B 1 143 ? 8.789 -29.891 -2.293 1 98.31 143 TYR B CA 1
ATOM 3070 C C . TYR B 1 143 ? 8.922 -29.469 -0.834 1 98.31 143 TYR B C 1
ATOM 3072 O O . TYR B 1 143 ? 8.5 -28.375 -0.45 1 98.31 143 TYR B O 1
ATOM 3080 N N . ALA B 1 144 ? 9.648 -30.172 -0.057 1 96.06 144 ALA B N 1
ATOM 3081 C CA . ALA B 1 144 ? 9.633 -30.062 1.399 1 96.06 144 ALA B CA 1
ATOM 3082 C C . ALA B 1 144 ? 10.797 -29.219 1.897 1 96.06 144 ALA B C 1
ATOM 3084 O O . ALA B 1 144 ? 10.82 -28.812 3.061 1 96.06 144 ALA B O 1
ATOM 3085 N N . GLU B 1 145 ? 11.711 -28.984 1.021 1 94.25 145 GLU B N 1
ATOM 3086 C CA . GLU B 1 145 ? 12.914 -28.281 1.473 1 94.25 145 GLU B CA 1
ATOM 3087 C C . GLU B 1 145 ? 12.625 -26.812 1.752 1 94.25 145 GLU B C 1
ATOM 3089 O O . GLU B 1 145 ? 11.844 -26.188 1.036 1 94.25 145 GLU B O 1
ATOM 3094 N N . SER B 1 146 ? 13.305 -26.344 2.717 1 91.62 146 SER B N 1
ATOM 3095 C CA . SER B 1 146 ? 13.141 -24.938 3.098 1 91.62 146 SER B CA 1
ATOM 3096 C C . SER B 1 146 ? 13.562 -24 1.971 1 91.62 146 SER B C 1
ATOM 3098 O O . SER B 1 146 ? 14.43 -24.359 1.164 1 91.62 146 SER B O 1
ATOM 3100 N N . SER B 1 147 ? 12.945 -22.891 1.936 1 93.88 147 SER B N 1
ATOM 3101 C CA . SER B 1 147 ? 13.234 -21.812 0.99 1 93.88 147 SER B CA 1
ATOM 3102 C C . SER B 1 147 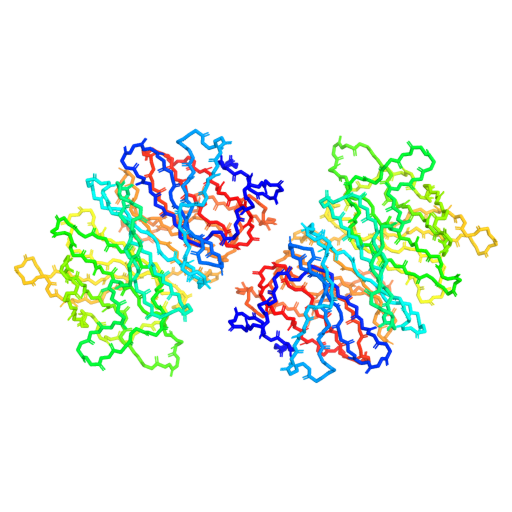? 13.32 -20.469 1.696 1 93.88 147 SER B C 1
ATOM 3104 O O . SER B 1 147 ? 12.852 -20.312 2.826 1 93.88 147 SER B O 1
ATOM 3106 N N . ALA B 1 148 ? 14.086 -19.531 1.11 1 94.94 148 ALA B N 1
ATOM 3107 C CA . ALA B 1 148 ? 14.18 -18.172 1.638 1 94.94 148 ALA B CA 1
ATOM 3108 C C . ALA B 1 148 ? 12.922 -17.375 1.316 1 94.94 148 ALA B C 1
ATOM 3110 O O . ALA B 1 148 ? 12.992 -16.344 0.653 1 94.94 148 ALA B O 1
ATOM 3111 N N . PHE B 1 149 ? 11.742 -17.938 1.845 1 97.5 149 PHE B N 1
ATOM 3112 C CA . PHE B 1 149 ? 10.43 -17.328 1.623 1 97.5 149 PHE B CA 1
ATOM 3113 C C . PHE B 1 149 ? 9.938 -17.594 0.208 1 97.5 149 PHE B C 1
ATOM 3115 O O . PHE B 1 149 ? 9.859 -16.688 -0.617 1 97.5 149 PHE B O 1
ATOM 3122 N N . ALA B 1 150 ? 9.547 -18.812 -0.043 1 98.25 150 ALA B N 1
ATOM 3123 C CA . ALA B 1 150 ? 8.977 -19.172 -1.334 1 98.25 150 ALA B CA 1
ATOM 3124 C C . ALA B 1 150 ? 7.762 -18.312 -1.663 1 98.25 150 ALA B C 1
ATOM 3126 O O . ALA B 1 150 ? 6.754 -18.344 -0.95 1 98.25 150 ALA B O 1
ATOM 3127 N N . ASN B 1 151 ? 7.871 -17.547 -2.689 1 98.44 151 ASN B N 1
ATOM 3128 C CA . ASN B 1 151 ? 6.848 -16.578 -3.074 1 98.44 151 ASN B CA 1
ATOM 3129 C C . ASN B 1 151 ? 6.246 -16.906 -4.438 1 98.44 151 ASN B C 1
ATOM 3131 O O . ASN B 1 151 ? 5.656 -17.969 -4.617 1 98.44 151 ASN B O 1
ATOM 3135 N N . GLY B 1 152 ? 6.441 -16.094 -5.457 1 98.75 152 GLY B N 1
ATOM 3136 C CA . GLY B 1 152 ? 5.906 -16.344 -6.785 1 98.75 152 GLY B CA 1
ATOM 3137 C C . GLY B 1 152 ? 6.418 -17.641 -7.395 1 98.75 152 GLY B C 1
ATOM 3138 O O . GLY B 1 152 ? 7.586 -18 -7.215 1 98.75 152 GLY B O 1
ATOM 3139 N N . ILE B 1 153 ? 5.539 -18.328 -8.141 1 98.88 153 ILE B N 1
ATOM 3140 C CA . ILE B 1 153 ? 5.957 -19.547 -8.836 1 98.88 153 ILE B CA 1
ATOM 3141 C C . ILE B 1 153 ? 5.406 -19.547 -10.258 1 98.88 153 ILE B C 1
ATOM 3143 O O . ILE B 1 153 ? 4.344 -18.969 -10.523 1 98.88 153 ILE B O 1
ATOM 3147 N N . ALA B 1 154 ? 6.125 -20.156 -11.102 1 98.69 154 ALA B N 1
ATOM 3148 C CA . ALA B 1 154 ? 5.719 -20.328 -12.492 1 98.69 154 ALA B CA 1
ATOM 3149 C C . ALA B 1 154 ? 6.23 -21.656 -13.047 1 98.69 154 ALA B C 1
ATOM 3151 O O . ALA B 1 154 ? 7.363 -22.062 -12.758 1 98.69 154 ALA B O 1
ATOM 3152 N N . LEU B 1 155 ? 5.398 -22.328 -13.727 1 98.38 155 LEU B N 1
ATOM 3153 C CA . LEU B 1 155 ? 5.82 -23.531 -14.445 1 98.38 155 LEU B CA 1
ATOM 3154 C C . LEU B 1 155 ? 6.543 -23.156 -15.734 1 98.38 155 LEU B C 1
ATOM 3156 O O . LEU B 1 155 ? 6.125 -22.234 -16.438 1 98.38 155 LEU B O 1
ATOM 3160 N N . ALA B 1 156 ? 7.613 -23.891 -15.992 1 97.62 156 ALA B N 1
ATOM 3161 C CA . ALA B 1 156 ? 8.234 -23.75 -17.297 1 97.62 156 ALA B CA 1
ATOM 3162 C C . ALA B 1 156 ? 7.227 -24.016 -18.422 1 97.62 156 ALA B C 1
ATOM 3164 O O . ALA B 1 156 ? 6.348 -24.875 -18.281 1 97.62 156 ALA B O 1
ATOM 3165 N N . PRO B 1 157 ? 7.449 -23.312 -19.578 1 95.25 157 PRO B N 1
ATOM 3166 C CA . PRO B 1 157 ? 6.492 -23.484 -20.672 1 95.25 157 PRO B CA 1
ATOM 3167 C C . PRO B 1 157 ? 6.344 -24.953 -21.094 1 95.25 157 PRO B C 1
ATOM 3169 O O . PRO B 1 157 ? 5.266 -25.359 -21.531 1 95.25 157 PRO B O 1
ATOM 3172 N N . ASP B 1 158 ? 7.406 -25.75 -20.969 1 95.31 158 ASP B N 1
ATOM 3173 C CA . ASP B 1 158 ? 7.348 -27.141 -21.391 1 95.31 158 ASP B CA 1
ATOM 3174 C C . ASP B 1 158 ? 7 -28.062 -20.219 1 95.31 158 ASP B C 1
ATOM 3176 O O . ASP B 1 158 ? 7.016 -29.281 -20.359 1 95.31 158 ASP B O 1
ATOM 3180 N N . GLY B 1 159 ? 6.75 -27.484 -19.078 1 96.38 159 GLY B N 1
ATOM 3181 C CA . GLY B 1 159 ? 6.332 -28.234 -17.906 1 96.38 159 GLY B CA 1
ATOM 3182 C C . GLY B 1 159 ? 7.477 -28.969 -17.234 1 96.38 159 GLY B C 1
ATOM 3183 O O . GLY B 1 159 ? 7.254 -29.781 -16.328 1 96.38 159 GLY B O 1
ATOM 3184 N N . SER B 1 160 ? 8.719 -28.656 -17.562 1 97.19 160 SER B N 1
ATOM 3185 C CA . SER B 1 160 ? 9.875 -29.438 -17.125 1 97.19 160 SER B CA 1
ATOM 3186 C C . SER B 1 160 ? 10.359 -28.984 -15.758 1 97.19 160 SER B C 1
ATOM 3188 O O . SER B 1 160 ? 11.18 -29.656 -15.133 1 97.19 160 SER B O 1
ATOM 3190 N N . ALA B 1 161 ? 9.844 -27.859 -15.328 1 98.44 161 ALA B N 1
ATOM 3191 C CA . ALA B 1 161 ? 10.359 -27.344 -14.062 1 98.44 161 ALA B CA 1
ATOM 3192 C C . ALA B 1 161 ? 9.391 -26.328 -13.453 1 98.44 161 ALA B C 1
ATOM 3194 O O . ALA B 1 161 ? 8.531 -25.781 -14.148 1 98.44 161 ALA B O 1
ATOM 3195 N N . LEU B 1 162 ? 9.547 -26.156 -12.156 1 98.75 162 LEU B N 1
ATOM 3196 C CA . LEU B 1 162 ? 8.883 -25.078 -11.414 1 98.75 162 LEU B CA 1
ATOM 3197 C C . LEU B 1 162 ? 9.891 -24.016 -11 1 98.75 162 LEU B C 1
ATOM 3199 O O . LEU B 1 162 ? 10.922 -24.328 -10.406 1 98.75 162 LEU B O 1
ATOM 3203 N N . TYR B 1 163 ? 9.641 -22.812 -11.391 1 98.5 163 TYR B N 1
ATOM 3204 C CA . TYR B 1 163 ? 10.445 -21.672 -10.969 1 98.5 163 TYR B CA 1
ATOM 3205 C C . TYR B 1 163 ? 9.836 -21 -9.742 1 98.5 163 TYR B C 1
ATOM 3207 O O . TYR B 1 163 ? 8.625 -20.781 -9.68 1 98.5 163 TYR B O 1
ATOM 3215 N N . VAL B 1 164 ? 10.664 -20.719 -8.766 1 98.69 164 VAL B N 1
ATOM 3216 C CA . VAL B 1 164 ? 10.211 -20.188 -7.484 1 98.69 164 VAL B CA 1
ATOM 3217 C C . VAL B 1 164 ? 11 -18.922 -7.148 1 98.69 164 VAL B C 1
ATOM 3219 O O . VAL B 1 164 ? 12.227 -18.953 -7.059 1 98.69 164 VAL B O 1
ATOM 3222 N N . ALA B 1 165 ? 10.336 -17.812 -7.07 1 98.69 165 ALA B N 1
ATOM 3223 C CA . ALA B 1 165 ? 10.969 -16.625 -6.508 1 98.69 165 ALA B CA 1
ATOM 3224 C C . ALA B 1 165 ? 11.219 -16.797 -5.012 1 98.69 165 ALA B C 1
ATOM 3226 O O . ALA B 1 165 ? 10.312 -17.156 -4.258 1 98.69 165 ALA B O 1
ATOM 3227 N N . GLU B 1 166 ? 12.359 -16.641 -4.582 1 97.88 166 GLU B N 1
ATOM 3228 C CA . GLU B 1 166 ? 12.719 -16.547 -3.168 1 97.88 166 GLU B CA 1
ATOM 3229 C C . GLU B 1 166 ? 13.039 -15.109 -2.77 1 97.88 166 GLU B C 1
ATOM 3231 O O . GLU B 1 166 ? 14.133 -14.617 -3.049 1 97.88 166 GLU B O 1
ATOM 3236 N N . SER B 1 167 ? 12.164 -14.5 -2.07 1 98 167 SER B N 1
ATOM 3237 C CA . SER B 1 167 ? 12.18 -13.055 -1.887 1 98 167 SER B CA 1
ATOM 3238 C C . SER B 1 167 ? 13.391 -12.609 -1.072 1 98 167 SER B C 1
ATOM 3240 O O . SER B 1 167 ? 13.898 -11.5 -1.255 1 98 167 SER B O 1
ATOM 3242 N N . PHE B 1 168 ? 13.852 -13.492 -0.212 1 95.56 168 PHE B N 1
ATOM 3243 C CA . PHE B 1 168 ? 14.906 -13.031 0.69 1 95.56 168 PHE B CA 1
ATOM 3244 C C . PHE B 1 168 ? 16.219 -13.758 0.411 1 95.56 168 PHE B C 1
ATOM 3246 O O . PHE B 1 168 ? 17.141 -13.719 1.228 1 95.56 168 PHE B O 1
ATOM 3253 N N . LEU B 1 169 ? 16.125 -14.547 -0.787 1 86.88 169 LEU B N 1
ATOM 3254 C CA . LEU B 1 169 ? 17.375 -15.086 -1.289 1 86.88 169 LEU B CA 1
ATOM 3255 C C . LEU B 1 169 ? 18.422 -13.984 -1.443 1 86.88 169 LEU B C 1
ATOM 3257 O O . LEU B 1 169 ? 19.547 -14.117 -0.971 1 86.88 169 LEU B O 1
ATOM 3261 N N . PRO B 1 170 ? 18.078 -12.711 -2.387 1 96.88 170 PRO B N 1
ATOM 3262 C CA . PRO B 1 170 ? 16.875 -12.688 -3.242 1 96.88 170 PRO B CA 1
ATOM 3263 C C . PRO B 1 170 ? 17.172 -13.164 -4.664 1 96.88 170 PRO B C 1
ATOM 3265 O O . PRO B 1 170 ? 18.203 -12.828 -5.234 1 96.88 170 PRO B O 1
ATOM 3268 N N . GLY B 1 171 ? 16.312 -13.898 -5.219 1 97.38 171 GLY B N 1
ATOM 3269 C CA . GLY B 1 171 ? 16.5 -14.477 -6.539 1 97.38 171 GLY B CA 1
ATOM 3270 C C . GLY B 1 171 ? 15.438 -15.492 -6.91 1 97.38 171 GLY B C 1
ATOM 3271 O O . GLY B 1 171 ? 14.375 -15.531 -6.293 1 97.38 171 GLY B O 1
ATOM 3272 N N . VAL B 1 172 ? 15.688 -16.203 -7.984 1 97.94 172 VAL B N 1
ATOM 3273 C CA . VAL B 1 172 ? 14.781 -17.234 -8.484 1 97.94 172 VAL B CA 1
ATOM 3274 C C . VAL B 1 172 ? 15.5 -18.578 -8.539 1 97.94 172 VAL B C 1
ATOM 3276 O O . VAL B 1 172 ? 16.656 -18.656 -8.969 1 97.94 172 VAL B O 1
ATOM 3279 N N . ARG B 1 173 ? 14.828 -19.562 -8.062 1 97.44 173 ARG B N 1
ATOM 3280 C CA . ARG B 1 173 ? 15.289 -20.938 -8.164 1 97.44 173 ARG B CA 1
ATOM 3281 C C . ARG B 1 173 ? 14.406 -21.75 -9.109 1 97.44 173 ARG B C 1
ATOM 3283 O O . ARG B 1 173 ? 13.258 -21.375 -9.359 1 97.44 173 ARG B O 1
ATOM 3290 N N . ARG B 1 174 ? 15.016 -22.75 -9.609 1 97.38 174 ARG B N 1
ATOM 3291 C CA . ARG B 1 174 ? 14.32 -23.703 -10.469 1 97.38 174 ARG B CA 1
ATOM 3292 C C . ARG B 1 174 ? 14.359 -25.109 -9.883 1 97.38 174 ARG B C 1
ATOM 3294 O O . ARG B 1 174 ? 15.406 -25.578 -9.445 1 97.38 174 ARG B O 1
ATOM 3301 N N . ILE B 1 175 ? 13.211 -25.734 -9.773 1 98.56 175 ILE B N 1
ATOM 3302 C CA . ILE B 1 175 ? 13.094 -27.125 -9.344 1 98.56 175 ILE B CA 1
ATOM 3303 C C . ILE B 1 175 ? 12.648 -27.984 -10.523 1 98.56 175 ILE B C 1
ATOM 3305 O O . ILE B 1 175 ? 11.562 -27.797 -11.07 1 98.56 175 ILE B O 1
ATOM 3309 N N . ALA B 1 176 ? 13.477 -28.922 -10.852 1 98.62 176 ALA B N 1
ATOM 3310 C CA . ALA B 1 176 ? 13.141 -29.812 -11.961 1 98.62 176 ALA B CA 1
ATOM 3311 C C . ALA B 1 176 ? 11.922 -30.656 -11.625 1 98.62 176 ALA B C 1
ATOM 3313 O O . ALA B 1 176 ? 11.68 -30.984 -10.461 1 98.62 176 ALA B O 1
ATOM 3314 N N . ILE B 1 177 ? 11.164 -30.969 -12.633 1 98.44 177 ILE B N 1
ATOM 3315 C CA . ILE B 1 177 ? 10.031 -31.875 -12.508 1 98.44 177 ILE B CA 1
ATOM 3316 C C . ILE B 1 177 ? 10.289 -33.156 -13.312 1 98.44 177 ILE B C 1
ATOM 3318 O O . ILE B 1 177 ? 10.516 -33.094 -14.523 1 98.44 177 ILE B O 1
ATOM 3322 N N . ASP B 1 178 ? 10.219 -34.281 -12.633 1 97.38 178 ASP B N 1
ATOM 3323 C CA . ASP B 1 178 ? 10.383 -35.562 -13.328 1 97.38 178 ASP B CA 1
ATOM 3324 C C . ASP B 1 178 ? 9.258 -35.781 -14.336 1 97.38 178 ASP B C 1
ATOM 3326 O O . ASP B 1 178 ? 8.086 -35.75 -13.977 1 97.38 178 ASP B O 1
ATOM 3330 N N . PRO B 1 179 ? 9.602 -36.031 -15.555 1 93.75 179 PRO B N 1
ATOM 3331 C CA . PRO B 1 179 ? 8.562 -36.094 -16.594 1 93.75 179 PRO B CA 1
ATOM 3332 C C . PRO B 1 179 ? 7.664 -37.312 -16.422 1 93.75 179 PRO B C 1
ATOM 3334 O O . PRO B 1 179 ? 6.527 -37.344 -16.906 1 93.75 179 PRO B O 1
ATOM 3337 N N . GLU B 1 180 ? 8.109 -38.344 -15.75 1 94.06 180 GLU B N 1
ATOM 3338 C CA . GLU B 1 180 ? 7.34 -39.594 -15.602 1 94.06 180 GLU B CA 1
ATOM 3339 C C . GLU B 1 180 ? 6.492 -39.562 -14.328 1 94.06 180 GLU B C 1
ATOM 3341 O O . GLU B 1 180 ? 5.309 -39.906 -14.359 1 94.06 180 GLU B O 1
ATOM 3346 N N . THR B 1 181 ? 7.027 -39.062 -13.242 1 94.31 181 THR B N 1
ATOM 3347 C CA . THR B 1 181 ? 6.355 -39.188 -11.953 1 94.31 181 THR B CA 1
ATOM 3348 C C . THR B 1 181 ? 5.82 -37.844 -11.5 1 94.31 181 THR B C 1
ATOM 3350 O O . THR B 1 181 ? 5.023 -37.75 -10.562 1 94.31 181 THR B O 1
ATOM 3353 N N . SER B 1 182 ? 6.312 -36.719 -12.141 1 95.44 182 SER B N 1
ATOM 3354 C CA . SER B 1 182 ? 6 -35.344 -11.773 1 95.44 182 SER B CA 1
ATOM 3355 C C . SER B 1 182 ? 6.562 -35 -10.406 1 95.44 182 SER B C 1
ATOM 3357 O O . SER B 1 182 ? 6.117 -34.062 -9.766 1 95.44 182 SER B O 1
ATOM 3359 N N . ALA B 1 183 ? 7.504 -35.844 -9.898 1 97.19 183 ALA B N 1
ATOM 3360 C CA . ALA B 1 183 ? 8.172 -35.562 -8.633 1 97.19 183 ALA B CA 1
ATOM 3361 C C . ALA B 1 183 ? 9.234 -34.469 -8.789 1 97.19 183 ALA B C 1
ATOM 3363 O O . ALA B 1 183 ? 9.742 -34.25 -9.891 1 97.19 183 ALA B O 1
ATOM 3364 N N . PRO B 1 184 ? 9.453 -33.812 -7.648 1 98.25 184 PRO B N 1
ATOM 3365 C CA . PRO B 1 184 ? 10.516 -32.812 -7.742 1 98.25 184 PRO B CA 1
ATOM 3366 C C . PRO B 1 184 ? 11.906 -33.438 -7.887 1 98.25 184 PRO B C 1
ATOM 3368 O O . PRO B 1 184 ? 12.156 -34.5 -7.352 1 98.25 184 PRO B O 1
ATOM 3371 N N . GLY B 1 185 ? 12.758 -32.688 -8.594 1 97.69 185 GLY B N 1
ATOM 3372 C CA . GLY B 1 185 ? 14.148 -33.094 -8.766 1 97.69 185 GLY B CA 1
ATOM 3373 C C . GLY B 1 185 ? 15.117 -32.062 -8.227 1 97.69 185 GLY B C 1
ATOM 3374 O O . GLY B 1 185 ? 14.93 -31.531 -7.121 1 97.69 185 GLY B O 1
ATOM 3375 N N . ALA B 1 186 ? 16.172 -31.859 -8.945 1 96.69 186 ALA B N 1
ATOM 3376 C CA . ALA B 1 186 ? 17.25 -30.969 -8.523 1 96.69 186 ALA B CA 1
ATOM 3377 C C . ALA B 1 186 ? 16.75 -29.531 -8.43 1 96.69 186 ALA B C 1
ATOM 3379 O O . ALA B 1 186 ? 15.914 -29.094 -9.234 1 96.69 186 ALA B O 1
ATOM 3380 N N . ARG B 1 187 ? 17.172 -28.812 -7.43 1 96.62 187 ARG B N 1
ATOM 3381 C CA . ARG B 1 187 ? 16.953 -27.375 -7.258 1 96.62 187 ARG B CA 1
ATOM 3382 C C . ARG B 1 187 ? 18.203 -26.578 -7.629 1 96.62 187 ARG B C 1
ATOM 3384 O O . ARG B 1 187 ? 19.266 -26.781 -7.051 1 96.62 187 ARG B O 1
ATOM 3391 N N . ASP B 1 188 ? 18.062 -25.672 -8.586 1 95.44 188 ASP B N 1
ATOM 3392 C CA . ASP B 1 188 ? 19.203 -24.891 -9.07 1 95.44 188 ASP B CA 1
ATOM 3393 C C . ASP B 1 188 ? 18.906 -23.391 -8.992 1 95.44 188 ASP B C 1
ATOM 3395 O O . ASP B 1 188 ? 17.75 -22.969 -9.117 1 95.44 188 ASP B O 1
ATOM 3399 N N . LEU B 1 189 ? 20.031 -22.672 -8.797 1 96 189 LEU B N 1
ATOM 3400 C CA . LEU B 1 189 ? 19.922 -21.219 -8.852 1 96 189 LEU B CA 1
ATOM 3401 C C . LEU B 1 189 ? 19.828 -20.734 -10.289 1 96 189 LEU B C 1
ATOM 3403 O O . LEU B 1 189 ? 20.688 -21.062 -11.117 1 96 189 LEU B O 1
ATOM 3407 N N . VAL B 1 190 ? 18.781 -20 -10.594 1 96.88 190 VAL B N 1
ATOM 3408 C CA . VAL B 1 190 ? 18.625 -19.422 -11.922 1 96.88 190 VAL B CA 1
ATOM 3409 C C . VAL B 1 190 ? 19.312 -18.047 -11.977 1 96.88 190 VAL B C 1
ATOM 3411 O O . VAL B 1 190 ? 20.062 -17.766 -12.914 1 96.88 190 VAL B O 1
ATOM 3414 N N . VAL B 1 191 ? 19.047 -17.219 -10.961 1 97.69 191 VAL B N 1
ATOM 3415 C CA . VAL B 1 191 ? 19.594 -15.867 -10.938 1 97.69 191 VAL B CA 1
ATOM 3416 C C . VAL B 1 191 ? 19.547 -15.32 -9.508 1 97.69 191 VAL B C 1
ATOM 3418 O O . VAL B 1 191 ? 18.609 -15.609 -8.758 1 97.69 191 VAL B O 1
ATOM 3421 N N . GLU B 1 192 ? 20.531 -14.586 -9.102 1 97.31 192 GLU B N 1
ATOM 3422 C CA . GLU B 1 192 ? 20.5 -13.734 -7.906 1 97.31 192 GLU B CA 1
ATOM 3423 C C . GLU B 1 192 ? 20.109 -12.305 -8.258 1 97.31 192 GLU B C 1
ATOM 3425 O O . GLU B 1 192 ? 20.516 -11.781 -9.297 1 97.31 192 GLU B O 1
ATOM 3430 N N . LEU B 1 193 ? 19.359 -11.68 -7.438 1 98 193 LEU B N 1
ATOM 3431 C CA . LEU B 1 193 ? 18.891 -10.32 -7.68 1 98 193 LEU B CA 1
ATOM 3432 C C . LEU B 1 193 ? 19.141 -9.438 -6.465 1 98 193 LEU B C 1
ATOM 3434 O O . LEU B 1 193 ? 18.188 -8.922 -5.863 1 98 193 LEU B O 1
ATOM 3438 N N . PRO B 1 194 ? 20.406 -9.211 -6.156 1 97.19 194 PRO B N 1
ATOM 3439 C CA . PRO B 1 194 ? 20.688 -8.383 -4.984 1 97.19 194 PRO B CA 1
ATOM 3440 C C . PRO B 1 194 ? 20.047 -6.992 -5.07 1 97.19 194 PRO B C 1
ATOM 3442 O O . PRO B 1 194 ? 19.984 -6.414 -6.156 1 97.19 194 PRO B O 1
ATOM 3445 N N . GLY B 1 195 ? 19.625 -6.477 -3.924 1 97.38 195 GLY B N 1
ATOM 3446 C CA . GLY B 1 195 ? 19.062 -5.141 -3.859 1 97.38 195 GLY B CA 1
ATOM 3447 C C . GLY B 1 195 ? 17.594 -5.102 -4.23 1 97.38 195 GLY B C 1
ATOM 3448 O O . GLY B 1 195 ? 16.984 -4.027 -4.305 1 97.38 195 GLY B O 1
ATOM 3449 N N . THR B 1 196 ? 17.016 -6.262 -4.512 1 98.38 196 THR B N 1
ATOM 3450 C CA . THR B 1 196 ? 15.594 -6.332 -4.848 1 98.38 196 THR B CA 1
ATOM 3451 C C . THR B 1 196 ? 14.859 -7.25 -3.875 1 98.38 196 THR B C 1
ATOM 3453 O O . THR B 1 196 ? 15.484 -7.914 -3.045 1 98.38 196 THR B O 1
ATOM 3456 N N . VAL B 1 197 ? 13.594 -7.176 -3.9 1 98.56 197 VAL B N 1
ATOM 3457 C CA . VAL B 1 197 ? 12.703 -8.141 -3.268 1 98.56 197 VAL B CA 1
ATOM 3458 C C . VAL B 1 197 ? 11.82 -8.797 -4.324 1 98.56 197 VAL B C 1
ATOM 3460 O O . VAL B 1 197 ? 10.703 -8.344 -4.578 1 98.56 197 VAL B O 1
ATOM 3463 N N . PRO B 1 198 ? 12.344 -9.875 -4.953 1 98.75 198 PRO B N 1
ATOM 3464 C CA . PRO B 1 198 ? 11.516 -10.555 -5.953 1 98.75 198 PRO B CA 1
ATOM 3465 C C . PRO B 1 198 ? 10.242 -11.156 -5.352 1 98.75 198 PRO B C 1
ATOM 3467 O O . PRO B 1 198 ? 10.273 -11.664 -4.227 1 98.75 198 PRO B O 1
ATOM 3470 N N . ASP B 1 199 ? 9.141 -11.055 -6.051 1 98.69 199 ASP B N 1
ATOM 3471 C CA . ASP B 1 199 ? 7.836 -11.5 -5.57 1 98.69 199 ASP B CA 1
ATOM 3472 C C . ASP B 1 199 ? 7.188 -12.461 -6.566 1 98.69 199 ASP B C 1
ATOM 3474 O O . ASP B 1 199 ? 7.418 -13.672 -6.512 1 98.69 199 ASP B O 1
ATOM 3478 N N . GLY B 1 200 ? 6.562 -11.945 -7.621 1 98.75 200 GLY B N 1
ATOM 3479 C CA . GLY B 1 200 ? 5.926 -12.781 -8.625 1 98.75 200 GLY B CA 1
ATOM 3480 C C . GLY B 1 200 ? 6.809 -13.047 -9.828 1 98.75 200 GLY B C 1
ATOM 3481 O O . GLY B 1 200 ? 7.691 -12.25 -10.148 1 98.75 200 GLY B O 1
ATOM 3482 N N . VAL B 1 201 ? 6.57 -14.18 -10.516 1 98.81 201 VAL B N 1
ATOM 3483 C CA . VAL B 1 201 ? 7.297 -14.531 -11.727 1 98.81 201 VAL B CA 1
ATOM 3484 C C . VAL B 1 201 ? 6.34 -15.141 -12.75 1 98.81 201 VAL B C 1
ATOM 3486 O O . VAL B 1 201 ? 5.336 -15.75 -12.375 1 98.81 201 VAL B O 1
ATOM 3489 N N . ALA B 1 202 ? 6.648 -15.016 -13.938 1 98.69 202 ALA B N 1
ATOM 3490 C CA . ALA B 1 202 ? 5.906 -15.625 -15.039 1 98.69 202 ALA B CA 1
ATOM 3491 C C . ALA B 1 202 ? 6.77 -15.711 -16.297 1 98.69 202 ALA B C 1
ATOM 3493 O O . ALA B 1 202 ? 7.727 -14.953 -16.453 1 98.69 202 ALA B O 1
ATOM 3494 N N . PHE B 1 203 ? 6.484 -16.641 -17.125 1 98.06 203 PHE B N 1
ATOM 3495 C CA . PHE B 1 203 ? 7.102 -16.688 -18.438 1 98.06 203 PHE B CA 1
ATOM 3496 C C . PHE B 1 203 ? 6.309 -15.859 -19.438 1 98.06 203 PHE B C 1
ATOM 3498 O O . PHE B 1 203 ? 5.078 -15.938 -19.484 1 98.06 203 PHE B O 1
ATOM 3505 N N . GLY B 1 204 ? 7.031 -15.047 -20.188 1 97.81 204 GLY B N 1
ATOM 3506 C CA . GLY B 1 204 ? 6.402 -14.219 -21.203 1 97.81 204 GLY B CA 1
ATOM 3507 C C . GLY B 1 204 ? 6.234 -14.938 -22.531 1 97.81 204 GLY B C 1
ATOM 3508 O O . GLY B 1 204 ? 6.664 -16.078 -22.688 1 97.81 204 GLY B O 1
ATOM 3509 N N . PRO B 1 205 ? 5.566 -14.188 -23.469 1 96.75 205 PRO B N 1
ATOM 3510 C CA . PRO B 1 205 ? 5.352 -14.781 -24.781 1 96.75 205 PRO B CA 1
ATOM 3511 C C . PRO B 1 205 ? 6.656 -15.039 -25.531 1 96.75 205 PRO B C 1
ATOM 3513 O O . PRO B 1 205 ? 6.68 -15.828 -26.484 1 96.75 205 PRO B O 1
ATOM 3516 N N . ASP B 1 206 ? 7.707 -14.398 -25.172 1 95.5 206 ASP B N 1
ATOM 3517 C CA . ASP B 1 206 ? 9.016 -14.594 -25.781 1 95.5 206 ASP B CA 1
ATOM 3518 C C . ASP B 1 206 ? 9.742 -15.789 -25.172 1 95.5 206 ASP B C 1
ATOM 3520 O O . ASP B 1 206 ? 10.875 -16.094 -25.531 1 95.5 206 ASP B O 1
ATOM 3524 N N . GLY B 1 207 ? 9.133 -16.406 -24.188 1 95.94 207 GLY B N 1
ATOM 3525 C CA . GLY B 1 207 ? 9.695 -17.578 -23.547 1 95.94 207 GLY B CA 1
ATOM 3526 C C . GLY B 1 207 ? 10.664 -17.25 -22.438 1 95.94 207 GLY B C 1
ATOM 3527 O O . GLY B 1 207 ? 11.281 -18.156 -21.859 1 95.94 207 GLY B O 1
ATOM 3528 N N . LEU B 1 208 ? 10.773 -16.016 -22.109 1 97.12 208 LEU B N 1
ATOM 3529 C CA . LEU B 1 208 ? 11.719 -15.617 -21.062 1 97.12 208 LEU B CA 1
ATOM 3530 C C . LEU B 1 208 ? 11 -15.406 -19.734 1 97.12 208 LEU B C 1
ATOM 3532 O O . LEU B 1 208 ? 9.781 -15.258 -19.703 1 97.12 208 LEU B O 1
ATOM 3536 N N . LEU B 1 209 ? 11.82 -15.461 -18.672 1 98.06 209 LEU B N 1
ATOM 3537 C CA . LEU B 1 209 ? 11.297 -15.32 -17.312 1 98.06 209 LEU B CA 1
ATOM 3538 C C . LEU B 1 209 ? 11.234 -13.859 -16.891 1 98.06 209 LEU B C 1
ATOM 3540 O O . LEU B 1 209 ? 12.227 -13.125 -17.031 1 98.06 209 LEU B O 1
ATOM 3544 N N . TYR B 1 210 ? 10.109 -13.43 -16.469 1 98.81 210 TYR B N 1
ATOM 3545 C CA . TYR B 1 210 ? 9.906 -12.094 -15.922 1 98.81 210 TYR B CA 1
ATOM 3546 C C . TYR B 1 210 ? 9.711 -12.148 -14.414 1 98.81 210 TYR B C 1
ATOM 3548 O O . TYR B 1 210 ? 9.055 -13.055 -13.898 1 98.81 210 TYR B O 1
ATOM 3556 N N . VAL B 1 211 ? 10.32 -11.211 -13.719 1 98.88 211 VAL B N 1
ATOM 3557 C CA . VAL B 1 211 ? 10.281 -11.148 -12.258 1 98.88 211 VAL B CA 1
ATOM 3558 C C . VAL B 1 211 ? 9.766 -9.773 -11.812 1 98.88 211 VAL B C 1
ATOM 3560 O O . VAL B 1 211 ? 10.359 -8.75 -12.148 1 98.88 211 VAL B O 1
ATOM 3563 N N . ALA B 1 212 ? 8.625 -9.773 -11.195 1 98.88 212 ALA B N 1
ATOM 3564 C CA . ALA B 1 212 ? 8.18 -8.562 -10.516 1 98.88 212 ALA B CA 1
ATOM 3565 C C . ALA B 1 212 ? 8.938 -8.359 -9.203 1 98.88 212 ALA B C 1
ATOM 3567 O O . ALA B 1 212 ? 8.977 -9.266 -8.367 1 98.88 212 ALA B O 1
ATOM 3568 N N . CYS B 1 213 ? 9.508 -7.219 -9.07 1 98.88 213 CYS B N 1
ATOM 3569 C CA . CYS B 1 213 ? 10.219 -6.91 -7.836 1 98.88 213 CYS B CA 1
ATOM 3570 C C . CYS B 1 213 ? 9.43 -5.938 -6.977 1 98.88 213 CYS B C 1
ATOM 3572 O O . CYS B 1 213 ? 9.281 -4.766 -7.328 1 98.88 213 CYS B O 1
ATOM 3574 N N . TYR B 1 214 ? 8.938 -6.449 -5.855 1 98.75 214 TYR B N 1
ATOM 3575 C CA . TYR B 1 214 ? 8.25 -5.637 -4.859 1 98.75 214 TYR B CA 1
ATOM 3576 C C . TYR B 1 214 ? 9.039 -4.379 -4.539 1 98.75 214 TYR B C 1
ATOM 3578 O O . TYR B 1 214 ? 8.492 -3.273 -4.539 1 98.75 214 TYR B O 1
ATOM 3586 N N . GLU B 1 215 ? 10.18 -4.477 -4.305 1 98.5 215 GLU B N 1
ATOM 3587 C CA . GLU B 1 215 ? 11.141 -3.379 -4.234 1 98.5 215 GLU B CA 1
ATOM 3588 C C . GLU B 1 215 ? 12.281 -3.58 -5.23 1 98.5 215 GLU B C 1
ATOM 3590 O O . GLU B 1 215 ? 12.734 -4.707 -5.438 1 98.5 215 GLU B O 1
ATOM 3595 N N . PRO B 1 216 ? 12.773 -2.543 -5.867 1 97.94 216 PRO B N 1
ATOM 3596 C CA . PRO B 1 216 ? 12.359 -1.136 -5.844 1 97.94 216 PRO B CA 1
ATOM 3597 C C . PRO B 1 216 ? 11.336 -0.804 -6.922 1 97.94 216 PRO B C 1
ATOM 3599 O O . PRO B 1 216 ? 11.477 0.194 -7.633 1 97.94 216 PRO B O 1
ATOM 3602 N N . SER B 1 217 ? 10.195 -1.496 -6.992 1 98.62 217 SER B N 1
ATOM 3603 C CA . SER B 1 217 ? 9.094 -1.295 -7.93 1 98.62 217 SER B CA 1
ATOM 3604 C C . SER B 1 217 ? 9.578 -1.387 -9.375 1 98.62 217 SER B C 1
ATOM 3606 O O . SER B 1 217 ? 9.406 -0.444 -10.148 1 98.62 217 SER B O 1
ATOM 3608 N N . GLN B 1 218 ? 9.992 -2.514 -9.703 1 98.56 218 GLN B N 1
ATOM 3609 C CA . GLN B 1 218 ? 10.484 -2.727 -11.062 1 98.56 218 GLN B CA 1
ATOM 3610 C C . GLN B 1 218 ? 10.141 -4.129 -11.555 1 98.56 218 GLN B C 1
ATOM 3612 O O . GLN B 1 218 ? 9.766 -4.996 -10.758 1 98.56 218 GLN B O 1
ATOM 3617 N N . ILE B 1 219 ? 10.203 -4.348 -12.844 1 98.88 219 ILE B N 1
ATOM 3618 C CA . ILE B 1 219 ? 10.047 -5.629 -13.516 1 98.88 219 ILE B CA 1
ATOM 3619 C C . ILE B 1 219 ? 11.344 -5.984 -14.25 1 98.88 219 ILE B C 1
ATOM 3621 O O . ILE B 1 219 ? 11.883 -5.164 -14.992 1 98.88 219 ILE B O 1
ATOM 3625 N N . LEU B 1 220 ? 11.789 -7.148 -13.961 1 98.81 220 LEU B N 1
ATOM 3626 C CA . LEU B 1 220 ? 13 -7.645 -14.602 1 98.81 220 LEU B CA 1
ATOM 3627 C C . LEU B 1 220 ? 12.688 -8.773 -15.57 1 98.81 220 LEU B C 1
ATOM 3629 O O . LEU B 1 220 ? 11.68 -9.477 -15.414 1 98.81 220 LEU B O 1
ATOM 3633 N N . ARG B 1 221 ? 13.477 -8.859 -16.547 1 98.56 221 ARG B N 1
ATOM 3634 C CA . ARG B 1 221 ? 13.484 -9.992 -17.469 1 98.56 221 ARG B CA 1
ATOM 3635 C C . ARG B 1 221 ? 14.812 -10.734 -17.422 1 98.56 221 ARG B C 1
ATOM 3637 O O . ARG B 1 221 ? 15.875 -10.125 -17.516 1 98.56 221 ARG B O 1
ATOM 3644 N N . VAL B 1 222 ? 14.719 -12.016 -17.172 1 97.81 222 VAL B N 1
ATOM 3645 C CA . VAL B 1 222 ? 15.898 -12.859 -17.062 1 97.81 222 VAL B CA 1
ATOM 3646 C C . VAL B 1 222 ? 16.125 -13.625 -18.375 1 97.81 222 VAL B C 1
ATOM 3648 O O . VAL B 1 222 ? 15.258 -14.391 -18.797 1 97.81 222 VAL B O 1
ATOM 3651 N N . ARG B 1 223 ? 17.297 -13.422 -18.938 1 91.12 223 ARG B N 1
ATOM 3652 C CA . ARG B 1 223 ? 17.625 -14.109 -20.188 1 91.12 223 ARG B CA 1
ATOM 3653 C C . ARG B 1 223 ? 18.203 -15.5 -19.906 1 91.12 223 ARG B C 1
ATOM 3655 O O . ARG B 1 223 ? 18.5 -15.836 -18.75 1 91.12 223 ARG B O 1
ATOM 3662 N N . ALA B 1 224 ? 18.297 -16.281 -20.953 1 82.69 224 ALA B N 1
ATOM 3663 C CA . ALA B 1 224 ? 18.719 -17.672 -20.828 1 82.69 224 ALA B CA 1
ATOM 3664 C C . ALA B 1 224 ? 20.141 -17.781 -20.297 1 82.69 224 ALA B C 1
ATOM 3666 O O . ALA B 1 224 ? 20.484 -18.734 -19.594 1 82.69 224 ALA B O 1
ATOM 3667 N N . ASP B 1 225 ? 20.906 -16.75 -20.547 1 85.94 225 ASP B N 1
ATOM 3668 C CA . ASP B 1 225 ? 22.297 -16.797 -20.109 1 85.94 225 ASP B CA 1
ATOM 3669 C C . ASP B 1 225 ? 22.453 -16.25 -18.703 1 85.94 225 ASP B C 1
ATOM 3671 O O . ASP B 1 225 ? 23.562 -16.141 -18.172 1 85.94 225 ASP B O 1
ATOM 3675 N N . GLY B 1 226 ? 21.328 -15.883 -18.109 1 85.56 226 GLY B N 1
ATOM 3676 C CA . GLY B 1 226 ? 21.359 -15.406 -16.734 1 85.56 226 GLY B CA 1
ATOM 3677 C C . GLY B 1 226 ? 21.422 -13.891 -16.625 1 85.56 226 GLY B C 1
ATOM 3678 O O . GLY B 1 226 ? 21.281 -13.336 -15.531 1 85.56 226 GLY B O 1
ATOM 3679 N N . SER B 1 227 ? 21.672 -13.281 -17.75 1 94.19 227 SER B N 1
ATOM 3680 C CA . SER B 1 227 ? 21.688 -11.82 -17.703 1 94.19 227 SER B CA 1
ATOM 3681 C C . SER B 1 227 ? 20.297 -11.266 -17.422 1 94.19 227 SER B C 1
ATOM 3683 O O . SER B 1 227 ? 19.281 -11.875 -17.797 1 94.19 227 SER B O 1
ATOM 3685 N N . VAL B 1 228 ? 20.297 -10.102 -16.703 1 98.12 228 VAL B N 1
ATOM 3686 C CA . VAL B 1 228 ? 19.047 -9.516 -16.234 1 98.12 228 VAL B CA 1
ATOM 3687 C C . VAL B 1 228 ? 18.844 -8.141 -16.875 1 98.12 228 VAL B C 1
ATOM 3689 O O . VAL B 1 228 ? 19.781 -7.328 -16.922 1 98.12 228 VAL B O 1
ATOM 3692 N N . GLU B 1 229 ? 17.672 -7.957 -17.438 1 97.5 229 GLU B N 1
ATOM 3693 C CA . GLU B 1 229 ? 17.281 -6.672 -18 1 97.5 229 GLU B CA 1
ATOM 3694 C C . GLU B 1 229 ? 16.109 -6.059 -17.25 1 97.5 229 GLU B C 1
ATOM 3696 O O . GLU B 1 229 ? 15.188 -6.766 -16.844 1 97.5 229 GLU B O 1
ATOM 3701 N N . THR B 1 230 ? 16.219 -4.684 -17 1 98.19 230 THR B N 1
ATOM 3702 C CA . THR B 1 230 ? 15.062 -3.979 -16.453 1 98.19 230 THR B CA 1
ATOM 3703 C C . THR B 1 230 ? 14.047 -3.664 -17.547 1 98.19 230 THR B C 1
ATOM 3705 O O . THR B 1 230 ? 14.352 -2.939 -18.5 1 98.19 230 THR B O 1
ATOM 3708 N N . VAL B 1 231 ? 12.852 -4.18 -17.391 1 98.06 231 VAL B N 1
ATOM 3709 C CA . VAL B 1 231 ? 11.773 -3.994 -18.359 1 98.06 231 VAL B CA 1
ATOM 3710 C C . VAL B 1 231 ? 10.984 -2.734 -18.016 1 98.06 231 VAL B C 1
ATOM 3712 O O . VAL B 1 231 ? 10.555 -1.998 -18.906 1 98.06 231 VAL B O 1
ATOM 3715 N N . ALA B 1 232 ? 10.758 -2.527 -16.828 1 98.56 232 ALA B N 1
ATOM 3716 C CA . ALA B 1 232 ? 10.023 -1.377 -16.297 1 98.56 232 ALA B CA 1
ATOM 3717 C C . ALA B 1 232 ? 10.5 -1.024 -14.891 1 98.56 232 ALA B C 1
ATOM 3719 O O . ALA B 1 232 ? 10.859 -1.909 -14.109 1 98.56 232 ALA B O 1
ATOM 3720 N N . HIS B 1 233 ? 10.578 0.168 -14.602 1 98.56 233 HIS B N 1
ATOM 3721 C CA . HIS B 1 233 ? 10.961 0.681 -13.297 1 98.56 233 HIS B CA 1
ATOM 3722 C C . HIS B 1 233 ? 10.227 1.981 -12.977 1 98.56 233 HIS B C 1
ATOM 3724 O O . HIS B 1 233 ? 10.102 2.854 -13.844 1 98.56 233 HIS B O 1
ATOM 3730 N N . ASP B 1 234 ? 9.648 2.119 -11.828 1 98.31 234 ASP B N 1
ATOM 3731 C CA . ASP B 1 234 ? 9.023 3.352 -11.352 1 98.31 234 ASP B CA 1
ATOM 3732 C C . ASP B 1 234 ? 9.664 3.82 -10.047 1 98.31 234 ASP B C 1
ATOM 3734 O O . ASP B 1 234 ? 9.227 3.434 -8.961 1 98.31 234 ASP B O 1
ATOM 3738 N N . PRO B 1 235 ? 10.594 4.703 -10.133 1 96.44 235 PRO B N 1
ATOM 3739 C CA . PRO B 1 235 ? 11.312 5.133 -8.93 1 96.44 235 PRO B CA 1
ATOM 3740 C C . PRO B 1 235 ? 10.414 5.879 -7.941 1 96.44 235 PRO B C 1
ATOM 3742 O O . PRO B 1 235 ? 10.781 6.043 -6.773 1 96.44 235 PRO B O 1
ATOM 3745 N N . THR B 1 236 ? 9.25 6.375 -8.375 1 96.69 236 THR B N 1
ATOM 3746 C CA . THR B 1 236 ? 8.367 7.117 -7.484 1 96.69 236 THR B CA 1
ATOM 3747 C C . THR B 1 236 ? 7.262 6.211 -6.945 1 96.69 236 THR B C 1
ATOM 3749 O O . THR B 1 236 ? 6.484 6.617 -6.082 1 96.69 236 THR B O 1
ATOM 3752 N N . ALA B 1 237 ? 7.152 4.957 -7.445 1 97.56 237 ALA B N 1
ATOM 3753 C CA . ALA B 1 237 ? 6.195 3.943 -7.008 1 97.56 237 ALA B CA 1
ATOM 3754 C C . ALA B 1 237 ? 4.762 4.469 -7.09 1 97.56 237 ALA B C 1
ATOM 3756 O O . ALA B 1 237 ? 4.008 4.379 -6.121 1 97.56 237 ALA B O 1
ATOM 3757 N N . HIS B 1 238 ? 4.387 4.938 -8.289 1 95.81 238 HIS B N 1
ATOM 3758 C CA . HIS B 1 238 ? 3.016 5.398 -8.477 1 95.81 238 HIS B CA 1
ATOM 3759 C C . HIS B 1 238 ? 2.277 4.531 -9.492 1 95.81 238 HIS B C 1
ATOM 3761 O O . HIS B 1 238 ? 1.155 4.09 -9.234 1 95.81 238 HIS B O 1
ATOM 3767 N N . LEU B 1 239 ? 2.939 4.277 -10.633 1 96.94 239 LEU B N 1
ATOM 3768 C CA . LEU B 1 239 ? 2.328 3.416 -11.641 1 96.94 239 LEU B CA 1
ATOM 3769 C C . LEU B 1 239 ? 2.666 1.951 -11.383 1 96.94 239 LEU B C 1
ATOM 3771 O O . LEU B 1 239 ? 1.829 1.07 -11.586 1 96.94 239 LEU B O 1
ATOM 3775 N N . LEU B 1 240 ? 3.865 1.64 -11.141 1 98.31 240 LEU B N 1
ATOM 3776 C CA . LEU B 1 240 ? 4.324 0.398 -10.531 1 98.31 240 LEU B CA 1
ATOM 3777 C C . LEU B 1 240 ? 4.633 0.604 -9.047 1 98.31 240 LEU B C 1
ATOM 3779 O O . LEU B 1 240 ? 5.531 1.37 -8.695 1 98.31 240 LEU B O 1
ATOM 3783 N N . CYS B 1 241 ? 3.814 -0.014 -8.227 1 98.5 241 CYS B N 1
ATOM 3784 C CA . CYS B 1 241 ? 3.951 0.214 -6.793 1 98.5 241 CYS B CA 1
ATOM 3785 C C . CYS B 1 241 ? 3.93 -1.103 -6.027 1 98.5 241 CYS B C 1
ATOM 3787 O O . CYS B 1 241 ? 2.861 -1.667 -5.785 1 98.5 241 CYS B O 1
ATOM 3789 N N . HIS B 1 242 ? 5.195 -1.499 -5.629 1 98.62 242 HIS B N 1
ATOM 3790 C CA . HIS B 1 242 ? 5.328 -2.814 -5.012 1 98.62 242 HIS B CA 1
ATOM 3791 C C . HIS B 1 242 ? 4.66 -3.891 -5.863 1 98.62 242 HIS B C 1
ATOM 3793 O O . HIS B 1 242 ? 3.809 -4.633 -5.371 1 98.62 242 HIS B O 1
ATOM 3799 N N . PRO B 1 243 ? 5.133 -3.965 -7.129 1 98.75 243 PRO B N 1
ATOM 3800 C CA . PRO B 1 243 ? 4.547 -5.012 -7.969 1 98.75 243 PRO B CA 1
ATOM 3801 C C . PRO B 1 243 ? 4.789 -6.414 -7.418 1 98.75 243 PRO B C 1
ATOM 3803 O O . PRO B 1 243 ? 5.93 -6.777 -7.121 1 98.75 243 PRO B O 1
ATOM 3806 N N . THR B 1 244 ? 3.729 -7.18 -7.293 1 98.69 244 THR B N 1
ATOM 3807 C CA . THR B 1 244 ? 3.816 -8.484 -6.641 1 98.69 244 THR B CA 1
ATOM 3808 C C . THR B 1 244 ? 3.66 -9.609 -7.66 1 98.69 244 THR B C 1
ATOM 3810 O O . THR B 1 244 ? 4.5 -10.508 -7.734 1 98.69 244 THR B O 1
ATOM 3813 N N . ASN B 1 245 ? 2.596 -9.633 -8.445 1 98.06 245 ASN B N 1
ATOM 3814 C CA . ASN B 1 245 ? 2.395 -10.688 -9.438 1 98.06 245 ASN B CA 1
ATOM 3815 C C . ASN B 1 245 ? 2.135 -10.109 -10.82 1 98.06 245 ASN B C 1
ATOM 3817 O O . ASN B 1 245 ? 1.74 -8.945 -10.953 1 98.06 245 ASN B O 1
ATOM 3821 N N . VAL B 1 246 ? 2.459 -10.922 -11.828 1 98.62 246 VAL B N 1
ATOM 3822 C CA . VAL B 1 246 ? 2.301 -10.523 -13.227 1 98.62 246 VAL B CA 1
ATOM 3823 C C . VAL B 1 246 ? 1.636 -11.648 -14.016 1 98.62 246 VAL B C 1
ATOM 3825 O O . VAL B 1 246 ? 1.805 -12.828 -13.688 1 98.62 246 VAL B O 1
ATOM 3828 N N . ALA B 1 247 ? 0.913 -11.32 -14.977 1 98.75 247 ALA B N 1
ATOM 3829 C CA . ALA B 1 247 ? 0.285 -12.227 -15.938 1 98.75 247 ALA B CA 1
ATOM 3830 C C . ALA B 1 247 ? 0.278 -11.625 -17.344 1 98.75 247 ALA B C 1
ATOM 3832 O O . ALA B 1 247 ? 0.251 -10.398 -17.5 1 98.75 247 ALA B O 1
ATOM 3833 N N . PHE B 1 248 ? 0.303 -12.477 -18.312 1 98.56 248 PHE B N 1
ATOM 3834 C CA . PHE B 1 248 ? 0.428 -11.984 -19.672 1 98.56 248 PHE B CA 1
ATOM 3835 C C . PHE B 1 248 ? -0.878 -12.164 -20.438 1 98.56 248 PHE B C 1
ATOM 3837 O O . PHE B 1 248 ? -1.531 -13.203 -20.328 1 98.56 248 PHE B O 1
ATOM 3844 N N . ARG B 1 249 ? -1.293 -11.188 -21.125 1 98.31 249 ARG B N 1
ATOM 3845 C CA . ARG B 1 249 ? -2.285 -11.211 -22.203 1 98.31 249 ARG B CA 1
ATOM 3846 C C . ARG B 1 249 ? -1.664 -10.789 -23.531 1 98.31 249 ARG B C 1
ATOM 3848 O O . ARG B 1 249 ? -1.565 -9.602 -23.828 1 98.31 249 ARG B O 1
ATOM 3855 N N . GLY B 1 250 ? -1.311 -11.812 -24.344 1 97.19 250 GLY B N 1
ATOM 3856 C CA . GLY B 1 250 ? -0.484 -11.492 -25.5 1 97.19 250 GLY B CA 1
ATOM 3857 C C . GLY B 1 250 ? 0.837 -10.852 -25.125 1 97.19 250 GLY B C 1
ATOM 3858 O O . GLY B 1 250 ? 1.592 -11.391 -24.312 1 97.19 250 GLY B O 1
ATOM 3859 N N . THR B 1 251 ? 1.113 -9.664 -25.734 1 97.62 251 THR B N 1
ATOM 3860 C CA . THR B 1 251 ? 2.373 -8.977 -25.484 1 97.62 251 THR B CA 1
ATOM 3861 C C . THR B 1 251 ? 2.201 -7.902 -24.422 1 97.62 251 THR B C 1
ATOM 3863 O O . THR B 1 251 ? 3.016 -6.98 -24.312 1 97.62 251 THR B O 1
ATOM 3866 N N . THR B 1 252 ? 1.165 -7.973 -23.688 1 98.38 252 THR B N 1
ATOM 3867 C CA . THR B 1 252 ? 0.92 -7.055 -22.578 1 98.38 252 THR B CA 1
ATOM 3868 C C . THR B 1 252 ? 1.015 -7.781 -21.25 1 98.38 252 THR B C 1
ATOM 3870 O O . THR B 1 252 ? 0.362 -8.805 -21.047 1 98.38 252 THR B O 1
ATOM 3873 N N . MET B 1 253 ? 1.829 -7.266 -20.406 1 98.75 253 MET B N 1
ATOM 3874 C CA . MET B 1 253 ? 1.946 -7.785 -19.047 1 98.75 253 MET B CA 1
ATOM 3875 C C . MET B 1 253 ? 1.052 -7.004 -18.078 1 98.75 253 MET B C 1
ATOM 3877 O O . MET B 1 253 ? 1.125 -5.777 -18.016 1 98.75 253 MET B O 1
ATOM 3881 N N . LEU B 1 254 ? 0.12 -7.648 -17.453 1 98.94 254 LEU B N 1
ATOM 3882 C CA . LEU B 1 254 ? -0.688 -7.07 -16.391 1 98.94 254 LEU B CA 1
ATOM 3883 C C . LEU B 1 254 ? -0.029 -7.281 -15.031 1 98.94 254 LEU B C 1
ATOM 3885 O O . LEU B 1 254 ? 0.394 -8.391 -14.703 1 98.94 254 LEU B O 1
ATOM 3889 N N . VAL B 1 255 ? 0.083 -6.227 -14.281 1 98.88 255 VAL B N 1
ATOM 3890 C CA . VAL B 1 255 ? 0.844 -6.23 -13.039 1 98.88 255 VAL B CA 1
ATOM 3891 C C . VAL B 1 255 ? -0.061 -5.82 -11.883 1 98.88 255 VAL B C 1
ATOM 3893 O O . VAL B 1 255 ? -0.775 -4.816 -11.969 1 98.88 255 VAL B O 1
ATOM 3896 N N . ALA B 1 256 ? -0.104 -6.656 -10.852 1 98.81 256 ALA B N 1
ATOM 3897 C CA . ALA B 1 256 ? -0.776 -6.297 -9.602 1 98.81 256 ALA B CA 1
ATOM 3898 C C . ALA B 1 256 ? 0.128 -5.438 -8.727 1 98.81 256 ALA B C 1
ATOM 3900 O O . ALA B 1 256 ? 1.319 -5.723 -8.586 1 98.81 256 ALA B O 1
ATOM 3901 N N . ASN B 1 257 ? -0.369 -4.395 -8.18 1 98.56 257 ASN B N 1
ATOM 3902 C CA . ASN B 1 257 ? 0.355 -3.467 -7.32 1 98.56 257 ASN B CA 1
ATOM 3903 C C . ASN B 1 257 ? -0.174 -3.502 -5.887 1 98.56 257 ASN B C 1
ATOM 3905 O O . ASN B 1 257 ? -1.186 -2.869 -5.578 1 98.56 257 ASN B O 1
ATOM 3909 N N . LEU B 1 258 ? 0.56 -4.164 -4.996 1 98.44 258 LEU B N 1
ATOM 3910 C CA . LEU B 1 258 ? 0.119 -4.293 -3.609 1 98.44 258 LEU B CA 1
ATOM 3911 C C . LEU B 1 258 ? 0.087 -2.934 -2.92 1 98.44 258 LEU B C 1
ATOM 3913 O O . LEU B 1 258 ? -0.693 -2.727 -1.986 1 98.44 258 LEU B O 1
ATOM 3917 N N . GLY B 1 259 ? 0.886 -2.021 -3.396 1 98 259 GLY B N 1
ATOM 3918 C CA . GLY B 1 259 ? 1.019 -0.73 -2.738 1 98 259 GLY B CA 1
ATOM 3919 C C . GLY B 1 259 ? -0.042 0.268 -3.164 1 98 259 GLY B C 1
ATOM 3920 O O . GLY B 1 259 ? -0.13 1.363 -2.605 1 98 259 GLY B O 1
ATOM 3921 N N . ARG B 1 260 ? -0.842 -0.036 -4.195 1 97.62 260 ARG B N 1
ATOM 3922 C CA . ARG B 1 260 ? -1.815 0.923 -4.707 1 97.62 260 ARG B CA 1
ATOM 3923 C C . ARG B 1 260 ? -3.123 0.23 -5.078 1 97.62 260 ARG B C 1
ATOM 3925 O O . ARG B 1 260 ? -3.352 -0.919 -4.695 1 97.62 260 ARG B O 1
ATOM 3932 N N . TRP B 1 261 ? -4.051 0.951 -5.684 1 98.31 261 TRP B N 1
ATOM 3933 C CA . TRP B 1 261 ? -5.422 0.54 -5.961 1 98.31 261 TRP B CA 1
ATOM 3934 C C . TRP B 1 261 ? -5.637 0.335 -7.457 1 98.31 261 TRP B C 1
ATOM 3936 O O . TRP B 1 261 ? -6.723 0.61 -7.977 1 98.31 261 TRP B O 1
ATOM 3946 N N . HIS B 1 262 ? -4.559 -0.002 -8.188 1 98.56 262 HIS B N 1
ATOM 3947 C CA . HIS B 1 262 ? -4.703 -0.129 -9.633 1 98.56 262 HIS B CA 1
ATOM 3948 C C . HIS B 1 262 ? -3.926 -1.333 -10.156 1 98.56 262 HIS B C 1
ATOM 3950 O O . HIS B 1 262 ? -3.141 -1.938 -9.43 1 98.56 262 HIS B O 1
ATOM 3956 N N . LEU B 1 263 ? -4.246 -1.751 -11.328 1 98.88 263 LEU B N 1
ATOM 3957 C CA . LEU B 1 263 ? -3.422 -2.637 -12.141 1 98.88 263 LEU B CA 1
ATOM 3958 C C . LEU B 1 263 ? -2.668 -1.85 -13.203 1 98.88 263 LEU B C 1
ATOM 3960 O O . LEU B 1 263 ? -3.201 -0.89 -13.766 1 98.88 263 LEU B O 1
ATOM 3964 N N . THR B 1 264 ? -1.489 -2.26 -13.469 1 98.88 264 THR B N 1
ATOM 3965 C CA . THR B 1 264 ? -0.67 -1.624 -14.492 1 98.88 264 THR B CA 1
ATOM 3966 C C . THR B 1 264 ? -0.501 -2.545 -15.695 1 98.88 264 THR B C 1
ATOM 3968 O O . THR B 1 264 ? -0.374 -3.762 -15.547 1 98.88 264 THR B O 1
ATOM 3971 N N . ALA B 1 265 ? -0.534 -2.004 -16.875 1 98.81 265 ALA B N 1
ATOM 3972 C CA . ALA B 1 265 ? -0.197 -2.703 -18.109 1 9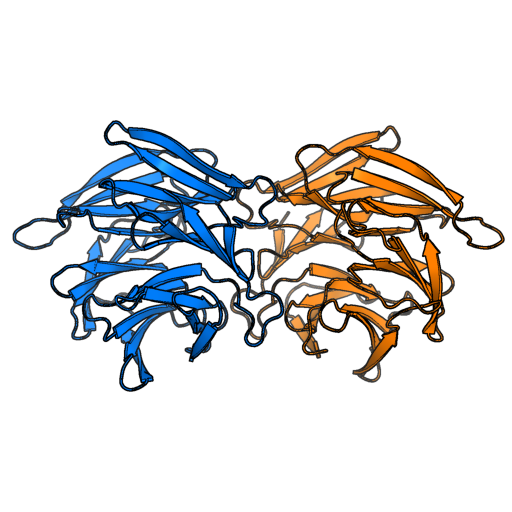8.81 265 ALA B CA 1
ATOM 3973 C C . ALA B 1 265 ? 1.173 -2.275 -18.641 1 98.81 265 ALA B C 1
ATOM 3975 O O . ALA B 1 265 ? 1.451 -1.079 -18.75 1 98.81 265 ALA B O 1
ATOM 3976 N N . VAL B 1 266 ? 1.994 -3.223 -18.844 1 98.62 266 VAL B N 1
ATOM 3977 C CA . VAL B 1 266 ? 3.338 -3.006 -19.375 1 98.62 266 VAL B CA 1
ATOM 3978 C C . VAL B 1 266 ? 3.496 -3.74 -20.703 1 98.62 266 VAL B C 1
ATOM 3980 O O . VAL B 1 266 ? 3.408 -4.969 -20.75 1 98.62 266 VAL B O 1
ATOM 3983 N N . PRO B 1 267 ? 3.736 -3.051 -21.766 1 96.62 267 PRO B N 1
ATOM 3984 C CA . PRO B 1 267 ? 4.016 -3.748 -23.016 1 96.62 267 PRO B CA 1
ATOM 3985 C C . PRO B 1 267 ? 5.367 -4.453 -23.016 1 96.62 267 PRO B C 1
ATOM 3987 O O . PRO B 1 267 ? 6.336 -3.939 -22.453 1 96.62 267 PRO B O 1
ATOM 3990 N N . VAL B 1 268 ? 5.34 -5.645 -23.484 1 93.56 268 VAL B N 1
ATOM 3991 C CA . VAL B 1 268 ? 6.605 -6.375 -23.531 1 93.56 268 VAL B CA 1
ATOM 3992 C C . VAL B 1 268 ? 6.867 -6.863 -24.953 1 93.56 268 VAL B C 1
ATOM 3994 O O . VAL B 1 268 ? 5.93 -7.121 -25.703 1 93.56 268 VAL B O 1
#

Radius of gyration: 24.12 Å; Cα contacts (8 Å, |Δi|>4): 1695; chains: 2; bounding box: 45×80×52 Å

Nearest PDB structures (foldseek):
  3dr2-assembly1_A  TM=7.842E-01  e=1.574E-14  Xanthomonas campestris pv. campestris
  3s8z-assembly1_A  TM=8.442E-01  e=2.969E-10  Homo sapiens
  6h15-assembly1_B  TM=8.571E-01  e=8.917E-10  Homo sapiens
  6rte-assembly1_A  TM=5.975E-01  e=1.865E-06  Pseudomonas aeruginosa
  6rte-assembly2_B  TM=5.598E-01  e=1.435E-06  Pseudomonas aeruginosa

Solvent-accessible surface area (backbone atoms only — not comparable to full-atom values): 25351 Å² total; per-residue (Å²): 114,47,77,42,31,79,16,69,88,43,88,64,50,41,49,30,22,27,9,30,26,60,39,80,85,50,27,36,33,30,18,11,58,58,13,32,34,33,45,27,40,63,83,34,81,50,60,45,74,73,48,63,76,68,31,23,24,27,14,28,37,54,44,89,85,46,49,37,36,38,34,17,19,42,70,70,17,23,32,31,38,34,33,62,85,79,60,49,73,43,85,50,40,45,49,28,83,92,41,66,44,66,26,28,31,17,42,36,70,51,96,87,49,34,33,41,31,19,22,38,30,59,73,90,43,84,42,49,20,26,36,33,28,42,83,86,42,54,45,37,67,53,36,59,58,66,44,37,23,21,29,14,38,28,62,39,95,84,59,50,26,41,34,35,18,16,28,70,71,23,24,34,33,34,31,31,31,38,89,85,79,65,42,66,56,64,73,43,83,62,42,78,37,81,90,38,30,34,26,12,33,34,67,45,85,85,71,38,43,33,37,23,13,31,22,70,10,31,31,35,34,39,46,96,87,47,50,74,41,81,75,42,73,26,84,76,45,75,74,38,15,33,20,27,18,46,30,64,61,74,56,32,35,41,32,13,10,40,47,38,27,36,34,22,33,32,77,101,115,46,77,43,29,78,17,70,88,42,86,66,50,40,48,28,22,28,8,29,24,58,38,80,86,49,28,37,34,31,17,12,57,59,12,32,34,35,46,26,41,62,83,34,81,48,58,45,75,73,49,63,76,69,32,24,25,27,13,29,36,54,41,88,85,47,49,36,37,40,34,17,19,41,70,69,17,25,33,31,37,32,33,61,84,80,60,49,73,44,84,50,39,45,48,27,82,91,40,67,44,67,28,28,31,17,42,37,71,52,96,88,49,33,34,41,32,19,22,37,34,57,73,90,44,84,41,50,21,28,36,33,30,41,83,86,42,54,44,37,66,54,38,60,57,64,43,36,22,22,28,14,38,28,62,40,95,86,60,51,26,42,35,35,19,16,28,68,69,22,23,34,34,35,33,32,32,38,89,87,78,65,41,69,54,64,75,43,82,60,42,79,37,80,89,38,29,34,26,12,34,33,67,46,85,85,71,37,43,33,36,23,14,32,22,72,10,29,31,35,35,41,45,95,86,48,50,76,42,81,75,44,72,27,84,75,44,74,75,37,14,33,20,25,19,46,31,65,61,74,56,30,35,40,33,13,11,41,49,39,26,37,32,21,33,33,76,100